Protein AF-A0A1Q4QZX8-F1 (afdb_monomer_lite)

Radius of gyration: 31.18 Å; chains: 1; bounding box: 78×70×85 Å

Sequence (651 aa):
MRPLVVDLDGTLIRTDLLYESANHHIAKSPFQIFNLIAWASKSKAYLKSALAAKYNIHVESLPYNEDLLRWLRSEKAESGRTIVLATASHHKLVEAIAEHLQIFDAVFATNDNLNLKGTKKRNLLVEKFGEKGFDYIGDCEADLPVWQSAEEAYIVSSSESFIKKVQQQCNVIDVFQSRQKSYLASLAKALRPYQWVKNVLLFLPLLGSHLYGDLSLVIAVAMAFAMFSLTASSVYLLNDLIDVNDDRHHHRKRKRPFASGAISLLDGWLIWPCLLGIAFLLAFLLLPPAFMLALGAYYSLTLTYSLFLKRRPLVDVISLAALYTLRIIAGAAATGIVPSFWLLAFSMFVFLSLAFVKRFSELYAAKKKNKGKKLRGRGYSQDDLELVSTMGITSAYMSILVLALYIQDPNTINTYASPKLIWFACPLMLYWVSRIWLITHRGHMHDDPIVFALKDKASWVTLFSFLAVFGVARFGGNQLILGLSMVGVLVAIATVVYLSGHLLRKANRNSAGFQIAALYGLFAIIATTANIGTQALVITIYTGSYAVTLSILAGTAVGLPIKYILDKLYIFKFKAKNLAHDSNLFFLYAFMSLFTTALFWGTEYLFHWLFHTDAMRYLGGVIGLMAGYTLKYSLDKRFVFVDKSPASQEK

pLDDT: mean 83.1, std 14.83, range [31.98, 98.19]

Structure (mmCIF, N/CA/C/O backbone):
data_AF-A0A1Q4QZX8-F1
#
_entry.id   AF-A0A1Q4QZX8-F1
#
loop_
_atom_site.group_PDB
_atom_site.id
_atom_site.type_symbol
_atom_site.label_atom_id
_atom_site.label_alt_id
_atom_site.label_comp_id
_atom_site.label_asym_id
_atom_site.label_entity_id
_atom_site.label_seq_id
_atom_site.pdbx_PDB_ins_code
_atom_site.Cartn_x
_atom_site.Cartn_y
_atom_site.Cartn_z
_atom_site.occupancy
_atom_site.B_iso_or_equiv
_atom_site.auth_seq_id
_atom_site.auth_comp_id
_atom_site.auth_asym_id
_atom_site.auth_atom_id
_atom_site.pdbx_PDB_model_num
ATOM 1 N N . MET A 1 1 ? -32.765 -10.436 36.427 1.00 81.75 1 MET A N 1
ATOM 2 C CA . MET A 1 1 ? -31.463 -10.539 35.731 1.00 81.75 1 MET A CA 1
ATOM 3 C C . MET A 1 1 ? -30.612 -9.347 36.117 1.00 81.75 1 MET A C 1
ATOM 5 O O . MET A 1 1 ? -31.171 -8.272 36.298 1.00 81.75 1 MET A O 1
ATOM 9 N N . ARG A 1 2 ? -29.302 -9.542 36.282 1.00 93.00 2 ARG A N 1
ATOM 10 C CA . ARG A 1 2 ? -28.368 -8.451 36.578 1.00 93.00 2 ARG A CA 1
ATOM 11 C C . ARG A 1 2 ? -28.183 -7.549 35.347 1.00 93.00 2 ARG A C 1
ATOM 13 O O . ARG A 1 2 ? -28.240 -8.063 34.222 1.00 93.00 2 ARG A O 1
ATOM 20 N N . PRO A 1 3 ? -27.961 -6.236 35.532 1.00 95.75 3 PRO A N 1
ATOM 21 C CA . PRO A 1 3 ? -27.609 -5.342 34.440 1.00 95.75 3 PRO A CA 1
ATOM 22 C C . PRO A 1 3 ? -26.288 -5.765 33.793 1.00 95.75 3 PRO A C 1
ATOM 24 O O . PRO A 1 3 ? -25.339 -6.159 34.475 1.00 95.75 3 PRO A O 1
ATOM 27 N N . LEU A 1 4 ? -26.238 -5.654 32.469 1.00 97.06 4 LEU A N 1
ATOM 28 C CA . LEU A 1 4 ? -25.064 -5.936 31.658 1.00 97.06 4 LEU A CA 1
ATOM 29 C C . LEU A 1 4 ? -24.372 -4.626 31.288 1.00 97.06 4 LEU A C 1
ATOM 31 O O . LEU A 1 4 ? -24.918 -3.804 30.551 1.00 97.06 4 LEU A O 1
ATOM 35 N N . VAL A 1 5 ? -23.169 -4.430 31.811 1.00 97.44 5 VAL A N 1
ATOM 36 C CA . VAL A 1 5 ? -22.370 -3.223 31.623 1.00 97.44 5 VAL A CA 1
ATOM 37 C C . VAL A 1 5 ? -21.347 -3.452 30.512 1.00 97.44 5 VAL A C 1
ATOM 39 O O . VAL A 1 5 ? -20.583 -4.412 30.545 1.00 97.44 5 VAL A O 1
ATOM 42 N N . VAL A 1 6 ? -21.310 -2.557 29.530 1.00 96.81 6 VAL A N 1
ATOM 43 C CA . VAL A 1 6 ? -20.500 -2.691 28.314 1.00 96.81 6 VAL A CA 1
ATOM 44 C C . VAL A 1 6 ? -19.523 -1.520 28.212 1.00 96.81 6 VAL A C 1
ATOM 46 O O . VAL A 1 6 ? -19.947 -0.369 28.332 1.00 96.81 6 VAL A O 1
ATOM 49 N N . ASP A 1 7 ? -18.233 -1.781 27.973 1.00 96.31 7 ASP A N 1
ATOM 50 C CA . ASP A 1 7 ? -17.287 -0.723 27.587 1.00 96.31 7 ASP A CA 1
ATOM 51 C C . ASP A 1 7 ? -17.437 -0.325 26.109 1.00 96.31 7 ASP A C 1
ATOM 53 O O . ASP A 1 7 ? -17.942 -1.069 25.266 1.00 96.31 7 ASP A O 1
ATOM 57 N N . LEU A 1 8 ? -16.974 0.875 25.774 1.00 94.38 8 LEU A N 1
ATOM 58 C CA . LEU A 1 8 ? -17.082 1.448 24.440 1.00 94.38 8 LEU A CA 1
ATOM 59 C C . LEU A 1 8 ? -15.822 1.224 23.601 1.00 94.38 8 LEU A C 1
ATOM 61 O O . LEU A 1 8 ? -15.861 0.481 22.620 1.00 94.38 8 LEU A O 1
ATOM 65 N N . ASP A 1 9 ? -14.733 1.902 23.968 1.00 92.44 9 ASP A N 1
ATOM 66 C CA . ASP A 1 9 ? -13.472 1.921 23.223 1.00 92.44 9 ASP A CA 1
ATOM 67 C C . ASP A 1 9 ? -12.829 0.528 23.251 1.00 92.44 9 ASP A C 1
ATOM 69 O O . ASP A 1 9 ? -12.695 -0.051 24.318 1.00 92.44 9 ASP A O 1
ATOM 73 N N . GLY A 1 10 ? -12.462 -0.033 22.096 1.00 89.62 10 GLY A N 1
ATOM 74 C CA . GLY A 1 10 ? -11.884 -1.387 21.988 1.00 89.62 10 GLY A CA 1
ATOM 75 C C . GLY A 1 10 ? -12.878 -2.551 22.151 1.00 89.62 10 GLY A C 1
ATOM 76 O O . GLY A 1 10 ? -12.629 -3.641 21.629 1.00 89.62 10 GLY A O 1
ATOM 77 N N . THR A 1 11 ? -14.027 -2.307 22.786 1.00 92.69 11 THR A N 1
ATOM 78 C CA . THR A 1 11 ? -15.070 -3.300 23.087 1.00 92.69 11 THR A CA 1
ATOM 79 C C . THR A 1 11 ? -16.255 -3.209 22.111 1.00 92.69 11 THR A C 1
ATOM 81 O O . THR A 1 11 ? -16.382 -4.041 21.202 1.00 92.69 11 THR A O 1
ATOM 84 N N . LEU A 1 12 ? -17.123 -2.196 22.255 1.00 94.00 12 LEU A N 1
ATOM 85 C CA . LEU A 1 12 ? -18.282 -1.977 21.377 1.00 94.00 12 LEU A CA 1
ATOM 86 C C . LEU A 1 12 ? -17.869 -1.407 20.015 1.00 94.00 12 LEU A C 1
ATOM 88 O O . LEU A 1 12 ? -18.407 -1.807 18.979 1.00 94.00 12 LEU A O 1
ATOM 92 N N . ILE A 1 13 ? -16.896 -0.496 20.005 1.00 93.44 13 ILE A N 1
ATOM 93 C CA . ILE A 1 13 ? -16.228 -0.020 18.793 1.00 93.44 13 ILE A CA 1
ATOM 94 C C . ILE A 1 13 ? -14.808 -0.579 18.735 1.00 93.44 13 ILE A C 1
ATOM 96 O O . ILE A 1 13 ? -14.128 -0.720 19.741 1.00 93.44 13 ILE A O 1
ATOM 100 N N . ARG A 1 14 ? -14.312 -0.869 17.532 1.00 90.31 14 ARG A N 1
ATOM 101 C CA . ARG A 1 14 ? -12.960 -1.432 17.331 1.00 90.31 14 ARG A CA 1
ATOM 102 C C . ARG A 1 14 ? -11.835 -0.397 17.435 1.00 90.31 14 ARG A C 1
ATOM 104 O O . ARG A 1 14 ? -10.684 -0.703 17.139 1.00 90.31 14 ARG A O 1
ATOM 111 N N . THR A 1 15 ? -12.179 0.841 17.753 1.00 91.31 15 THR A N 1
ATOM 112 C CA . THR A 1 15 ? -11.296 2.011 17.796 1.00 91.31 15 THR A CA 1
ATOM 113 C C . THR A 1 15 ? -11.443 2.715 19.142 1.00 91.31 15 THR A C 1
ATOM 115 O O . THR A 1 15 ? -12.233 2.288 19.975 1.00 91.31 15 THR A O 1
ATOM 118 N N . ASP A 1 16 ? -10.690 3.794 19.344 1.00 91.69 16 ASP A N 1
ATOM 119 C CA . ASP A 1 16 ? -10.766 4.643 20.537 1.00 91.69 16 ASP A CA 1
ATOM 120 C C . ASP A 1 16 ? -11.256 6.039 20.119 1.00 91.69 16 ASP A C 1
ATOM 122 O O . ASP A 1 16 ? -10.660 6.676 19.241 1.00 91.69 16 ASP A O 1
ATOM 126 N N . LEU A 1 17 ? -12.343 6.518 20.728 1.00 91.38 17 LEU A N 1
ATOM 127 C CA . LEU A 1 17 ? -12.967 7.804 20.419 1.00 91.38 17 LEU A CA 1
ATOM 128 C C . LEU A 1 17 ? -12.041 9.007 20.621 1.00 91.38 17 LEU A C 1
ATOM 130 O O . LEU A 1 17 ? -12.200 10.019 19.930 1.00 91.38 17 LEU A O 1
ATOM 134 N N . LEU A 1 18 ? -11.071 8.929 21.535 1.00 90.88 18 LEU A N 1
ATOM 135 C CA . LEU A 1 18 ? -10.056 9.969 21.688 1.00 90.88 18 LEU A CA 1
ATOM 136 C C . LEU A 1 18 ? -9.212 10.066 20.416 1.00 90.88 18 LEU A C 1
ATOM 138 O O . LEU A 1 18 ? -8.991 11.168 19.912 1.00 90.88 18 LEU A O 1
ATOM 142 N N . TYR A 1 19 ? -8.768 8.926 19.882 1.00 91.94 19 TYR A N 1
ATOM 143 C CA . TYR A 1 19 ? -7.974 8.892 18.655 1.00 91.94 19 TYR A CA 1
ATOM 144 C C . TYR A 1 19 ? -8.804 9.242 17.421 1.00 91.94 19 TYR A C 1
ATOM 146 O O . TYR A 1 19 ? -8.294 9.928 16.539 1.00 91.94 19 TYR A O 1
ATOM 154 N N . GLU A 1 20 ? -10.080 8.857 17.370 1.00 91.69 20 GLU A N 1
ATOM 155 C CA . GLU A 1 20 ? -11.012 9.295 16.321 1.00 91.69 20 GLU A CA 1
ATOM 156 C C . GLU A 1 20 ? -11.167 10.820 16.308 1.00 91.69 20 GLU A C 1
ATOM 158 O O . GLU A 1 20 ? -10.996 11.465 15.269 1.00 91.69 20 GLU A O 1
ATOM 163 N N . SER A 1 21 ? -11.428 11.411 17.478 1.00 90.75 21 SER A N 1
ATOM 164 C CA . SER A 1 21 ? -11.596 12.860 17.627 1.00 90.75 21 SER A CA 1
ATOM 165 C C . SER A 1 21 ? -10.309 13.612 17.288 1.00 90.75 21 SER A C 1
ATOM 167 O O . SER A 1 21 ? -10.336 14.605 16.559 1.00 90.75 21 SER A O 1
ATOM 169 N N . ALA A 1 22 ? -9.167 13.125 17.783 1.00 91.06 22 ALA A N 1
ATOM 170 C CA . ALA A 1 22 ? -7.860 13.707 17.503 1.00 91.06 22 ALA A CA 1
ATOM 171 C C . ALA A 1 22 ? -7.505 13.608 16.012 1.00 91.06 22 ALA A C 1
ATOM 173 O O . ALA A 1 22 ? -7.063 14.593 15.423 1.00 91.06 22 ALA A O 1
ATOM 174 N N . ASN A 1 23 ? -7.749 12.459 15.375 1.00 91.81 23 ASN A N 1
ATOM 175 C CA . ASN A 1 23 ? -7.518 12.288 13.944 1.00 91.81 23 ASN A CA 1
ATOM 176 C C . ASN A 1 23 ? -8.396 13.235 13.124 1.00 91.81 23 ASN A C 1
ATOM 178 O O . ASN A 1 23 ? -7.898 13.878 12.207 1.00 91.81 23 ASN A O 1
ATOM 182 N N . HIS A 1 24 ? -9.677 13.374 13.472 1.00 88.69 24 HIS A N 1
ATOM 183 C CA . HIS A 1 24 ? -10.574 14.309 12.796 1.00 88.69 24 HIS A CA 1
ATOM 184 C C . HIS A 1 24 ? -10.096 15.765 12.919 1.00 88.69 24 HIS A C 1
ATOM 186 O O . HIS A 1 24 ? -10.102 16.505 11.933 1.00 88.69 24 HIS A O 1
ATOM 192 N N . HIS A 1 25 ? -9.638 16.157 14.112 1.00 88.88 25 HIS A N 1
ATOM 193 C CA . HIS A 1 25 ? -9.068 17.478 14.378 1.00 88.88 25 HIS A CA 1
ATOM 194 C C . HIS A 1 25 ? -7.827 17.753 13.518 1.00 88.88 25 HIS A C 1
ATOM 196 O O . HIS A 1 25 ? -7.769 18.776 12.834 1.00 88.88 25 HIS A O 1
ATOM 202 N N . ILE A 1 26 ? -6.867 16.822 13.483 1.00 88.69 26 ILE A N 1
ATOM 203 C CA . ILE A 1 26 ? -5.637 16.983 12.691 1.00 88.69 26 ILE A CA 1
ATOM 204 C C . ILE A 1 26 ? -5.939 16.927 11.186 1.00 88.69 26 ILE A C 1
ATOM 206 O O . ILE A 1 26 ? -5.424 17.744 10.427 1.00 88.69 26 ILE A O 1
ATOM 210 N N . ALA A 1 27 ? -6.798 16.011 10.733 1.00 85.56 27 ALA A N 1
ATOM 211 C CA . ALA A 1 27 ? -7.128 15.853 9.316 1.00 85.56 27 ALA A CA 1
ATOM 212 C C . ALA A 1 27 ? -7.798 17.104 8.723 1.00 85.56 27 ALA A C 1
ATOM 214 O O . ALA A 1 27 ? -7.546 17.447 7.567 1.00 85.56 27 ALA A O 1
ATOM 215 N N . LYS A 1 28 ? -8.624 17.815 9.506 1.00 83.50 28 LYS A N 1
ATOM 216 C CA . LYS A 1 28 ? -9.217 19.100 9.096 1.00 83.50 28 LYS A CA 1
ATOM 217 C C . LYS A 1 28 ? -8.250 20.273 9.211 1.00 83.50 28 LYS A C 1
ATOM 219 O O . LYS A 1 28 ? -8.369 21.235 8.454 1.00 83.50 28 LYS A O 1
ATOM 224 N N . SER A 1 29 ? -7.338 20.250 10.176 1.00 83.75 29 SER A N 1
ATOM 225 C CA . SER A 1 29 ? -6.419 21.359 10.439 1.00 83.75 29 SER A CA 1
ATOM 226 C C . SER A 1 29 ? -5.065 20.840 10.934 1.00 83.75 29 SER A C 1
ATOM 228 O O . SER A 1 29 ? -4.821 20.830 12.142 1.00 83.75 29 SER A O 1
ATOM 230 N N . PRO A 1 30 ? -4.150 20.457 10.018 1.00 81.81 30 PRO A N 1
ATOM 231 C CA . PRO A 1 30 ? -2.893 19.788 10.374 1.00 81.81 30 PRO A CA 1
ATOM 232 C C . PRO A 1 30 ? -2.014 20.580 11.350 1.00 81.81 30 PRO A C 1
ATOM 234 O O . PRO A 1 30 ? -1.409 20.009 12.253 1.00 81.81 30 PRO A O 1
ATOM 237 N N . PHE A 1 31 ? -2.001 21.910 11.226 1.00 82.25 31 PHE A N 1
ATOM 238 C CA . PHE A 1 31 ? -1.228 22.798 12.102 1.00 82.25 31 PHE A CA 1
ATOM 239 C C . PHE A 1 31 ? -1.747 22.850 13.546 1.00 82.25 31 PHE A C 1
ATOM 241 O O . PHE A 1 31 ? -1.029 23.285 14.439 1.00 82.25 31 PHE A O 1
ATOM 248 N N . GLN A 1 32 ? -2.968 22.378 13.814 1.00 84.12 32 GLN A N 1
ATOM 249 C CA . GLN A 1 32 ? -3.532 22.361 15.164 1.00 84.12 32 GLN A CA 1
ATOM 250 C C . GLN A 1 32 ? -3.104 21.137 15.989 1.00 84.12 32 GLN A C 1
ATOM 252 O O . GLN A 1 32 ? -3.646 20.924 17.076 1.00 84.12 32 GLN A O 1
ATOM 257 N N . ILE A 1 33 ? -2.130 20.347 15.522 1.00 85.50 33 ILE A N 1
ATOM 258 C CA . ILE A 1 33 ? -1.548 19.241 16.296 1.00 85.50 33 ILE A CA 1
ATOM 259 C C . ILE A 1 33 ? -0.939 19.723 17.625 1.00 85.50 33 ILE A C 1
ATOM 261 O O . ILE A 1 33 ? -1.077 19.048 18.642 1.00 85.50 33 ILE A O 1
ATOM 265 N N . PHE A 1 34 ? -0.372 20.936 17.663 1.00 87.88 34 PHE A N 1
ATOM 266 C CA . PHE A 1 34 ? 0.193 21.534 18.881 1.00 87.88 34 PHE A CA 1
ATOM 267 C C . PHE A 1 34 ? -0.855 21.782 19.973 1.00 87.88 34 PHE A C 1
ATOM 269 O O . PHE A 1 34 ? -0.541 21.693 21.159 1.00 87.88 34 PHE A O 1
ATOM 276 N N . ASN A 1 35 ? -2.119 22.003 19.593 1.00 88.75 35 ASN A N 1
ATOM 277 C CA . ASN A 1 35 ? -3.208 22.128 20.561 1.00 88.75 35 ASN A CA 1
ATOM 278 C C . ASN A 1 35 ? -3.416 20.825 21.335 1.00 88.75 35 ASN A C 1
ATOM 280 O O . ASN A 1 35 ? -3.703 20.872 22.524 1.00 88.75 35 ASN A O 1
ATOM 284 N N . LEU A 1 36 ? -3.226 19.664 20.695 1.00 88.56 36 LEU A N 1
ATOM 285 C CA . LEU A 1 36 ? -3.351 18.374 21.377 1.00 88.56 36 LEU A CA 1
ATOM 286 C C . LEU A 1 36 ? -2.302 18.232 22.479 1.00 88.56 36 LEU A C 1
ATOM 288 O O . LEU A 1 36 ? -2.626 17.763 23.565 1.00 88.56 36 LEU A O 1
ATOM 292 N N . ILE A 1 37 ? -1.076 18.692 22.219 1.00 88.25 37 ILE A N 1
ATOM 293 C CA . ILE A 1 37 ? 0.015 18.695 23.200 1.00 88.25 37 ILE A CA 1
ATOM 294 C C . ILE A 1 37 ? -0.329 19.643 24.357 1.00 88.25 37 ILE A C 1
ATOM 296 O O . ILE A 1 37 ? -0.269 19.241 25.517 1.00 88.25 37 ILE A O 1
ATOM 300 N N . ALA A 1 38 ? -0.766 20.868 24.049 1.00 91.06 38 ALA A N 1
ATOM 301 C CA . ALA A 1 38 ? -1.144 21.866 25.051 1.00 91.06 38 ALA A CA 1
ATOM 302 C C . ALA A 1 38 ? -2.370 21.463 25.894 1.00 91.06 38 ALA A C 1
ATOM 304 O O . ALA A 1 38 ? -2.495 21.854 27.051 1.00 91.06 38 ALA A O 1
ATOM 305 N N . TRP A 1 39 ? -3.309 20.698 25.335 1.00 90.81 39 TRP A N 1
ATOM 306 C CA . TRP A 1 39 ? -4.457 20.183 26.082 1.00 90.81 39 TRP A CA 1
ATOM 307 C C . TRP A 1 39 ? -4.084 18.963 26.921 1.00 90.81 39 TRP A C 1
ATOM 309 O O . TRP A 1 39 ? -4.532 18.850 28.062 1.00 90.81 39 TRP A O 1
ATOM 319 N N . ALA A 1 40 ? -3.236 18.080 26.387 1.00 88.06 40 ALA A N 1
ATOM 320 C CA . ALA A 1 40 ? -2.727 16.921 27.109 1.00 88.06 40 ALA A CA 1
ATOM 321 C C . ALA A 1 40 ? -1.877 17.318 28.325 1.00 88.06 40 ALA A C 1
ATOM 323 O O . ALA A 1 40 ? -1.962 16.643 29.350 1.00 88.06 40 ALA A O 1
ATOM 324 N N . SER A 1 41 ? -1.109 18.414 28.239 1.00 89.38 41 SER A N 1
ATOM 325 C CA . SER A 1 41 ? -0.302 18.919 29.359 1.00 89.38 41 SER A CA 1
ATOM 326 C C . SER A 1 41 ? -1.137 19.461 30.522 1.00 89.38 41 SER A C 1
ATOM 328 O O . SER A 1 41 ? -0.651 19.473 31.648 1.00 89.38 41 SER A O 1
ATOM 330 N N . LYS A 1 42 ? -2.396 19.864 30.285 1.00 87.12 42 LYS A N 1
ATOM 331 C CA . LYS A 1 42 ? -3.335 20.240 31.354 1.00 87.12 42 LYS A CA 1
ATOM 332 C C . LYS A 1 42 ? -3.887 19.007 32.062 1.00 87.12 42 LYS A C 1
ATOM 334 O O . LYS A 1 42 ? -3.694 18.845 33.260 1.00 87.12 42 LYS A O 1
ATOM 339 N N . SER A 1 43 ? -4.597 18.144 31.333 1.00 85.69 43 SER A N 1
ATOM 340 C CA . SER A 1 43 ? -5.025 16.824 31.813 1.00 85.69 43 SER A CA 1
ATOM 341 C C . SER A 1 43 ? -5.629 15.988 30.680 1.00 85.69 43 SER A C 1
ATOM 343 O O . SER A 1 43 ? -6.110 16.506 29.669 1.00 85.69 43 SER A O 1
ATOM 345 N N . LYS A 1 44 ? -5.692 14.662 30.868 1.00 83.38 44 LYS A N 1
ATOM 346 C CA . LYS A 1 44 ? -6.365 13.759 29.916 1.00 83.38 44 LYS A CA 1
ATOM 347 C C . LYS A 1 44 ? -7.878 14.004 29.827 1.00 83.38 44 LYS A C 1
ATOM 349 O O . LYS A 1 44 ? -8.450 13.798 28.760 1.00 83.38 44 LYS A O 1
ATOM 354 N N . ALA A 1 45 ? -8.516 14.418 30.924 1.00 82.00 45 ALA A N 1
ATOM 355 C CA . ALA A 1 45 ? -9.932 14.785 30.925 1.00 82.00 45 ALA A CA 1
ATOM 356 C C . ALA A 1 45 ? -10.152 16.048 30.080 1.00 82.00 45 ALA A C 1
ATOM 358 O O . ALA A 1 45 ? -10.941 16.018 29.141 1.00 82.00 45 ALA A O 1
ATOM 359 N N . TYR A 1 46 ? -9.335 17.084 30.296 1.00 86.25 46 TYR A N 1
ATOM 360 C CA . TYR A 1 46 ? -9.398 18.330 29.534 1.00 86.25 46 TYR A CA 1
ATOM 361 C C . TYR A 1 46 ? -9.195 18.116 28.029 1.00 86.25 46 TYR A C 1
ATOM 363 O O . TYR A 1 46 ? -9.933 18.673 27.220 1.00 86.25 46 TYR A O 1
ATOM 371 N N . LEU A 1 47 ? -8.233 17.271 27.634 1.00 88.75 47 LEU A N 1
ATOM 372 C CA . LEU A 1 47 ? -8.027 16.899 26.230 1.00 88.75 47 LEU A CA 1
ATOM 373 C C . LEU A 1 47 ? -9.294 16.306 25.595 1.00 88.75 47 LEU A C 1
ATOM 375 O O . LEU A 1 47 ? -9.661 16.689 24.483 1.00 88.75 47 LEU A O 1
ATOM 379 N N . LYS A 1 48 ? -9.962 15.381 26.293 1.00 86.94 48 LYS A N 1
ATOM 380 C CA . LYS A 1 48 ? -11.201 14.750 25.819 1.00 86.94 48 LYS A CA 1
ATOM 381 C C . LYS A 1 48 ? -12.329 15.773 25.685 1.00 86.94 48 LYS A C 1
ATOM 383 O O . LYS A 1 48 ? -12.994 15.787 24.651 1.00 86.94 48 LYS A O 1
ATOM 388 N N . SER A 1 49 ? -12.494 16.648 26.673 1.00 85.81 49 SER A N 1
ATOM 389 C CA . SER A 1 49 ? -13.510 17.705 26.662 1.00 85.81 49 SER A CA 1
ATOM 390 C C . SER A 1 49 ? -13.284 18.715 25.541 1.00 85.81 49 SER A C 1
ATOM 392 O O . SER A 1 49 ? -14.201 19.014 24.778 1.00 85.81 49 SER A O 1
ATOM 394 N N . ALA A 1 50 ? -12.044 19.180 25.353 1.00 88.12 50 ALA A N 1
ATOM 395 C CA . ALA A 1 50 ? -11.692 20.115 24.285 1.00 88.12 50 ALA A CA 1
ATOM 396 C C . ALA A 1 50 ? -11.958 19.532 22.884 1.00 88.12 50 ALA A C 1
ATOM 398 O O . ALA A 1 50 ? -12.435 20.238 21.991 1.00 88.12 50 ALA A O 1
ATOM 399 N N . LEU A 1 51 ? -11.680 18.238 22.694 1.00 89.50 51 LEU A N 1
ATOM 400 C CA . LEU A 1 51 ? -11.960 17.530 21.445 1.00 89.50 51 LEU A CA 1
ATOM 401 C C . LEU A 1 51 ? -13.464 17.337 21.210 1.00 89.50 51 LEU A C 1
ATOM 403 O O . LEU A 1 51 ? -13.947 17.646 20.120 1.00 89.50 51 LEU A O 1
ATOM 407 N N . ALA A 1 52 ? -14.206 16.893 22.228 1.00 85.75 52 ALA A N 1
ATOM 408 C CA . ALA A 1 52 ? -15.652 16.684 22.146 1.00 85.75 52 ALA A CA 1
ATOM 409 C C . ALA A 1 52 ? -16.435 17.996 21.948 1.00 85.75 52 ALA A C 1
ATOM 411 O O . ALA A 1 52 ? -17.471 18.019 21.278 1.00 85.75 52 ALA A O 1
ATOM 412 N N . ALA A 1 53 ? -15.943 19.113 22.490 1.00 85.25 53 ALA A N 1
ATOM 413 C CA . ALA A 1 53 ? -16.551 20.427 22.298 1.00 85.25 53 ALA A CA 1
ATOM 414 C C . ALA A 1 53 ? -16.471 20.889 20.835 1.00 85.25 53 ALA A C 1
ATOM 416 O O . ALA A 1 53 ? -17.446 21.419 20.304 1.00 85.25 53 ALA A O 1
ATOM 417 N N . LYS A 1 54 ? -15.332 20.657 20.170 1.00 81.38 54 LYS A N 1
ATOM 418 C CA . LYS A 1 54 ? -15.073 21.161 18.814 1.00 81.38 54 LYS A CA 1
ATOM 419 C C . LYS A 1 54 ? -15.672 20.319 17.692 1.00 81.38 54 LYS A C 1
ATOM 421 O O . LYS A 1 54 ? -15.913 20.862 16.614 1.00 81.38 54 LYS A O 1
ATOM 426 N N . TYR A 1 55 ? -15.881 19.019 17.899 1.00 73.06 55 TYR A N 1
ATOM 427 C CA . TYR A 1 55 ? -16.269 18.122 16.810 1.00 73.06 55 TYR A CA 1
ATOM 428 C C . TYR A 1 55 ? -17.337 17.118 17.225 1.00 73.06 55 TYR A C 1
ATOM 430 O O . TYR A 1 55 ? -17.234 16.474 18.265 1.00 73.06 55 TYR A O 1
ATOM 438 N N . ASN A 1 56 ? -18.317 16.935 16.342 1.00 73.25 56 ASN A N 1
ATOM 439 C CA . ASN A 1 56 ? -19.237 15.808 16.392 1.00 73.25 56 ASN A CA 1
ATOM 440 C C . ASN A 1 56 ? -18.693 14.697 15.488 1.00 73.25 56 ASN A C 1
ATOM 442 O O . ASN A 1 56 ? -18.357 14.938 14.324 1.00 73.25 56 ASN A O 1
ATOM 446 N N . ILE A 1 57 ? -18.577 13.488 16.030 1.00 75.62 57 ILE A N 1
ATOM 447 C CA . ILE A 1 57 ? -18.159 12.306 15.274 1.00 75.62 57 ILE A CA 1
ATOM 448 C C . ILE A 1 57 ? -19.364 11.767 14.497 1.00 75.62 57 ILE A C 1
ATOM 450 O O . ILE A 1 57 ? -20.485 11.785 14.996 1.00 75.62 57 ILE A O 1
ATOM 454 N N . HIS A 1 58 ? -19.131 11.263 13.284 1.00 81.00 58 HIS A N 1
ATOM 455 C CA . HIS A 1 58 ? -20.136 10.524 12.515 1.00 81.00 58 HIS A CA 1
ATOM 456 C C . HIS A 1 58 ? -20.326 9.124 13.101 1.00 81.00 58 HIS A C 1
ATOM 458 O O . HIS A 1 58 ? -19.655 8.170 12.680 1.00 81.00 58 HIS A O 1
ATOM 464 N N . VAL A 1 59 ? -21.208 9.031 14.095 1.00 87.56 59 VAL A N 1
ATOM 465 C CA . VAL A 1 59 ? -21.481 7.815 14.872 1.00 87.56 59 VAL A CA 1
ATOM 466 C C . VAL A 1 59 ? -21.928 6.645 13.998 1.00 87.56 59 VAL A C 1
ATOM 468 O O . VAL A 1 59 ? -21.597 5.510 14.309 1.00 87.56 59 VAL A O 1
ATOM 471 N N . GLU A 1 60 ? -22.565 6.892 12.854 1.00 87.19 60 GLU A N 1
ATOM 472 C CA . GLU A 1 60 ? -23.057 5.853 11.936 1.00 87.19 60 GLU A CA 1
ATOM 473 C C . GLU A 1 60 ? -21.924 5.114 11.213 1.00 87.19 60 GLU A C 1
ATOM 475 O O . GLU A 1 60 ? -22.098 4.005 10.710 1.00 87.19 60 GLU A O 1
ATOM 480 N N . SER A 1 61 ? -20.757 5.753 11.105 1.00 86.50 61 SER A N 1
ATOM 481 C CA . SER A 1 61 ? -19.623 5.242 10.330 1.00 86.50 61 SER A CA 1
ATOM 482 C C . SER A 1 61 ? -18.559 4.554 11.183 1.00 86.50 61 SER A C 1
ATOM 484 O O . SER A 1 61 ? -17.593 4.017 10.631 1.00 86.50 61 SER A O 1
ATOM 486 N N . LEU A 1 62 ? -18.716 4.575 12.511 1.00 91.56 62 LEU A N 1
ATOM 487 C CA . LEU A 1 62 ? -17.771 3.967 13.439 1.00 91.56 62 LEU A CA 1
ATOM 488 C C . LEU A 1 62 ? -17.656 2.450 13.197 1.00 91.56 62 LEU A C 1
ATOM 490 O O . LEU A 1 62 ? -18.633 1.793 12.834 1.00 91.56 62 LEU A O 1
ATOM 494 N N . PRO A 1 63 ? -16.459 1.861 13.371 1.00 91.25 63 PRO A N 1
ATOM 495 C CA . PRO A 1 63 ? -16.246 0.437 13.151 1.00 91.25 63 PRO A CA 1
ATOM 496 C C . PRO A 1 63 ? -16.756 -0.370 14.354 1.00 91.25 63 PRO A C 1
ATOM 498 O O . PRO A 1 63 ? -15.963 -0.855 15.163 1.00 91.25 63 PRO A O 1
ATOM 501 N N . TYR A 1 64 ? -18.076 -0.510 14.471 1.00 92.50 64 TYR A N 1
ATOM 502 C CA . TYR A 1 64 ? -18.717 -1.292 15.527 1.00 92.50 64 TYR A CA 1
ATOM 503 C C . TYR A 1 64 ? -18.327 -2.772 15.476 1.00 92.50 64 TYR A C 1
ATOM 505 O O . TYR A 1 64 ? -18.058 -3.361 14.419 1.00 92.50 64 TYR A O 1
ATOM 513 N N . ASN A 1 65 ? -18.313 -3.402 16.646 1.00 92.06 65 ASN A N 1
ATOM 514 C CA . ASN A 1 65 ? -18.246 -4.844 16.761 1.00 92.06 65 ASN A CA 1
ATOM 515 C C . ASN A 1 65 ? -19.631 -5.451 16.488 1.00 92.06 65 ASN A C 1
ATOM 517 O O . ASN A 1 65 ? -20.417 -5.678 17.398 1.00 92.06 65 ASN A O 1
ATOM 521 N N . GLU A 1 66 ? -19.916 -5.712 15.213 1.00 90.62 66 GLU A N 1
ATOM 522 C CA . GLU A 1 66 ? -21.214 -6.233 14.749 1.00 90.62 66 GLU A CA 1
ATOM 523 C C . GLU A 1 66 ? -21.633 -7.563 15.395 1.00 90.62 66 GLU A C 1
ATOM 525 O O . GLU A 1 66 ? -22.821 -7.864 15.473 1.00 90.62 66 GLU A O 1
ATOM 530 N N . ASP A 1 67 ? -20.678 -8.391 15.828 1.00 91.38 67 ASP A N 1
ATOM 531 C CA . ASP A 1 67 ? -20.983 -9.667 16.481 1.00 91.38 67 ASP A CA 1
ATOM 532 C C . ASP A 1 67 ? -21.499 -9.417 17.908 1.00 91.38 67 ASP A C 1
ATOM 534 O O . ASP A 1 67 ? -22.573 -9.898 18.265 1.00 91.38 67 ASP A O 1
ATOM 538 N N . LEU A 1 68 ? -20.804 -8.560 18.665 1.00 93.88 68 LEU A N 1
ATOM 539 C CA . LEU A 1 68 ? -21.225 -8.123 19.997 1.00 93.88 68 LEU A CA 1
ATOM 540 C C . LEU A 1 68 ? -22.535 -7.325 19.949 1.00 93.88 68 LEU A C 1
ATOM 542 O O . LEU A 1 68 ? -23.438 -7.575 20.736 1.00 93.88 68 LEU A O 1
ATOM 546 N N . LEU A 1 69 ? -22.674 -6.390 19.004 1.00 94.31 69 LEU A N 1
ATOM 547 C CA . LEU A 1 69 ? -23.868 -5.550 18.886 1.00 94.31 69 LEU A CA 1
ATOM 548 C C . LEU A 1 69 ? -25.127 -6.375 18.580 1.00 94.31 69 LEU A C 1
ATOM 550 O O . LEU A 1 69 ? -26.204 -6.068 19.090 1.00 94.31 69 LEU A O 1
ATOM 554 N N . ARG A 1 70 ? -25.005 -7.431 17.763 1.00 94.25 70 ARG A N 1
ATOM 555 C CA . ARG A 1 70 ? -26.111 -8.367 17.509 1.00 94.25 70 ARG A CA 1
ATOM 556 C C . ARG A 1 70 ? -26.504 -9.137 18.766 1.00 94.25 70 ARG A C 1
ATOM 558 O O . ARG A 1 70 ? -27.696 -9.262 19.016 1.00 94.25 70 ARG A O 1
ATOM 565 N N . TRP A 1 71 ? -25.530 -9.587 19.551 1.00 94.94 71 TRP A N 1
ATOM 566 C CA . TRP A 1 71 ? -25.787 -10.292 20.806 1.00 94.94 71 TRP A CA 1
ATOM 567 C C . TRP A 1 71 ? -26.391 -9.380 21.891 1.00 94.94 71 TRP A C 1
ATOM 569 O O . TRP A 1 71 ? -27.357 -9.751 22.546 1.00 94.94 71 TRP A O 1
ATOM 579 N N . LEU A 1 72 ? -25.928 -8.133 22.021 1.00 95.44 72 LEU A N 1
ATOM 580 C CA . LEU A 1 72 ? -26.548 -7.162 22.936 1.00 95.44 72 LEU A CA 1
ATOM 581 C C . LEU A 1 72 ? -28.012 -6.880 22.564 1.00 95.44 72 LEU A C 1
ATOM 583 O O . LEU A 1 72 ? -28.868 -6.740 23.434 1.00 95.44 72 LEU A O 1
ATOM 587 N N . ARG A 1 73 ? -28.324 -6.819 21.263 1.00 95.44 73 ARG A N 1
ATOM 588 C CA . ARG A 1 73 ? -29.709 -6.663 20.795 1.00 95.44 73 ARG A CA 1
ATOM 589 C C . ARG A 1 73 ? -30.577 -7.873 21.139 1.00 95.44 73 ARG A C 1
ATOM 591 O O . ARG A 1 73 ? -31.726 -7.656 21.513 1.00 95.44 73 ARG A O 1
ATOM 598 N N . SER A 1 74 ? -30.056 -9.100 21.033 1.00 93.88 74 SER A N 1
ATOM 599 C CA . SER A 1 74 ? -30.807 -10.295 21.444 1.00 93.88 74 SER A CA 1
ATOM 600 C C . SER A 1 74 ? -31.018 -10.334 22.955 1.00 93.88 74 SER A C 1
ATOM 602 O O . SER A 1 74 ? -32.143 -10.555 23.379 1.00 93.88 74 SER A O 1
ATOM 604 N N . GLU A 1 75 ? -30.010 -9.999 23.769 1.00 93.69 75 GLU A N 1
ATOM 605 C CA . GLU A 1 75 ? -30.172 -9.896 25.231 1.00 93.69 75 GLU A CA 1
ATOM 606 C C . GLU A 1 75 ? -31.282 -8.900 25.608 1.00 93.69 75 GLU A C 1
ATOM 608 O O . GLU A 1 75 ? -32.168 -9.200 26.404 1.00 93.69 75 GLU A O 1
ATOM 613 N N . LYS A 1 76 ? -31.314 -7.719 24.983 1.00 92.44 76 LYS A N 1
ATOM 614 C CA . LYS A 1 76 ? -32.371 -6.740 25.270 1.00 92.44 76 LYS A CA 1
ATOM 615 C C . LYS A 1 76 ? -33.756 -7.206 24.818 1.00 92.44 76 LYS A C 1
ATOM 617 O O . LYS A 1 76 ? -34.728 -7.010 25.541 1.00 92.44 76 LYS A O 1
ATOM 622 N N . ALA A 1 77 ? -33.853 -7.779 23.619 1.00 91.19 77 ALA A N 1
ATOM 623 C CA . ALA A 1 77 ? -35.132 -8.135 23.012 1.00 91.19 77 ALA A CA 1
ATOM 624 C C . ALA A 1 77 ? -35.746 -9.417 23.597 1.00 91.19 77 ALA A C 1
ATOM 626 O O . ALA A 1 77 ? -36.961 -9.484 23.757 1.00 91.19 77 ALA A O 1
ATOM 627 N N . GLU A 1 78 ? -34.925 -10.424 23.898 1.00 90.38 78 GLU A N 1
ATOM 628 C CA . GLU A 1 78 ? -35.385 -11.755 24.311 1.00 90.38 78 GLU A CA 1
ATOM 629 C C . GLU A 1 78 ? -35.456 -11.892 25.833 1.00 90.38 78 GLU A C 1
ATOM 631 O O . GLU A 1 78 ? -36.420 -12.450 26.353 1.00 90.38 78 GLU A O 1
ATOM 636 N N . SER A 1 79 ? -34.459 -11.374 26.558 1.00 85.44 79 SER A N 1
ATOM 637 C CA . SER A 1 79 ? -34.358 -11.542 28.011 1.00 85.44 79 SER A CA 1
ATOM 638 C C . SER A 1 79 ? -34.781 -10.291 28.796 1.00 85.44 79 SER A C 1
ATOM 640 O O . SER A 1 79 ? -34.932 -10.346 30.017 1.00 85.44 79 SER A O 1
ATOM 642 N N . GLY A 1 80 ? -35.024 -9.161 28.116 1.00 89.75 80 GLY A N 1
ATOM 643 C CA . GLY A 1 80 ? -35.408 -7.896 28.754 1.00 89.75 80 GLY A CA 1
ATOM 644 C C . GLY A 1 80 ? -34.323 -7.346 29.684 1.00 89.75 80 GLY A C 1
ATOM 645 O O . GLY A 1 80 ? -34.613 -6.567 30.595 1.00 89.75 80 GLY A O 1
ATOM 646 N N . ARG A 1 81 ? -33.075 -7.795 29.506 1.00 94.38 81 ARG A N 1
ATOM 647 C CA . ARG A 1 81 ? -31.951 -7.444 30.372 1.00 94.38 81 ARG A CA 1
ATOM 648 C C . ARG A 1 81 ? -31.595 -5.969 30.207 1.00 94.38 81 ARG A C 1
ATOM 650 O O . ARG A 1 81 ? -31.469 -5.471 29.092 1.00 94.38 81 ARG A O 1
ATOM 657 N N . THR A 1 82 ? -31.394 -5.281 31.328 1.00 95.88 82 THR A N 1
ATOM 658 C CA . THR A 1 82 ? -30.919 -3.892 31.350 1.00 95.88 82 THR A CA 1
ATOM 659 C C . THR A 1 82 ? -29.491 -3.822 30.813 1.00 95.88 82 THR A C 1
ATOM 661 O O . THR A 1 82 ? -28.609 -4.506 31.336 1.00 95.88 82 THR A O 1
ATOM 664 N N . ILE A 1 83 ? -29.249 -2.977 29.810 1.00 97.25 83 ILE A N 1
ATOM 665 C CA . ILE A 1 83 ? -27.926 -2.791 29.200 1.00 97.25 83 ILE A CA 1
ATOM 666 C C . ILE A 1 83 ? -27.411 -1.389 29.511 1.00 97.25 83 ILE A C 1
ATOM 668 O O . ILE A 1 83 ? -28.068 -0.387 29.235 1.00 97.25 83 ILE A O 1
ATOM 672 N N . VAL A 1 84 ? -26.202 -1.309 30.056 1.00 97.06 84 VAL A N 1
ATOM 673 C CA . VAL A 1 84 ? -25.578 -0.066 30.515 1.00 97.06 84 VAL A CA 1
ATOM 674 C C . VAL A 1 84 ? -24.278 0.165 29.753 1.00 97.06 84 VAL A C 1
ATOM 676 O O . VAL A 1 84 ? -23.440 -0.726 29.674 1.00 97.06 84 VAL A O 1
ATOM 679 N N . LEU A 1 85 ? -24.072 1.367 29.217 1.00 96.88 85 LEU A N 1
ATOM 680 C CA . LEU A 1 85 ? -22.805 1.755 28.590 1.00 96.88 85 LEU A CA 1
ATOM 681 C C . LEU A 1 85 ? -21.925 2.456 29.626 1.00 96.88 85 LEU A C 1
ATOM 683 O O . LEU A 1 85 ? -22.308 3.516 30.111 1.00 96.88 85 LEU A O 1
ATOM 687 N N . ALA A 1 86 ? -20.759 1.904 29.971 1.00 95.50 86 ALA A N 1
ATOM 688 C CA . ALA A 1 86 ? -19.855 2.499 30.958 1.00 95.50 86 ALA A CA 1
ATOM 689 C C . ALA A 1 86 ? -18.436 2.649 30.407 1.00 95.50 86 ALA A C 1
ATOM 691 O O . ALA A 1 86 ? -17.710 1.668 30.262 1.00 95.50 86 ALA A O 1
ATOM 692 N N . THR A 1 87 ? -18.003 3.883 30.140 1.00 93.81 87 THR A N 1
ATOM 693 C CA . THR A 1 87 ? -16.744 4.113 29.427 1.00 93.81 87 THR A CA 1
ATOM 694 C C . THR A 1 87 ? -15.947 5.323 29.899 1.00 93.81 87 THR A C 1
ATOM 696 O O . THR A 1 87 ? -16.460 6.279 30.478 1.00 93.81 87 THR A O 1
ATOM 699 N N . ALA A 1 88 ? -14.649 5.296 29.604 1.00 89.25 88 ALA A N 1
ATOM 700 C CA . ALA A 1 88 ? -13.759 6.414 29.845 1.00 89.25 88 ALA A CA 1
ATOM 701 C C . ALA A 1 88 ? -13.885 7.519 28.779 1.00 89.25 88 ALA A C 1
ATOM 703 O O . ALA A 1 88 ? -13.238 8.557 28.942 1.00 89.25 88 ALA A O 1
ATOM 704 N N . SER A 1 89 ? -14.638 7.352 27.693 1.00 89.50 89 SER A N 1
ATOM 705 C CA . SER A 1 89 ? -14.841 8.400 26.681 1.00 89.50 89 SER A CA 1
ATOM 706 C C . SER A 1 89 ? -15.749 9.534 27.198 1.00 89.50 89 SER A C 1
ATOM 708 O O . SER A 1 89 ? -16.414 9.397 28.222 1.00 89.50 89 SER A O 1
ATOM 710 N N . HIS A 1 90 ? -15.722 10.695 26.536 1.00 90.69 90 HIS A N 1
ATOM 711 C CA . HIS A 1 90 ? -16.426 11.901 26.993 1.00 90.69 90 HIS A CA 1
ATOM 712 C C . HIS A 1 90 ? -17.947 11.808 26.787 1.00 90.69 90 HIS A C 1
ATOM 714 O O . HIS A 1 90 ? -18.370 11.497 25.673 1.00 90.69 90 HIS A O 1
ATOM 720 N N . HIS A 1 91 ? -18.748 12.162 27.802 1.00 90.19 91 HIS A N 1
ATOM 721 C CA . HIS A 1 91 ? -20.217 12.005 27.817 1.00 90.19 91 HIS A CA 1
ATOM 722 C C . HIS A 1 91 ? -20.918 12.438 26.521 1.00 90.19 91 HIS A C 1
ATOM 724 O O . HIS A 1 91 ? -21.571 11.608 25.904 1.00 90.19 91 HIS A O 1
ATOM 730 N N . LYS A 1 92 ? -20.659 13.655 26.017 1.00 89.56 92 LYS A N 1
ATOM 731 C CA . LYS A 1 92 ? -21.251 14.171 24.767 1.00 89.56 92 LYS A CA 1
ATOM 732 C C . LYS A 1 92 ? -21.142 13.212 23.566 1.00 89.56 92 LYS A C 1
ATOM 734 O O . LYS A 1 92 ? -22.045 13.140 22.742 1.00 89.56 92 LYS A O 1
ATOM 739 N N . LEU A 1 93 ? -20.017 12.504 23.423 1.00 89.88 93 LEU A N 1
ATOM 740 C CA . LEU A 1 93 ? -19.813 11.563 22.313 1.00 89.88 93 LEU A CA 1
ATOM 741 C C . LEU A 1 93 ? -20.500 10.220 22.575 1.00 89.88 93 LEU A C 1
ATOM 743 O O . LEU A 1 93 ? -20.986 9.582 21.647 1.00 89.88 93 LEU A O 1
ATOM 747 N N . VAL A 1 94 ? -20.515 9.795 23.837 1.00 91.44 94 VAL A N 1
ATOM 748 C CA . VAL A 1 94 ? -21.116 8.532 24.275 1.00 91.44 94 VAL A CA 1
ATOM 749 C C . VAL A 1 94 ? -22.642 8.609 24.192 1.00 91.44 94 VAL A C 1
ATOM 751 O O . VAL A 1 94 ? -23.263 7.672 23.704 1.00 91.44 94 VAL A O 1
ATOM 754 N N . GLU A 1 95 ? -23.234 9.737 24.586 1.00 92.31 95 GLU A N 1
ATOM 755 C CA . GLU A 1 95 ? -24.670 10.018 24.461 1.00 92.31 95 GLU A CA 1
ATOM 756 C C . GLU A 1 95 ? -25.121 9.956 23.000 1.00 92.31 95 GLU A C 1
ATOM 758 O O . GLU A 1 95 ? -26.055 9.227 22.688 1.00 92.31 95 GLU A O 1
ATOM 763 N N . ALA A 1 96 ? -24.386 10.588 22.078 1.00 91.94 96 ALA A N 1
ATOM 764 C CA . ALA A 1 96 ? -24.687 10.510 20.646 1.00 91.94 96 ALA A CA 1
ATOM 765 C C . ALA A 1 96 ? -24.652 9.065 20.099 1.00 91.94 96 ALA A C 1
ATOM 767 O O . ALA A 1 96 ? -25.427 8.709 19.212 1.00 91.94 96 ALA A O 1
ATOM 768 N N . ILE A 1 97 ? -23.762 8.211 20.620 1.00 93.62 97 ILE A N 1
ATOM 769 C CA . ILE A 1 97 ? -23.715 6.784 20.257 1.00 93.62 97 ILE A CA 1
ATOM 770 C C . ILE A 1 97 ? -24.898 6.026 20.867 1.00 93.62 97 ILE A C 1
ATOM 772 O O . ILE A 1 97 ? -25.497 5.188 20.192 1.00 93.62 97 ILE A O 1
ATOM 776 N N . ALA A 1 98 ? -25.249 6.313 22.121 1.00 94.12 98 ALA A N 1
ATOM 777 C CA . ALA A 1 98 ? -26.382 5.686 22.789 1.00 94.12 98 ALA A CA 1
ATOM 778 C C . ALA A 1 98 ? -27.713 6.038 22.105 1.00 94.12 98 ALA A C 1
ATOM 780 O O . ALA A 1 98 ? -28.508 5.137 21.838 1.00 94.12 98 ALA A O 1
ATOM 781 N N . GLU A 1 99 ? -27.907 7.306 21.733 1.00 93.75 99 GLU A N 1
ATOM 782 C CA . GLU A 1 99 ? -29.050 7.787 20.948 1.00 93.75 99 GLU A CA 1
ATOM 783 C C . GLU A 1 99 ? -29.120 7.136 19.564 1.00 93.75 99 GLU A C 1
ATOM 785 O O . GLU A 1 99 ? -30.205 6.796 19.097 1.00 93.75 99 GLU A O 1
ATOM 790 N N . HIS A 1 100 ? -27.972 6.927 18.912 1.00 94.19 100 HIS A N 1
ATOM 791 C CA . HIS A 1 100 ? -27.911 6.265 17.612 1.00 94.19 100 HIS A CA 1
ATOM 792 C C . HIS A 1 100 ? -28.269 4.774 17.688 1.00 94.19 100 HIS A C 1
ATOM 794 O O . HIS A 1 100 ? -28.973 4.258 16.820 1.00 94.19 100 HIS A O 1
ATOM 800 N N . LEU A 1 101 ? -27.759 4.062 18.698 1.00 94.62 101 LEU A N 1
ATOM 801 C CA . LEU A 1 101 ? -27.933 2.614 18.810 1.00 94.62 101 LEU A CA 1
ATOM 802 C C . LEU A 1 101 ? -29.258 2.212 19.466 1.00 94.62 101 LEU A C 1
ATOM 804 O O . LEU A 1 101 ? -29.752 1.130 19.159 1.00 94.62 101 LEU A O 1
ATOM 808 N N . GLN A 1 102 ? -29.812 3.051 20.349 1.00 94.25 102 GLN A N 1
ATOM 809 C CA . GLN A 1 102 ? -31.094 2.856 21.045 1.00 94.25 102 GLN A CA 1
ATOM 810 C C . GLN A 1 102 ? -31.214 1.532 21.824 1.00 94.25 102 GLN A C 1
ATOM 812 O O . GLN A 1 102 ? -32.307 1.007 22.020 1.00 94.25 102 GLN A O 1
ATOM 817 N N . ILE A 1 103 ? -30.084 0.982 22.285 1.00 94.94 103 ILE A N 1
ATOM 818 C CA . ILE A 1 103 ? -30.049 -0.260 23.075 1.00 94.94 103 ILE A CA 1
ATOM 819 C C . ILE A 1 103 ? -29.702 -0.047 24.550 1.00 94.94 103 ILE A C 1
ATOM 821 O O . ILE A 1 103 ? -29.904 -0.963 25.336 1.00 94.94 103 ILE A O 1
ATOM 825 N N . PHE A 1 104 ? -29.209 1.123 24.955 1.00 96.38 104 PHE A N 1
ATOM 826 C CA . PHE A 1 104 ? -28.736 1.353 26.325 1.00 96.38 104 PHE A CA 1
ATOM 827 C C . PHE A 1 104 ? -29.815 1.994 27.198 1.00 96.38 104 PHE A C 1
ATOM 829 O O . PHE A 1 104 ? -30.469 2.940 26.775 1.00 96.38 104 PHE A O 1
ATOM 836 N N . ASP A 1 105 ? -29.979 1.479 28.414 1.00 95.25 105 ASP A N 1
ATOM 837 C CA . ASP A 1 105 ? -30.916 1.976 29.430 1.00 95.25 105 ASP A CA 1
ATOM 838 C C . ASP A 1 105 ? -30.274 3.033 30.338 1.00 95.25 105 ASP A C 1
ATOM 840 O O . ASP A 1 105 ? -30.956 3.893 3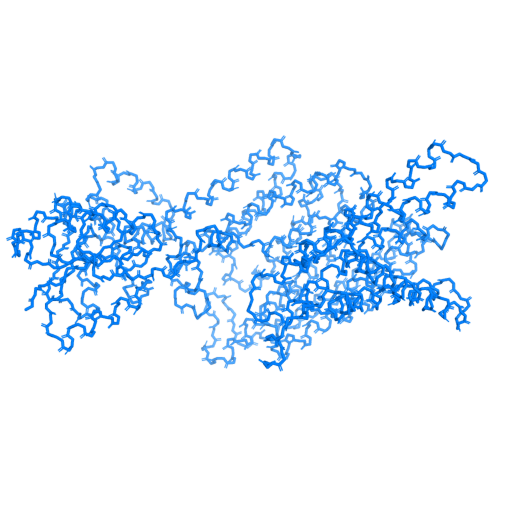0.889 1.00 95.25 105 ASP A O 1
ATOM 844 N N . ALA A 1 106 ? -28.947 2.988 30.482 1.00 94.88 106 ALA A N 1
ATOM 845 C CA . ALA A 1 106 ? -28.169 3.995 31.191 1.00 94.88 106 ALA A CA 1
ATOM 846 C C . ALA A 1 106 ? -26.780 4.165 30.564 1.00 94.88 106 ALA A C 1
ATOM 848 O O . ALA A 1 106 ? -26.219 3.232 29.979 1.00 94.88 106 ALA A O 1
ATOM 849 N N . VAL A 1 107 ? -26.213 5.362 30.721 1.00 95.44 107 VAL A N 1
ATOM 850 C CA . VAL A 1 107 ? -24.884 5.724 30.221 1.00 95.44 107 VAL A CA 1
ATOM 851 C C . VAL A 1 107 ? -24.062 6.335 31.354 1.00 95.44 107 VAL A C 1
ATOM 853 O O . VAL A 1 107 ? -24.467 7.315 31.973 1.00 95.44 107 VAL A O 1
ATOM 856 N N . PHE A 1 108 ? -22.879 5.779 31.596 1.00 94.38 108 PHE A N 1
ATOM 857 C CA . PHE A 1 108 ? -21.866 6.312 32.499 1.00 94.38 108 PHE A CA 1
ATOM 858 C C . PHE A 1 108 ? -20.604 6.636 31.700 1.00 94.38 108 PHE A C 1
ATOM 860 O O . PHE A 1 108 ? -19.983 5.763 31.094 1.00 94.38 108 PHE A O 1
ATOM 867 N N . ALA A 1 109 ? -20.208 7.903 31.688 1.00 91.50 109 ALA A N 1
ATOM 868 C CA . ALA A 1 109 ? -19.106 8.383 30.863 1.00 91.50 109 ALA A CA 1
ATOM 869 C C . ALA A 1 109 ? -18.188 9.332 31.640 1.00 91.50 109 ALA A C 1
ATOM 871 O O . ALA A 1 109 ? -18.552 9.864 32.690 1.00 91.50 109 ALA A O 1
ATOM 872 N N . THR A 1 110 ? -16.991 9.574 31.104 1.00 87.25 110 THR A N 1
ATOM 873 C CA . THR A 1 110 ? -16.093 10.612 31.626 1.00 87.25 110 THR A CA 1
ATOM 874 C C . THR A 1 110 ? -16.709 11.994 31.419 1.00 87.25 110 THR A C 1
ATOM 876 O O . THR A 1 110 ? -17.177 12.326 30.324 1.00 87.25 110 THR A O 1
ATOM 879 N N . ASN A 1 111 ? -16.636 12.825 32.455 1.00 81.38 111 ASN A N 1
ATOM 880 C CA . ASN A 1 111 ? -16.947 14.252 32.399 1.00 81.38 111 ASN A CA 1
ATOM 881 C C . ASN A 1 111 ? -15.672 15.086 32.629 1.00 81.38 111 ASN A C 1
ATOM 883 O O . ASN A 1 111 ? -14.575 14.535 32.756 1.00 81.38 111 ASN A O 1
ATOM 887 N N . ASP A 1 112 ? -15.811 16.410 32.684 1.00 74.44 112 ASP A N 1
ATOM 888 C CA . ASP A 1 112 ? -14.677 17.341 32.780 1.00 74.44 112 ASP A CA 1
ATOM 889 C C . ASP A 1 112 ? -13.794 17.120 34.022 1.00 74.44 112 ASP A C 1
ATOM 891 O O . ASP A 1 112 ? -12.591 17.385 33.983 1.00 74.44 112 ASP A O 1
ATOM 895 N N . ASN A 1 113 ? -14.364 16.567 35.098 1.00 76.25 113 ASN A N 1
ATOM 896 C CA . ASN A 1 113 ? -13.710 16.440 36.402 1.00 76.25 113 ASN A CA 1
ATOM 897 C C . ASN A 1 113 ? -13.343 14.989 36.765 1.00 76.25 113 ASN A C 1
ATOM 899 O O . ASN A 1 113 ? -12.494 14.759 37.630 1.00 76.25 113 ASN A O 1
ATOM 903 N N . LEU A 1 114 ? -13.946 13.991 36.110 1.00 77.94 114 LEU A N 1
ATOM 904 C CA . LEU A 1 114 ? -13.803 12.577 36.455 1.00 77.94 114 LEU A CA 1
ATOM 905 C C . LEU A 1 114 ? -13.565 11.703 35.218 1.00 77.94 114 LEU A C 1
ATOM 907 O O . LEU A 1 114 ? -14.480 11.428 34.449 1.00 77.94 114 LEU A O 1
ATOM 911 N N . ASN A 1 115 ? -12.342 11.178 35.077 1.00 83.69 115 ASN A N 1
ATOM 912 C CA . ASN A 1 115 ? -12.012 10.157 34.076 1.00 83.69 115 ASN A CA 1
ATOM 913 C C . ASN A 1 115 ? -12.387 8.747 34.569 1.00 83.69 115 ASN A C 1
ATOM 915 O O . ASN A 1 115 ? -11.702 8.185 35.431 1.00 83.69 115 ASN A O 1
ATOM 919 N N . LEU A 1 116 ? -13.435 8.172 33.980 1.00 85.88 116 LEU A N 1
ATOM 920 C CA . LEU A 1 116 ? -14.051 6.900 34.359 1.00 85.88 116 LEU A CA 1
ATOM 921 C C . LEU A 1 116 ? -13.288 5.689 33.783 1.00 85.88 116 LEU A C 1
ATOM 923 O O . LEU A 1 116 ? -13.751 5.002 32.878 1.00 85.88 116 LEU A O 1
ATOM 927 N N . LYS A 1 117 ? -12.072 5.433 34.285 1.00 88.00 117 LYS A N 1
ATOM 928 C CA . LYS A 1 117 ? -11.229 4.292 33.874 1.00 88.00 117 LYS A CA 1
ATOM 929 C C . LYS A 1 117 ? -10.772 3.469 35.081 1.00 88.00 117 LYS A C 1
ATOM 931 O O . LYS A 1 117 ? -10.464 4.040 36.128 1.00 88.00 117 LYS A O 1
ATOM 936 N N . GLY A 1 118 ? -10.688 2.149 34.918 1.00 90.56 118 GLY A N 1
ATOM 937 C CA . GLY A 1 118 ? -10.172 1.222 35.927 1.00 90.56 118 GLY A CA 1
ATOM 938 C C . GLY A 1 118 ? -10.908 1.292 37.258 1.00 90.56 118 GLY A C 1
ATOM 939 O O . GLY A 1 118 ? -12.131 1.186 37.292 1.00 90.56 118 GLY A O 1
ATOM 940 N N . THR A 1 119 ? -10.184 1.504 38.356 1.00 91.88 119 THR A N 1
ATOM 941 C CA . THR A 1 119 ? -10.755 1.496 39.716 1.00 91.88 119 THR A CA 1
ATOM 942 C C . THR A 1 119 ? -11.863 2.529 39.916 1.00 91.88 119 THR A C 1
ATOM 944 O O . THR A 1 119 ? -12.839 2.249 40.603 1.00 91.88 119 THR A O 1
ATOM 947 N N . LYS A 1 120 ? -11.782 3.696 39.260 1.00 92.31 120 LYS A N 1
ATOM 948 C CA . LYS A 1 120 ? -12.857 4.703 39.294 1.00 92.31 120 LYS A CA 1
ATOM 949 C C . LYS A 1 120 ? -14.136 4.201 38.618 1.00 92.31 120 LYS A C 1
ATOM 951 O O . LYS A 1 120 ? -15.220 4.446 39.133 1.00 92.31 120 LYS A O 1
ATOM 956 N N . LYS A 1 121 ? -13.998 3.480 37.494 1.00 94.44 121 LYS A N 1
ATOM 957 C CA . LYS A 1 121 ? -15.116 2.820 36.796 1.00 94.44 121 LYS A CA 1
ATOM 958 C C . LYS A 1 121 ? -15.733 1.753 37.704 1.00 94.44 121 LYS A C 1
ATOM 960 O O . LYS A 1 121 ? -16.935 1.777 37.927 1.00 94.44 121 LYS A O 1
ATOM 965 N N . ARG A 1 122 ? -14.899 0.899 38.309 1.00 95.12 122 ARG A N 1
ATOM 966 C CA . ARG A 1 122 ? -15.329 -0.124 39.278 1.00 95.12 122 ARG A CA 1
ATOM 967 C C . ARG A 1 122 ? -16.111 0.479 40.443 1.00 95.12 122 ARG A C 1
ATOM 969 O O . ARG A 1 122 ? -17.210 0.023 40.718 1.00 95.12 122 ARG A O 1
ATOM 976 N N . ASN A 1 123 ? -15.573 1.505 41.105 1.00 94.94 123 ASN A N 1
ATOM 977 C CA . ASN A 1 123 ? -16.206 2.089 42.291 1.00 94.94 123 ASN A CA 1
ATOM 978 C C . ASN A 1 123 ? -17.591 2.667 41.978 1.00 94.94 123 ASN A C 1
ATOM 980 O O . ASN A 1 123 ? -18.518 2.424 42.739 1.00 94.94 123 ASN A O 1
ATOM 984 N N . LEU A 1 124 ? -17.746 3.350 40.837 1.00 94.50 124 LEU A N 1
ATOM 985 C CA . LEU A 1 124 ? -19.047 3.857 40.395 1.00 94.50 124 LEU A CA 1
ATOM 986 C C . LEU A 1 124 ? -20.053 2.718 40.155 1.00 94.50 124 LEU A C 1
ATOM 988 O O . LEU A 1 124 ? -21.208 2.818 40.554 1.00 94.50 124 LEU A O 1
ATOM 992 N N . LEU A 1 125 ? -19.628 1.637 39.496 1.00 95.56 125 LEU A N 1
ATOM 993 C CA . LEU A 1 125 ? -20.511 0.505 39.195 1.00 95.56 125 LEU A CA 1
ATOM 994 C C . LEU A 1 125 ? -20.930 -0.247 40.462 1.00 95.56 125 LEU A C 1
ATOM 996 O O . LEU A 1 125 ? -22.096 -0.604 40.598 1.00 95.56 125 LEU A O 1
ATOM 1000 N N . VAL A 1 126 ? -20.011 -0.417 41.414 1.00 96.25 126 VAL A N 1
ATOM 1001 C CA . VAL A 1 126 ? -20.298 -1.019 42.724 1.00 96.25 126 VAL A CA 1
ATOM 1002 C C . VAL A 1 126 ? -21.229 -0.134 43.552 1.00 96.25 126 VAL A C 1
ATOM 1004 O O . VAL A 1 126 ? -22.141 -0.649 44.185 1.00 96.25 126 VAL A O 1
ATOM 1007 N N . GLU A 1 127 ? -21.065 1.189 43.514 1.00 95.75 127 GLU A N 1
ATOM 1008 C CA . GLU A 1 127 ? -21.991 2.120 44.170 1.00 95.75 127 GLU A CA 1
ATOM 1009 C C . GLU A 1 127 ? -23.414 2.016 43.592 1.00 95.75 127 GLU A C 1
ATOM 1011 O O . GLU A 1 127 ? -24.392 2.088 44.332 1.00 95.75 127 GLU A O 1
ATOM 1016 N N . LYS A 1 128 ? -23.544 1.831 42.272 1.00 95.38 128 LYS A N 1
ATOM 1017 C CA . LYS A 1 128 ? -24.845 1.783 41.585 1.00 95.38 128 LYS A CA 1
ATOM 1018 C C . LYS A 1 128 ? -25.552 0.437 41.666 1.00 95.38 128 LYS A C 1
ATOM 1020 O O . LYS A 1 128 ? -26.776 0.415 41.761 1.00 95.38 128 LYS A O 1
ATOM 1025 N N . PHE A 1 129 ? -24.809 -0.661 41.577 1.00 96.38 129 PHE A N 1
ATOM 1026 C CA . PHE A 1 129 ? -25.379 -2.001 41.418 1.00 96.38 129 PHE A CA 1
ATOM 1027 C C . PHE A 1 129 ? -25.012 -2.959 42.555 1.00 96.38 129 PHE A C 1
ATOM 1029 O O . PHE A 1 129 ? -25.598 -4.032 42.645 1.00 96.38 129 PHE A O 1
ATOM 1036 N N . GLY A 1 130 ? -24.086 -2.580 43.437 1.00 95.06 130 GLY A N 1
ATOM 1037 C CA . GLY A 1 130 ? -23.514 -3.461 44.451 1.00 95.06 130 GLY A CA 1
ATOM 1038 C C . GLY A 1 130 ? -22.364 -4.316 43.914 1.00 95.06 130 GLY A C 1
ATOM 1039 O O . GLY A 1 130 ? -22.202 -4.518 42.707 1.00 95.06 130 GLY A O 1
ATOM 1040 N N . GLU A 1 131 ? -21.541 -4.833 44.826 1.00 95.44 131 GLU A N 1
ATOM 1041 C CA . GLU A 1 131 ? -20.514 -5.826 44.492 1.00 95.44 131 GLU A CA 1
ATOM 1042 C C . GLU A 1 131 ? -21.201 -7.096 43.964 1.00 95.44 131 GLU A C 1
ATOM 1044 O O . GLU A 1 131 ? -22.174 -7.552 44.563 1.00 95.44 131 GLU A O 1
ATOM 1049 N N . LYS A 1 132 ? -20.734 -7.653 42.838 1.00 95.19 132 LYS A N 1
ATOM 1050 C CA . LYS A 1 132 ? -21.355 -8.802 42.143 1.00 95.19 132 LYS A CA 1
ATOM 1051 C C . LYS A 1 132 ? -22.803 -8.579 41.673 1.00 95.19 132 LYS A C 1
ATOM 1053 O O . LYS A 1 132 ? -23.470 -9.509 41.223 1.00 95.19 132 LYS A O 1
ATOM 1058 N N . GLY A 1 133 ? -23.289 -7.338 41.706 1.00 96.19 133 GLY A N 1
ATOM 1059 C CA . GLY A 1 133 ? -24.640 -6.983 41.269 1.00 96.19 133 GLY A CA 1
ATOM 1060 C C . GLY A 1 133 ? -24.789 -6.714 39.770 1.00 96.19 133 GLY A C 1
ATOM 1061 O O . GLY A 1 133 ? -25.891 -6.417 39.318 1.00 96.19 133 GLY A O 1
ATOM 1062 N N . PHE A 1 134 ? -23.711 -6.812 38.988 1.00 97.44 134 PHE A N 1
ATOM 1063 C CA . PHE A 1 134 ? -23.688 -6.539 37.549 1.00 97.44 134 PHE A CA 1
ATOM 1064 C C . PHE A 1 134 ? -22.740 -7.493 36.817 1.00 97.44 134 PHE A C 1
ATOM 1066 O O . PHE A 1 134 ? -21.820 -8.052 37.416 1.00 97.44 134 PHE A O 1
ATOM 1073 N N . ASP A 1 135 ? -22.946 -7.620 35.510 1.00 97.00 135 ASP A N 1
ATOM 1074 C CA . ASP A 1 135 ? -22.079 -8.372 34.602 1.00 97.00 135 ASP A CA 1
ATOM 1075 C C . ASP A 1 135 ? -21.337 -7.394 33.687 1.00 97.00 135 ASP A C 1
ATOM 1077 O O . ASP A 1 135 ? -21.860 -6.317 33.392 1.00 97.00 135 ASP A O 1
ATOM 1081 N N . TYR A 1 136 ? -20.107 -7.710 33.271 1.00 97.31 136 TYR A N 1
ATOM 1082 C CA . TYR A 1 136 ? -19.241 -6.728 32.607 1.00 97.31 136 TYR A CA 1
ATOM 1083 C C . TYR A 1 136 ? -18.545 -7.249 31.348 1.00 97.31 136 TYR A C 1
ATOM 1085 O O . TYR A 1 136 ? -17.947 -8.328 31.343 1.00 97.31 136 TYR A O 1
ATOM 1093 N N . ILE A 1 137 ? -18.561 -6.419 30.301 1.00 96.50 137 ILE A N 1
ATOM 1094 C CA . ILE A 1 137 ? -17.890 -6.645 29.018 1.00 96.50 137 ILE A CA 1
ATOM 1095 C C . ILE A 1 137 ? -16.787 -5.606 28.807 1.00 96.50 137 ILE A C 1
ATOM 1097 O O . ILE A 1 137 ? -17.060 -4.405 28.826 1.00 96.50 137 ILE A O 1
ATOM 1101 N N . GLY A 1 138 ? -15.564 -6.064 28.536 1.00 94.19 138 GLY A N 1
ATOM 1102 C CA . GLY A 1 138 ? -14.415 -5.195 28.247 1.00 94.19 138 GLY A CA 1
ATOM 1103 C C . GLY A 1 138 ? -13.361 -5.861 27.360 1.00 94.19 138 GLY A C 1
ATOM 1104 O O . GLY A 1 138 ? -13.487 -7.037 27.004 1.00 94.19 138 GLY A O 1
ATOM 1105 N N . ASP A 1 139 ? -12.295 -5.132 27.032 1.00 92.19 139 ASP A N 1
ATOM 1106 C CA . ASP A 1 139 ? -11.221 -5.606 26.145 1.00 92.19 139 ASP A CA 1
ATOM 1107 C C . ASP A 1 139 ? -9.811 -5.485 26.736 1.00 92.19 139 ASP A C 1
ATOM 1109 O O . ASP A 1 139 ? -8.878 -6.110 26.222 1.00 92.19 139 ASP A O 1
ATOM 1113 N N . CYS A 1 140 ? -9.625 -4.706 27.809 1.00 89.50 140 CYS A N 1
ATOM 1114 C CA . CYS A 1 140 ? -8.293 -4.270 28.218 1.00 89.50 140 CYS A CA 1
ATOM 1115 C C . CYS A 1 140 ? -7.939 -4.596 29.677 1.00 89.50 140 CYS A C 1
ATOM 1117 O O . CYS A 1 140 ? -8.792 -4.780 30.539 1.00 89.50 140 CYS A O 1
ATOM 1119 N N . GLU A 1 141 ? -6.638 -4.615 29.992 1.00 89.06 141 GLU A N 1
ATOM 1120 C CA . GLU A 1 141 ? -6.156 -4.877 31.360 1.00 89.06 141 GLU A CA 1
ATOM 1121 C C . GLU A 1 141 ? -6.661 -3.863 32.390 1.00 89.06 141 GLU A C 1
ATOM 1123 O O . GLU A 1 141 ? -6.781 -4.188 33.570 1.00 89.06 141 GLU A O 1
ATOM 1128 N N . ALA A 1 142 ? -6.974 -2.636 31.963 1.00 88.88 142 ALA A N 1
ATOM 1129 C CA . ALA A 1 142 ? -7.496 -1.625 32.872 1.00 88.88 142 ALA A CA 1
ATOM 1130 C C . ALA A 1 142 ? -8.887 -1.986 33.410 1.00 88.88 142 ALA A C 1
ATOM 1132 O O . ALA A 1 142 ? -9.280 -1.423 34.426 1.00 88.88 142 ALA A O 1
ATOM 1133 N N . ASP A 1 143 ? -9.606 -2.910 32.771 1.00 92.19 143 ASP A N 1
ATOM 1134 C CA . ASP A 1 143 ? -10.912 -3.381 33.224 1.00 92.19 143 ASP A CA 1
ATOM 1135 C C . ASP A 1 143 ? -10.827 -4.551 34.211 1.00 92.19 143 ASP A C 1
ATOM 1137 O O . ASP A 1 143 ? -11.842 -4.945 34.778 1.00 92.19 143 ASP A O 1
ATOM 1141 N N . LEU A 1 144 ? -9.625 -5.063 34.502 1.00 93.06 144 LEU A N 1
ATOM 1142 C CA . LEU A 1 144 ? -9.430 -6.163 35.449 1.00 93.06 144 LEU A CA 1
ATOM 1143 C C . LEU A 1 144 ? -10.058 -5.917 36.832 1.00 93.06 144 LEU A C 1
ATOM 1145 O O . LEU A 1 144 ? -10.772 -6.802 37.301 1.00 93.06 144 LEU A O 1
ATOM 1149 N N . PRO A 1 145 ? -9.916 -4.732 37.461 1.00 93.94 145 PRO A N 1
ATOM 1150 C CA . PRO A 1 145 ? -10.614 -4.449 38.714 1.00 93.94 145 PRO A CA 1
ATOM 1151 C C . PRO A 1 145 ? -12.142 -4.478 38.570 1.00 93.94 145 PRO A C 1
ATOM 1153 O O . PRO A 1 145 ? -12.842 -4.785 39.525 1.00 93.94 145 PRO A O 1
ATOM 1156 N N . VAL A 1 146 ? -12.673 -4.146 37.388 1.00 95.56 146 VAL A N 1
ATOM 1157 C CA . VAL A 1 146 ? -14.118 -4.142 37.124 1.00 95.56 146 VAL A CA 1
ATOM 1158 C C . VAL A 1 146 ? -14.635 -5.571 36.982 1.00 95.56 146 VAL A C 1
ATOM 1160 O O . VAL A 1 146 ? -15.630 -5.905 37.616 1.00 95.56 146 VAL A O 1
ATOM 1163 N N . TRP A 1 147 ? -13.932 -6.431 36.233 1.00 95.75 147 TRP A N 1
ATOM 1164 C CA . TRP A 1 147 ? -14.269 -7.857 36.130 1.00 95.75 147 TRP A CA 1
ATOM 1165 C C . TRP A 1 147 ? -14.221 -8.573 37.482 1.00 95.75 147 TRP A C 1
ATOM 1167 O O . TRP A 1 147 ? -15.071 -9.416 37.748 1.00 95.75 147 TRP A O 1
ATOM 1177 N N . GLN A 1 148 ? -13.275 -8.222 38.358 1.00 93.94 148 GLN A N 1
ATOM 1178 C CA . GLN A 1 148 ? -13.190 -8.807 39.701 1.00 93.94 148 GLN A CA 1
ATOM 1179 C C . GLN A 1 148 ? -14.434 -8.509 40.554 1.00 93.94 148 GLN A C 1
ATOM 1181 O O . GLN A 1 148 ? -14.849 -9.365 41.337 1.00 93.94 148 GLN A O 1
ATOM 1186 N N . SER A 1 149 ? -15.051 -7.340 40.365 1.00 95.75 149 SER A N 1
ATOM 1187 C CA . SER A 1 149 ? -16.271 -6.918 41.068 1.00 95.75 149 SER A CA 1
ATOM 1188 C C . SER A 1 149 ? -17.574 -7.267 40.346 1.00 95.75 149 SER A C 1
ATOM 1190 O O . SER A 1 149 ? -18.632 -7.209 40.970 1.00 95.75 149 SER A O 1
ATOM 1192 N N . ALA A 1 150 ? -17.515 -7.643 39.068 1.00 96.19 150 ALA A N 1
ATOM 1193 C CA . ALA A 1 150 ? -18.649 -8.172 38.313 1.00 96.19 150 ALA A CA 1
ATOM 1194 C C . ALA A 1 150 ? -18.891 -9.646 38.668 1.00 96.19 150 ALA A C 1
ATOM 1196 O O . ALA A 1 150 ? -17.953 -10.345 39.067 1.00 96.19 150 ALA A O 1
ATOM 1197 N N . GLU A 1 151 ? -20.120 -10.144 38.534 1.00 96.12 151 GLU A N 1
ATOM 1198 C CA . GLU A 1 151 ? -20.336 -11.588 38.662 1.00 96.12 151 GLU A CA 1
ATOM 1199 C C . GLU A 1 151 ? -19.811 -12.326 37.434 1.00 96.12 151 GLU A C 1
ATOM 1201 O O . GLU A 1 151 ? -18.979 -13.224 37.566 1.00 96.12 151 GLU A O 1
ATOM 1206 N N . GLU A 1 152 ? -20.290 -11.957 36.251 1.00 96.19 152 GLU A N 1
ATOM 1207 C CA . GLU A 1 152 ? -19.882 -12.575 35.000 1.00 96.19 152 GLU A CA 1
ATOM 1208 C C . GLU A 1 152 ? -18.988 -11.636 34.197 1.00 96.19 152 GLU A C 1
ATOM 1210 O O . GLU A 1 152 ? -19.287 -10.455 33.990 1.00 96.19 152 GLU A O 1
ATOM 1215 N N . ALA A 1 153 ? -17.880 -12.190 33.714 1.00 95.38 153 ALA A N 1
ATOM 1216 C CA . ALA A 1 153 ? -16.948 -11.510 32.837 1.00 95.38 153 ALA A CA 1
ATOM 1217 C C . ALA A 1 153 ? -17.133 -11.980 31.390 1.00 95.38 153 ALA A C 1
ATOM 1219 O O . ALA A 1 153 ? -17.029 -13.168 31.081 1.00 95.38 153 ALA A O 1
ATOM 1220 N N . TYR A 1 154 ? -17.337 -11.022 30.492 1.00 95.81 154 TYR A N 1
ATOM 1221 C CA . TYR A 1 154 ? -17.329 -11.223 29.048 1.00 95.81 154 TYR A CA 1
ATOM 1222 C C . TYR A 1 154 ? -16.122 -10.480 28.470 1.00 95.81 154 TYR A C 1
ATOM 1224 O O . TYR A 1 154 ? -15.877 -9.314 28.796 1.00 95.81 154 TYR A O 1
ATOM 1232 N N . ILE A 1 155 ? -15.337 -11.151 27.630 1.00 94.19 155 ILE A N 1
ATOM 1233 C CA . ILE A 1 155 ? -14.068 -10.603 27.128 1.00 94.19 155 ILE A CA 1
ATOM 1234 C C . ILE A 1 155 ? -14.163 -10.362 25.627 1.00 94.19 155 ILE A C 1
ATOM 1236 O O . ILE A 1 155 ? -14.519 -11.262 24.871 1.00 94.19 155 ILE A O 1
ATOM 1240 N N . VAL A 1 156 ? -13.760 -9.179 25.170 1.00 91.69 156 VAL A N 1
ATOM 1241 C CA . VAL A 1 156 ? -13.523 -8.890 23.752 1.00 91.69 156 VAL A CA 1
ATOM 1242 C C . VAL A 1 156 ? -12.020 -8.901 23.500 1.00 91.69 156 VAL A C 1
ATOM 1244 O O . VAL A 1 156 ? -11.321 -7.927 23.749 1.00 91.69 156 VAL A O 1
ATOM 1247 N N . SER A 1 157 ? -11.474 -10.016 23.016 1.00 87.88 157 SER A N 1
ATOM 1248 C CA . SER A 1 157 ? -10.042 -10.098 22.708 1.00 87.88 157 SER A CA 1
ATOM 1249 C C . SER A 1 157 ? -9.728 -11.214 21.719 1.00 87.88 157 SER A C 1
ATOM 1251 O O . SER A 1 157 ? -10.510 -12.139 21.518 1.00 87.88 157 SER A O 1
ATOM 1253 N N . SER A 1 158 ? -8.557 -11.124 21.093 1.00 81.00 158 SER A N 1
ATOM 1254 C CA . SER A 1 158 ? -7.948 -12.209 20.316 1.00 81.00 158 SER A CA 1
ATOM 1255 C C . SER A 1 158 ? -6.652 -12.729 20.953 1.00 81.00 158 SER A C 1
ATOM 1257 O O . SER A 1 158 ? -5.967 -13.555 20.356 1.00 81.00 158 SER A O 1
ATOM 1259 N N . SER A 1 159 ? -6.263 -12.210 22.124 1.00 86.06 159 SER A N 1
ATOM 1260 C CA . SER A 1 159 ? -5.020 -12.578 22.806 1.00 86.06 159 SER A CA 1
ATOM 1261 C C . SER A 1 159 ? -5.259 -13.716 23.796 1.00 86.06 159 SER A C 1
ATOM 1263 O O . SER A 1 159 ? -5.831 -13.507 24.864 1.00 86.06 159 SER A O 1
ATOM 1265 N N . GLU A 1 160 ? -4.790 -14.923 23.467 1.00 86.56 160 GLU A N 1
ATOM 1266 C CA . GLU A 1 160 ? -4.949 -16.098 24.337 1.00 86.56 160 GLU A CA 1
ATOM 1267 C C . GLU A 1 160 ? -4.287 -15.922 25.710 1.00 86.56 160 GLU A C 1
ATOM 1269 O O . GLU A 1 160 ? -4.823 -16.386 26.714 1.00 86.56 160 GLU A O 1
ATOM 1274 N N . SER A 1 161 ? -3.137 -15.242 25.778 1.00 88.88 161 SER A N 1
ATOM 1275 C CA . SER A 1 161 ? -2.445 -14.988 27.048 1.00 88.88 161 SER A CA 1
ATOM 1276 C C . SER A 1 161 ? -3.251 -14.064 27.957 1.00 88.88 161 SER A C 1
ATOM 1278 O O . SER A 1 161 ? -3.340 -14.306 29.160 1.00 88.88 161 SER A O 1
ATOM 1280 N N . PHE A 1 162 ? -3.880 -13.039 27.381 1.00 88.94 162 PHE A N 1
ATOM 1281 C CA . PHE A 1 162 ? -4.745 -12.123 28.115 1.00 88.94 162 PHE A CA 1
ATOM 1282 C C . PHE A 1 162 ? -6.031 -12.815 28.579 1.00 88.94 162 PHE A C 1
ATOM 1284 O O . PHE A 1 162 ? -6.381 -12.713 29.751 1.00 88.94 162 PHE A O 1
ATOM 1291 N N . ILE A 1 163 ? -6.680 -13.591 27.704 1.00 90.56 163 ILE A N 1
ATOM 1292 C CA . ILE A 1 163 ? -7.884 -14.361 28.049 1.00 90.56 163 ILE A CA 1
ATOM 1293 C C . ILE A 1 163 ? -7.595 -15.306 29.224 1.00 90.56 163 ILE A C 1
ATOM 1295 O O . ILE A 1 163 ? -8.316 -15.276 30.219 1.00 90.56 163 ILE A O 1
ATOM 1299 N N . LYS A 1 164 ? -6.494 -16.069 29.166 1.00 91.25 164 LYS A N 1
ATOM 1300 C CA . LYS A 1 164 ? -6.076 -16.959 30.265 1.00 91.25 164 LYS A CA 1
ATOM 1301 C C . LYS A 1 164 ? -5.832 -16.203 31.571 1.00 91.25 164 LYS A C 1
ATOM 1303 O O . LYS A 1 164 ? -6.235 -16.676 32.629 1.00 91.25 164 LYS A O 1
ATOM 1308 N N . LYS A 1 165 ? -5.200 -15.026 31.510 1.00 91.44 165 LYS A N 1
ATOM 1309 C CA . LYS A 1 165 ? -4.946 -14.180 32.688 1.00 91.44 165 LYS A CA 1
ATOM 1310 C C . LYS A 1 165 ? -6.247 -13.740 33.367 1.00 91.44 165 LYS A C 1
ATOM 1312 O O . LYS A 1 165 ? -6.319 -13.772 34.591 1.00 91.44 165 LYS A O 1
ATOM 1317 N N . VAL A 1 166 ? -7.269 -13.358 32.597 1.00 91.25 166 VAL A N 1
ATOM 1318 C CA . VAL A 1 166 ? -8.578 -12.961 33.149 1.00 91.25 166 VAL A CA 1
ATOM 1319 C C . VAL A 1 166 ? -9.340 -14.178 33.685 1.00 91.25 166 VAL A C 1
ATOM 1321 O O . VAL A 1 166 ? -9.873 -14.112 34.788 1.00 91.25 166 VAL A O 1
ATOM 1324 N N . GLN A 1 167 ? -9.312 -15.313 32.977 1.00 93.19 167 GLN A N 1
ATOM 1325 C CA . GLN A 1 167 ? -9.926 -16.578 33.419 1.00 93.19 167 GLN A CA 1
ATOM 1326 C C . GLN A 1 167 ? -9.382 -17.087 34.761 1.00 93.19 167 GLN A C 1
ATOM 1328 O O . GLN A 1 167 ? -10.104 -17.729 35.513 1.00 93.19 167 GLN A O 1
ATOM 1333 N N . GLN A 1 168 ? -8.119 -16.796 35.083 1.00 92.69 168 GLN A N 1
ATOM 1334 C CA . GLN A 1 168 ? -7.522 -17.164 36.371 1.00 92.69 168 GLN A CA 1
ATOM 1335 C C . GLN A 1 168 ? -8.032 -16.326 37.552 1.00 92.69 168 GLN A C 1
ATOM 1337 O O . GLN A 1 168 ? -7.841 -16.725 38.696 1.00 92.69 168 GLN A O 1
ATOM 1342 N N . GLN A 1 169 ? -8.626 -15.158 37.298 1.00 91.56 169 GLN A N 1
ATOM 1343 C CA . GLN A 1 169 ? -8.982 -14.187 38.341 1.00 91.56 169 GLN A CA 1
ATOM 1344 C C . GLN A 1 169 ? -10.481 -13.884 38.404 1.00 91.56 169 GLN A C 1
ATOM 1346 O O . GLN A 1 169 ? -10.939 -13.306 39.386 1.00 91.56 169 GLN A O 1
ATOM 1351 N N . CYS A 1 170 ? -11.231 -14.214 37.353 1.00 92.75 170 CYS A N 1
ATOM 1352 C CA . CYS A 1 170 ? -12.622 -13.815 37.170 1.00 92.75 170 CYS A CA 1
ATOM 1353 C C . CYS A 1 170 ? -13.447 -14.976 36.599 1.00 92.75 170 CYS A C 1
ATOM 1355 O O . CYS A 1 170 ? -12.923 -15.843 35.900 1.00 92.75 170 CYS A O 1
ATOM 1357 N N . ASN A 1 171 ? -14.757 -14.955 36.845 1.00 93.75 171 ASN A N 1
ATOM 1358 C CA . ASN A 1 171 ? -15.703 -15.917 36.286 1.00 93.75 171 ASN A CA 1
ATOM 1359 C C . ASN A 1 171 ? -16.051 -15.544 34.833 1.00 93.75 171 ASN A C 1
ATOM 1361 O O . ASN A 1 171 ? -16.976 -14.772 34.578 1.00 93.75 171 ASN A O 1
ATOM 1365 N N . VAL A 1 172 ? -15.252 -16.030 33.881 1.00 93.56 172 VAL A N 1
ATOM 1366 C CA . VAL A 1 172 ? -15.413 -15.726 32.450 1.00 93.56 172 VAL A CA 1
ATOM 1367 C C . VAL A 1 172 ? -16.458 -16.644 31.825 1.00 93.56 172 VAL A C 1
ATOM 1369 O O . VAL A 1 172 ? -16.244 -17.853 31.759 1.00 93.56 172 VAL A O 1
ATOM 1372 N N . ILE A 1 173 ? -17.546 -16.059 31.324 1.00 94.62 173 ILE A N 1
ATOM 1373 C CA . ILE A 1 173 ? -18.660 -16.797 30.712 1.00 94.62 173 ILE A CA 1
ATOM 1374 C C . ILE A 1 173 ? -18.464 -16.968 29.209 1.00 94.62 173 ILE A C 1
ATOM 1376 O O . ILE A 1 173 ? -18.638 -18.068 28.689 1.00 94.62 173 ILE A O 1
ATOM 1380 N N . ASP A 1 174 ? -18.072 -15.900 28.510 1.00 91.81 174 ASP A N 1
ATOM 1381 C CA . ASP A 1 174 ? -17.888 -15.938 27.059 1.00 91.81 174 ASP A CA 1
ATOM 1382 C C . ASP A 1 174 ? -16.773 -14.994 26.583 1.00 91.81 174 ASP A C 1
ATOM 1384 O O . ASP A 1 174 ? -16.396 -14.019 27.246 1.00 91.81 174 ASP A O 1
ATOM 1388 N N . VAL A 1 175 ? -16.231 -15.300 25.405 1.00 90.75 175 VAL A N 1
ATOM 1389 C CA . VAL A 1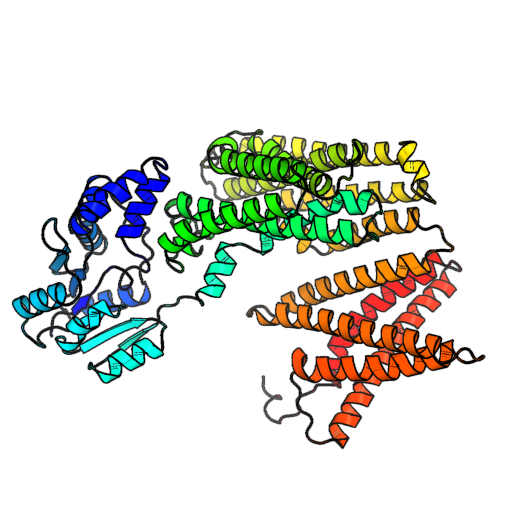 175 ? -15.166 -14.544 24.751 1.00 90.75 175 VAL A CA 1
ATOM 1390 C C . VAL A 1 175 ? -15.574 -14.206 23.321 1.00 90.75 175 VAL A C 1
ATOM 1392 O O . VAL A 1 175 ? -15.533 -15.036 22.409 1.00 90.75 175 VAL A O 1
ATOM 1395 N N . PHE A 1 176 ? -15.854 -12.929 23.088 1.00 88.19 176 PHE A N 1
ATOM 1396 C CA . PHE A 1 176 ? -16.063 -12.391 21.754 1.00 88.19 176 PHE A CA 1
ATOM 1397 C C . PHE A 1 176 ? -14.715 -12.259 21.045 1.00 88.19 176 PHE A C 1
ATOM 1399 O O . PHE A 1 176 ? -13.934 -11.334 21.285 1.00 88.19 176 PHE A O 1
ATOM 1406 N N . GLN A 1 177 ? -14.453 -13.191 20.131 1.00 77.75 177 GLN A N 1
ATOM 1407 C CA . GLN A 1 177 ? -13.273 -13.171 19.272 1.00 77.75 177 GLN A CA 1
ATOM 1408 C C . GLN A 1 177 ? -13.223 -11.861 18.477 1.00 77.75 177 GLN A C 1
ATOM 1410 O O . GLN A 1 177 ? -13.965 -11.661 17.509 1.00 77.75 177 GLN A O 1
ATOM 1415 N N . SER A 1 178 ? -12.298 -10.971 18.840 1.00 65.44 178 SER A N 1
ATOM 1416 C CA . SER A 1 178 ? -11.994 -9.815 18.002 1.00 65.44 178 SER A CA 1
ATOM 1417 C C . SER A 1 178 ? -11.432 -10.342 16.685 1.00 65.44 178 SER A C 1
ATOM 1419 O O . SER A 1 178 ? -10.350 -10.923 16.632 1.00 65.44 178 SER A O 1
ATOM 1421 N N . ARG A 1 179 ? -12.179 -10.182 15.589 1.00 60.66 179 ARG A N 1
ATOM 1422 C CA . ARG A 1 179 ? -11.817 -10.670 14.244 1.00 60.66 179 ARG A CA 1
ATOM 1423 C C . ARG A 1 179 ? -10.675 -9.851 13.618 1.00 60.66 179 ARG A C 1
ATOM 1425 O O . ARG A 1 179 ? -10.708 -9.524 12.426 1.00 60.66 179 ARG A O 1
ATOM 1432 N N . GLN A 1 180 ? -9.695 -9.452 14.422 1.00 61.81 180 GLN A N 1
ATOM 1433 C CA . GLN A 1 180 ? -8.525 -8.704 14.011 1.00 61.81 180 GLN A CA 1
ATOM 1434 C C . GLN A 1 180 ? -7.506 -9.660 13.390 1.00 61.81 180 GLN A C 1
ATOM 1436 O O . GLN A 1 180 ? -7.102 -10.674 13.951 1.00 61.81 180 GLN A O 1
ATOM 1441 N N . LYS A 1 181 ? -7.101 -9.341 12.159 1.00 64.62 181 LYS A N 1
ATOM 1442 C CA . LYS A 1 181 ? -5.949 -9.986 11.526 1.00 64.62 181 LYS A CA 1
ATOM 1443 C C . LYS A 1 181 ? -4.704 -9.637 12.338 1.00 64.62 181 LYS A C 1
ATOM 1445 O O . LYS A 1 181 ? -4.639 -8.525 12.852 1.00 64.62 181 LYS A O 1
ATOM 1450 N N . SER A 1 182 ? -3.717 -10.540 12.363 1.00 81.25 182 SER A N 1
ATOM 1451 C CA . SER A 1 182 ? -2.388 -10.292 12.947 1.00 81.25 182 SER A CA 1
ATOM 1452 C C . SER A 1 182 ? -1.941 -8.847 12.712 1.00 81.25 182 SER A C 1
ATOM 1454 O O . SER A 1 182 ? -1.989 -8.373 11.571 1.00 81.25 182 SER A O 1
ATOM 1456 N N . TYR A 1 183 ? -1.512 -8.165 13.779 1.00 85.12 183 TYR A N 1
ATOM 1457 C CA . TYR A 1 183 ? -1.066 -6.771 13.735 1.00 85.12 183 TYR A CA 1
ATOM 1458 C C . TYR A 1 183 ? -0.091 -6.524 12.578 1.00 85.12 183 TYR A C 1
ATOM 1460 O O . TYR A 1 183 ? -0.301 -5.630 11.761 1.00 85.12 183 TYR A O 1
ATOM 1468 N N . LEU A 1 184 ? 0.904 -7.403 12.422 1.00 87.88 184 LEU A N 1
ATOM 1469 C CA . LEU A 1 184 ? 1.899 -7.331 11.350 1.00 87.88 184 LEU A CA 1
ATOM 1470 C C . LEU A 1 184 ? 1.278 -7.475 9.956 1.00 87.88 184 LEU A C 1
ATOM 1472 O O . LEU A 1 184 ? 1.650 -6.755 9.032 1.00 87.88 184 LEU A O 1
ATOM 1476 N N . ALA A 1 185 ? 0.302 -8.368 9.789 1.00 89.00 185 ALA A N 1
ATOM 1477 C CA . ALA A 1 185 ? -0.402 -8.528 8.519 1.00 89.00 185 ALA A CA 1
ATOM 1478 C C . ALA A 1 185 ? -1.256 -7.294 8.184 1.00 89.00 185 ALA A C 1
ATOM 1480 O O . ALA A 1 185 ? -1.347 -6.888 7.021 1.00 89.00 185 ALA A O 1
ATOM 1481 N N . SER A 1 186 ? -1.875 -6.684 9.197 1.00 90.94 186 SER A N 1
ATOM 1482 C CA . SER A 1 186 ? -2.606 -5.427 9.058 1.00 90.94 186 SER A CA 1
ATOM 1483 C C . SER A 1 186 ? -1.657 -4.285 8.693 1.00 90.94 186 SER A C 1
ATOM 1485 O O . SER A 1 186 ? -1.945 -3.553 7.743 1.00 90.94 186 SER A O 1
ATOM 1487 N N . LEU A 1 187 ? -0.507 -4.175 9.365 1.00 92.06 187 LEU A N 1
ATOM 1488 C CA . LEU A 1 187 ? 0.511 -3.160 9.098 1.00 92.06 187 LEU A CA 1
ATOM 1489 C C . LEU A 1 187 ? 1.092 -3.306 7.690 1.00 92.06 187 LEU A C 1
ATOM 1491 O O . LEU A 1 187 ? 1.083 -2.348 6.921 1.00 92.06 187 LEU A O 1
ATOM 1495 N N . ALA A 1 188 ? 1.480 -4.516 7.282 1.00 91.44 188 ALA A N 1
ATOM 1496 C CA . ALA A 1 188 ? 1.930 -4.786 5.917 1.00 91.44 188 ALA A CA 1
ATOM 1497 C C . ALA A 1 188 ? 0.861 -4.395 4.881 1.00 91.44 188 ALA A C 1
ATOM 1499 O O . ALA A 1 188 ? 1.165 -3.815 3.839 1.00 91.44 188 ALA A O 1
ATOM 1500 N N . LYS A 1 189 ? -0.423 -4.640 5.170 1.00 91.06 189 LYS A N 1
ATOM 1501 C CA . LYS A 1 189 ? -1.521 -4.193 4.302 1.00 91.06 189 LYS A CA 1
ATOM 1502 C C . LYS A 1 189 ? -1.640 -2.661 4.250 1.00 91.06 189 LYS A C 1
ATOM 1504 O O . LYS A 1 189 ? -1.980 -2.139 3.185 1.00 91.06 189 LYS A O 1
ATOM 1509 N N . ALA A 1 190 ? -1.378 -1.960 5.354 1.00 92.50 190 ALA A N 1
ATOM 1510 C CA . ALA A 1 190 ? -1.389 -0.497 5.432 1.00 92.50 190 ALA A CA 1
ATOM 1511 C C . ALA A 1 190 ? -0.217 0.136 4.656 1.00 92.50 190 ALA A C 1
ATOM 1513 O O . ALA A 1 190 ? -0.431 1.100 3.927 1.00 92.50 190 ALA A O 1
ATOM 1514 N N . LEU A 1 191 ? 0.980 -0.466 4.715 1.00 92.25 191 LEU A N 1
ATOM 1515 C CA . LEU A 1 191 ? 2.173 -0.019 3.973 1.00 92.25 191 LEU A CA 1
ATOM 1516 C C . LEU A 1 191 ? 2.044 -0.184 2.449 1.00 92.25 191 LEU A C 1
ATOM 1518 O O . LEU A 1 191 ? 2.685 0.528 1.682 1.00 92.25 191 LEU A O 1
ATOM 1522 N N . ARG A 1 192 ? 1.184 -1.107 1.995 1.00 88.12 192 ARG A N 1
ATOM 1523 C CA . ARG A 1 192 ? 0.925 -1.423 0.576 1.00 88.12 192 ARG A CA 1
ATOM 1524 C C . ARG A 1 192 ? 2.178 -1.820 -0.238 1.00 88.12 192 ARG A C 1
ATOM 1526 O O . ARG A 1 192 ? 2.387 -1.239 -1.305 1.00 88.12 192 ARG A O 1
ATOM 1533 N N . PRO A 1 193 ? 2.929 -2.878 0.140 1.00 87.38 193 PRO A N 1
ATOM 1534 C CA . PRO A 1 193 ? 4.110 -3.340 -0.601 1.00 87.38 193 PRO A CA 1
ATOM 1535 C C . PRO A 1 193 ? 3.880 -3.578 -2.095 1.00 87.38 193 PRO A C 1
ATOM 1537 O O . PRO A 1 193 ? 4.746 -3.310 -2.918 1.00 87.38 193 PRO A O 1
ATOM 1540 N N . TYR A 1 194 ? 2.676 -4.008 -2.484 1.00 79.94 194 TYR A N 1
ATOM 1541 C CA . TYR A 1 194 ? 2.329 -4.199 -3.895 1.00 79.94 194 TYR A CA 1
ATOM 1542 C C . TYR A 1 194 ? 2.432 -2.910 -4.739 1.00 79.94 194 TYR A C 1
ATOM 1544 O O . TYR A 1 194 ? 2.550 -2.996 -5.956 1.00 79.94 194 TYR A O 1
ATOM 1552 N N . GLN A 1 195 ? 2.379 -1.718 -4.128 1.00 84.38 195 GLN A N 1
ATOM 1553 C CA . GLN A 1 195 ? 2.567 -0.435 -4.818 1.00 84.38 195 GLN A CA 1
ATOM 1554 C C . GLN A 1 195 ? 4.046 -0.105 -5.057 1.00 84.38 195 GLN A C 1
ATOM 1556 O O . GLN A 1 195 ? 4.336 0.730 -5.915 1.00 84.38 195 GLN A O 1
ATOM 1561 N N . TRP A 1 196 ? 4.978 -0.757 -4.349 1.00 88.56 196 TRP A N 1
ATOM 1562 C CA . TRP A 1 196 ? 6.421 -0.555 -4.529 1.00 88.56 196 TRP A CA 1
ATOM 1563 C C . TRP A 1 196 ? 6.890 -0.981 -5.915 1.00 88.56 196 TRP A C 1
ATOM 1565 O O . TRP A 1 196 ? 7.898 -0.486 -6.396 1.00 88.56 196 TRP A O 1
ATOM 1575 N N . VAL A 1 197 ? 6.119 -1.808 -6.625 1.00 82.81 197 VAL A N 1
ATOM 1576 C CA . VAL A 1 197 ? 6.421 -2.176 -8.013 1.00 82.81 197 VAL A CA 1
ATOM 1577 C C . VAL A 1 197 ? 6.548 -0.966 -8.947 1.00 82.81 197 VAL A C 1
ATOM 1579 O O . VAL A 1 197 ? 7.306 -1.006 -9.907 1.00 82.81 197 VAL A O 1
ATOM 1582 N N . LYS A 1 198 ? 5.887 0.158 -8.642 1.00 86.25 198 LYS A N 1
ATOM 1583 C CA . LYS A 1 198 ? 6.046 1.410 -9.402 1.00 86.25 198 LYS A CA 1
ATOM 1584 C C . LYS A 1 198 ? 7.467 1.961 -9.309 1.00 86.25 198 LYS A C 1
ATOM 1586 O O . LYS A 1 198 ? 7.913 2.652 -10.215 1.00 86.25 198 LYS A O 1
ATOM 1591 N N . ASN A 1 199 ? 8.177 1.643 -8.232 1.00 92.31 199 ASN A N 1
ATOM 1592 C CA . ASN A 1 199 ? 9.556 2.050 -8.006 1.00 92.31 199 ASN A CA 1
ATOM 1593 C C . ASN A 1 199 ? 10.548 1.200 -8.823 1.00 92.31 199 ASN A C 1
ATOM 1595 O O . ASN A 1 199 ? 11.713 1.561 -8.911 1.00 92.31 199 ASN A O 1
ATOM 1599 N N . VAL A 1 200 ? 10.107 0.143 -9.520 1.00 87.94 200 VAL A N 1
ATOM 1600 C CA . VAL A 1 200 ? 10.950 -0.548 -10.520 1.00 87.94 200 VAL A CA 1
ATOM 1601 C C . VAL A 1 200 ? 11.419 0.420 -11.618 1.00 87.94 200 VAL A C 1
ATOM 1603 O O . VAL A 1 200 ? 12.482 0.232 -12.197 1.00 87.94 200 VAL A O 1
ATOM 1606 N N . LEU A 1 201 ? 10.693 1.519 -11.846 1.00 90.62 201 LEU A N 1
ATOM 1607 C CA . LEU A 1 201 ? 11.100 2.575 -12.775 1.00 90.62 201 LEU A CA 1
ATOM 1608 C C . LEU A 1 201 ? 12.433 3.251 -12.412 1.00 90.62 201 LEU A C 1
ATOM 1610 O O . LEU A 1 201 ? 13.072 3.799 -13.305 1.00 90.62 201 LEU A O 1
ATOM 1614 N N . LEU A 1 202 ? 12.881 3.186 -11.149 1.00 94.69 202 LEU A N 1
ATOM 1615 C CA . LEU A 1 202 ? 14.204 3.686 -10.755 1.00 94.69 202 LEU A CA 1
ATOM 1616 C C . LEU A 1 202 ? 15.342 2.922 -11.449 1.00 94.69 202 LEU A C 1
ATOM 1618 O O . LEU A 1 202 ? 16.421 3.472 -11.624 1.00 94.69 202 LEU A O 1
ATOM 1622 N N . PHE A 1 203 ? 15.108 1.679 -11.877 1.00 89.69 203 PHE A N 1
ATOM 1623 C CA . PHE A 1 203 ? 16.111 0.853 -12.550 1.00 89.69 203 PHE A CA 1
ATOM 1624 C C . PHE A 1 203 ? 16.232 1.158 -14.049 1.00 89.69 203 PHE A C 1
ATOM 1626 O O . PHE A 1 203 ? 17.189 0.717 -14.679 1.00 89.69 203 PHE A O 1
ATOM 1633 N N . LEU A 1 204 ? 15.296 1.913 -14.640 1.00 90.69 204 LEU A N 1
ATOM 1634 C CA . LEU A 1 204 ? 15.298 2.171 -16.084 1.00 90.69 204 LEU A CA 1
ATOM 1635 C C . LEU A 1 204 ? 16.561 2.883 -16.598 1.00 90.69 204 LEU A C 1
ATOM 1637 O O . LEU A 1 204 ? 17.054 2.453 -17.638 1.00 90.69 204 LEU A O 1
ATOM 1641 N N . PRO A 1 205 ? 17.130 3.900 -15.918 1.00 91.19 205 PRO A N 1
ATOM 1642 C CA . PRO A 1 205 ? 18.385 4.518 -16.356 1.00 91.19 205 PRO A CA 1
ATOM 1643 C C . PRO A 1 205 ? 19.550 3.525 -16.400 1.00 91.19 205 PRO A C 1
ATOM 1645 O O . PRO A 1 205 ? 20.293 3.509 -17.374 1.00 91.19 205 PRO A O 1
ATOM 1648 N N . LEU A 1 206 ? 19.661 2.652 -15.392 1.00 87.12 206 LEU A N 1
ATOM 1649 C CA . LEU A 1 206 ? 20.698 1.618 -15.323 1.00 87.12 206 LEU A CA 1
ATOM 1650 C C . LEU A 1 206 ? 20.553 0.576 -16.442 1.00 87.12 206 LEU A C 1
ATOM 1652 O O . LEU A 1 206 ? 21.541 0.140 -17.030 1.00 87.12 206 LEU A O 1
ATOM 1656 N N . LEU A 1 207 ? 19.314 0.183 -16.753 1.00 83.31 207 LEU A N 1
ATOM 1657 C CA . LEU A 1 207 ? 19.028 -0.727 -17.862 1.00 83.31 207 LEU A CA 1
ATOM 1658 C C . LEU A 1 207 ? 19.323 -0.073 -19.217 1.00 83.31 207 LEU A C 1
ATOM 1660 O O . LEU A 1 207 ? 19.918 -0.710 -20.082 1.00 83.31 207 LEU A O 1
ATOM 1664 N N . GLY A 1 208 ? 18.929 1.191 -19.383 1.00 82.38 208 GLY A N 1
ATOM 1665 C CA . GLY A 1 208 ? 19.116 1.950 -20.618 1.00 82.38 208 GLY A CA 1
ATOM 1666 C C . GLY A 1 208 ? 20.573 2.305 -20.920 1.00 82.38 208 GLY A C 1
ATOM 1667 O O . GLY A 1 208 ? 20.917 2.440 -22.088 1.00 82.38 208 GLY A O 1
ATOM 1668 N N . SER A 1 209 ? 21.431 2.425 -19.901 1.00 84.88 209 SER A N 1
ATOM 1669 C CA . SER A 1 209 ? 22.875 2.651 -20.072 1.00 84.88 209 SER A CA 1
ATOM 1670 C C . SER A 1 209 ? 23.693 1.364 -20.215 1.00 84.88 209 SER A C 1
ATOM 1672 O O . SER A 1 209 ? 24.894 1.429 -20.458 1.00 84.88 209 SER A O 1
ATOM 1674 N N . HIS A 1 210 ? 23.066 0.195 -20.051 1.00 81.94 210 HIS A N 1
ATOM 1675 C CA . HIS A 1 210 ? 23.718 -1.119 -20.057 1.00 81.94 210 HIS A CA 1
ATOM 1676 C C . HIS A 1 210 ? 24.798 -1.323 -18.972 1.00 81.94 210 HIS A C 1
ATOM 1678 O O . HIS A 1 210 ? 25.587 -2.262 -19.063 1.00 81.94 210 HIS A O 1
ATOM 1684 N N . LEU A 1 211 ? 24.812 -0.504 -17.913 1.00 80.00 211 LEU A N 1
ATOM 1685 C CA . LEU A 1 211 ? 25.786 -0.586 -16.811 1.00 80.00 211 LEU A CA 1
ATOM 1686 C C . LEU A 1 211 ? 25.346 -1.519 -15.669 1.00 80.00 211 LEU A C 1
ATOM 1688 O O . LEU A 1 211 ? 25.840 -1.434 -14.551 1.00 80.00 211 LEU A O 1
ATOM 1692 N N . TYR A 1 212 ? 24.428 -2.446 -15.936 1.00 80.88 212 TYR A N 1
ATOM 1693 C CA . TYR A 1 212 ? 23.906 -3.395 -14.944 1.00 80.88 212 TYR A CA 1
ATOM 1694 C C . TYR A 1 212 ? 24.952 -4.390 -14.403 1.00 80.88 212 TYR A C 1
ATOM 1696 O O . TYR A 1 212 ? 24.656 -5.117 -13.459 1.00 80.88 212 TYR A O 1
ATOM 1704 N N . GLY A 1 213 ? 26.147 -4.455 -15.002 1.00 77.00 213 GLY A N 1
ATOM 1705 C CA . GLY A 1 213 ? 27.280 -5.231 -14.488 1.00 77.00 213 GLY A CA 1
ATOM 1706 C C . GLY A 1 213 ? 28.060 -4.527 -13.371 1.00 77.00 213 GLY A C 1
ATOM 1707 O O . GLY A 1 213 ? 28.824 -5.182 -12.668 1.00 77.00 213 GLY A O 1
ATOM 1708 N N . ASP A 1 214 ? 27.865 -3.218 -13.185 1.00 80.81 214 ASP A N 1
ATOM 1709 C CA . ASP A 1 214 ? 28.496 -2.470 -12.100 1.00 80.81 214 ASP A CA 1
ATOM 1710 C C . ASP A 1 214 ? 27.718 -2.684 -10.797 1.00 80.81 214 ASP A C 1
ATOM 1712 O O . ASP A 1 214 ? 26.627 -2.140 -10.586 1.00 80.81 214 ASP A O 1
ATOM 1716 N N . LEU A 1 215 ? 28.298 -3.491 -9.908 1.00 83.88 215 LEU A N 1
ATOM 1717 C CA . LEU A 1 215 ? 27.708 -3.819 -8.615 1.00 83.88 215 LEU A CA 1
ATOM 1718 C C . LEU A 1 215 ? 27.424 -2.567 -7.769 1.00 83.88 215 LEU A C 1
ATOM 1720 O O . LEU A 1 215 ? 26.416 -2.526 -7.065 1.00 83.88 215 LEU A O 1
ATOM 1724 N N . SER A 1 216 ? 28.260 -1.533 -7.868 1.00 90.75 216 SER A N 1
ATOM 1725 C CA . SER A 1 216 ? 28.109 -0.287 -7.109 1.00 90.75 216 SER A CA 1
ATOM 1726 C C . SER A 1 216 ? 26.840 0.451 -7.532 1.00 90.75 216 SER A C 1
ATOM 1728 O O . SER A 1 216 ? 26.046 0.870 -6.686 1.00 90.75 216 SER A O 1
ATOM 1730 N N . LEU A 1 217 ? 26.594 0.543 -8.843 1.00 88.38 217 LEU A N 1
ATOM 1731 C CA . LEU A 1 217 ? 25.392 1.178 -9.393 1.00 88.38 217 LEU A CA 1
ATOM 1732 C C . LEU A 1 217 ? 24.129 0.364 -9.097 1.00 88.38 217 LEU A C 1
ATOM 1734 O O . LEU A 1 217 ? 23.082 0.941 -8.790 1.00 88.38 217 LEU A O 1
ATOM 1738 N N . VAL A 1 218 ? 24.225 -0.970 -9.134 1.00 86.31 218 VAL A N 1
ATOM 1739 C CA . VAL A 1 218 ? 23.126 -1.875 -8.757 1.00 86.31 218 VAL A CA 1
ATOM 1740 C C . VAL A 1 218 ? 22.744 -1.687 -7.286 1.00 86.31 218 VAL A C 1
ATOM 1742 O O . VAL A 1 218 ? 21.558 -1.565 -6.969 1.00 86.31 218 VAL A O 1
ATOM 1745 N N . ILE A 1 219 ? 23.727 -1.615 -6.384 1.00 87.62 219 ILE A N 1
ATOM 1746 C CA . ILE A 1 219 ? 23.488 -1.358 -4.958 1.00 87.62 219 ILE A CA 1
ATOM 1747 C C . ILE A 1 219 ? 22.882 0.037 -4.764 1.00 87.62 219 ILE A C 1
ATOM 1749 O O . ILE A 1 219 ? 21.886 0.167 -4.051 1.00 87.62 219 ILE A O 1
ATOM 1753 N N . ALA A 1 220 ? 23.404 1.067 -5.439 1.00 92.31 220 ALA A N 1
ATOM 1754 C CA . ALA A 1 220 ? 22.885 2.432 -5.352 1.00 92.31 220 ALA A CA 1
ATOM 1755 C C . ALA A 1 220 ? 21.399 2.520 -5.737 1.00 92.31 220 ALA A C 1
ATOM 1757 O O . ALA A 1 220 ? 20.587 3.068 -4.986 1.00 92.31 220 ALA A O 1
ATOM 1758 N N . VAL A 1 221 ? 21.001 1.921 -6.865 1.00 92.19 221 VAL A N 1
ATOM 1759 C CA . VAL A 1 221 ? 19.594 1.932 -7.292 1.00 92.19 221 VAL A CA 1
ATOM 1760 C C . VAL A 1 221 ? 18.700 1.042 -6.415 1.00 92.19 221 VAL A C 1
ATOM 1762 O O . VAL A 1 221 ? 17.532 1.369 -6.197 1.00 92.19 221 VAL A O 1
ATOM 1765 N N . ALA A 1 222 ? 19.232 -0.043 -5.841 1.00 88.19 222 ALA A N 1
ATOM 1766 C CA . ALA A 1 222 ? 18.506 -0.875 -4.880 1.00 88.19 222 ALA A CA 1
ATOM 1767 C C . ALA A 1 222 ? 18.242 -0.129 -3.558 1.00 88.19 222 ALA A C 1
ATOM 1769 O O . ALA A 1 222 ? 17.126 -0.177 -3.031 1.00 88.19 222 ALA A O 1
ATOM 1770 N N . MET A 1 223 ? 19.227 0.622 -3.054 1.00 93.06 223 MET A N 1
ATOM 1771 C CA . MET A 1 223 ? 19.054 1.522 -1.908 1.00 93.06 223 MET A CA 1
ATOM 1772 C C . MET A 1 223 ? 18.021 2.611 -2.217 1.00 93.06 223 MET A C 1
ATOM 1774 O O . MET A 1 223 ? 17.098 2.833 -1.430 1.00 93.06 223 MET A O 1
ATOM 1778 N N . ALA A 1 224 ? 18.106 3.221 -3.403 1.00 97.00 224 ALA A N 1
ATOM 1779 C CA . ALA A 1 224 ? 17.142 4.212 -3.867 1.00 97.00 224 ALA A CA 1
ATOM 1780 C C . ALA A 1 224 ? 15.713 3.646 -3.924 1.00 97.00 224 ALA A C 1
ATOM 1782 O O . ALA A 1 224 ? 14.766 4.295 -3.474 1.00 97.00 224 ALA A O 1
ATOM 1783 N N . PHE A 1 225 ? 15.546 2.411 -4.414 1.00 95.19 225 PHE A N 1
ATOM 1784 C CA . PHE A 1 225 ? 14.267 1.699 -4.427 1.00 95.19 225 PHE A CA 1
ATOM 1785 C C . PHE A 1 225 ? 13.706 1.498 -3.015 1.00 95.19 225 PHE A C 1
ATOM 1787 O O . PHE A 1 225 ? 12.509 1.722 -2.797 1.00 95.19 225 PHE A O 1
ATOM 1794 N N . ALA A 1 226 ? 14.544 1.098 -2.053 1.00 94.38 226 ALA A N 1
ATOM 1795 C CA . ALA A 1 226 ? 14.132 0.924 -0.664 1.00 94.38 226 ALA A CA 1
ATOM 1796 C C . ALA A 1 226 ? 13.652 2.254 -0.060 1.00 94.38 226 ALA A C 1
ATOM 1798 O O . ALA A 1 226 ? 12.534 2.323 0.453 1.00 94.38 226 ALA A O 1
ATOM 1799 N N . MET A 1 227 ? 14.427 3.332 -0.215 1.00 97.50 227 MET A N 1
ATOM 1800 C CA . MET A 1 227 ? 14.075 4.669 0.284 1.00 97.50 227 MET A CA 1
ATOM 1801 C C . MET A 1 227 ? 12.784 5.199 -0.362 1.00 97.50 227 MET A C 1
ATOM 1803 O O . MET A 1 227 ? 11.871 5.615 0.349 1.00 97.50 227 MET A O 1
ATOM 1807 N N . PHE A 1 228 ? 12.625 5.079 -1.688 1.00 96.62 228 PHE A N 1
ATOM 1808 C CA . PHE A 1 228 ? 11.375 5.435 -2.380 1.00 96.62 228 PHE A CA 1
ATOM 1809 C C . PHE A 1 228 ? 10.174 4.619 -1.891 1.00 96.62 228 PHE A C 1
ATOM 1811 O O . PHE A 1 228 ? 9.045 5.115 -1.866 1.00 96.62 228 PHE A O 1
ATOM 1818 N N . SER A 1 229 ? 10.388 3.356 -1.522 1.00 96.00 229 SER A N 1
ATOM 1819 C CA . SER A 1 229 ? 9.336 2.469 -1.019 1.00 96.00 229 SER A CA 1
ATOM 1820 C C . SER A 1 229 ? 8.907 2.844 0.400 1.00 96.00 229 SER A C 1
ATOM 1822 O O . SER A 1 229 ? 7.705 2.864 0.685 1.00 96.00 229 SER A O 1
ATOM 1824 N N . LEU A 1 230 ? 9.853 3.235 1.259 1.00 97.25 230 LEU A N 1
ATOM 1825 C CA . LEU A 1 230 ? 9.572 3.795 2.583 1.00 97.25 230 LEU A CA 1
ATOM 1826 C C . LEU A 1 230 ? 8.808 5.123 2.473 1.00 97.25 230 LEU A C 1
ATOM 1828 O O . LEU A 1 230 ? 7.735 5.257 3.066 1.00 97.25 230 LEU A O 1
ATOM 1832 N N . THR A 1 231 ? 9.273 6.057 1.635 1.00 98.06 231 THR A N 1
ATOM 1833 C CA . THR A 1 231 ? 8.594 7.341 1.388 1.00 98.06 231 THR A CA 1
ATOM 1834 C C . THR A 1 231 ? 7.192 7.144 0.808 1.00 98.06 231 THR A C 1
ATOM 1836 O O . THR A 1 231 ? 6.239 7.774 1.262 1.00 98.06 231 THR A O 1
ATOM 1839 N N . ALA A 1 232 ? 7.014 6.232 -0.155 1.00 95.44 232 ALA A N 1
ATOM 1840 C CA . ALA A 1 232 ? 5.692 5.917 -0.694 1.00 95.44 232 ALA A CA 1
ATOM 1841 C C . ALA A 1 232 ? 4.755 5.338 0.380 1.00 95.44 232 ALA A C 1
ATOM 1843 O O . ALA A 1 232 ? 3.590 5.729 0.447 1.00 95.44 232 ALA A O 1
ATOM 1844 N N . SER A 1 233 ? 5.259 4.439 1.231 1.00 97.00 233 SER A N 1
ATOM 1845 C CA . SER A 1 233 ? 4.486 3.853 2.333 1.00 97.00 233 SER A CA 1
ATOM 1846 C C . SER A 1 233 ? 4.068 4.917 3.347 1.00 97.00 233 SER A C 1
ATOM 1848 O O . SER A 1 233 ? 2.899 4.962 3.716 1.00 97.00 233 SER A O 1
ATOM 1850 N N . SER A 1 234 ? 4.977 5.825 3.717 1.00 97.62 234 SER A N 1
ATOM 1851 C CA . SER A 1 234 ? 4.689 6.978 4.578 1.00 97.62 234 SER A CA 1
ATOM 1852 C C . SER A 1 234 ? 3.529 7.823 4.033 1.00 97.62 234 SER A C 1
ATOM 1854 O O . SER A 1 234 ? 2.537 8.045 4.729 1.00 97.62 234 SER A O 1
ATOM 1856 N N . VAL A 1 235 ? 3.579 8.193 2.749 1.00 95.44 235 VAL A N 1
ATOM 1857 C CA . VAL A 1 235 ? 2.503 8.969 2.110 1.00 95.44 235 VAL A CA 1
ATOM 1858 C C . VAL A 1 235 ? 1.184 8.190 2.057 1.00 95.44 235 VAL A C 1
ATOM 1860 O O . VAL A 1 235 ? 0.111 8.778 2.196 1.00 95.44 235 VAL A O 1
ATOM 1863 N N . TYR A 1 236 ? 1.216 6.868 1.863 1.00 94.00 236 TYR A N 1
ATOM 1864 C CA . TYR A 1 236 ? -0.004 6.059 1.909 1.00 94.00 236 TYR A CA 1
ATOM 1865 C C . TYR A 1 236 ? -0.618 5.984 3.307 1.00 94.00 236 TYR A C 1
ATOM 1867 O O . TYR A 1 236 ? -1.841 6.059 3.399 1.00 94.00 236 TYR A O 1
ATOM 1875 N N . LEU A 1 237 ? 0.192 5.867 4.364 1.00 96.19 237 LEU A N 1
ATOM 1876 C CA . LEU A 1 237 ? -0.304 5.896 5.742 1.00 96.19 237 LEU A CA 1
ATOM 1877 C C . LEU A 1 237 ? -0.925 7.257 6.068 1.00 96.19 237 LEU A C 1
ATOM 1879 O O . LEU A 1 237 ? -2.061 7.296 6.531 1.00 96.19 237 LEU A O 1
ATOM 1883 N N . LEU A 1 238 ? -0.236 8.358 5.747 1.00 95.12 238 LEU A N 1
ATOM 1884 C CA . LEU A 1 238 ? -0.754 9.713 5.960 1.00 95.12 238 LEU A CA 1
ATOM 1885 C C . LEU A 1 238 ? -2.087 9.934 5.230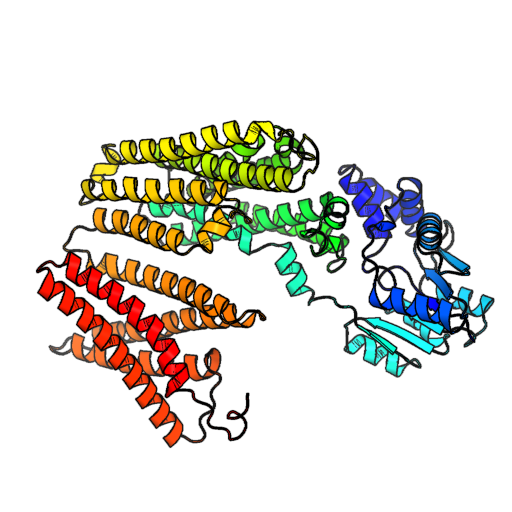 1.00 95.12 238 LEU A C 1
ATOM 1887 O O . LEU A 1 238 ? -3.046 10.434 5.812 1.00 95.12 238 LEU A O 1
ATOM 1891 N N . ASN A 1 239 ? -2.175 9.510 3.968 1.00 92.69 239 ASN A N 1
ATOM 1892 C CA . ASN A 1 239 ? -3.417 9.604 3.204 1.00 92.69 239 ASN A CA 1
ATOM 1893 C C . ASN A 1 239 ? -4.544 8.763 3.811 1.00 92.69 239 ASN A C 1
ATOM 1895 O O . ASN A 1 239 ? -5.679 9.222 3.858 1.00 92.69 239 ASN A O 1
ATOM 1899 N N . ASP A 1 240 ? -4.251 7.545 4.269 1.00 93.31 240 ASP A N 1
ATOM 1900 C CA . ASP A 1 240 ? -5.271 6.686 4.869 1.00 93.31 240 ASP A CA 1
ATOM 1901 C C . ASP A 1 240 ? -5.759 7.224 6.224 1.00 93.31 240 ASP A C 1
ATOM 1903 O O . ASP A 1 240 ? -6.912 6.974 6.553 1.00 93.31 240 ASP A O 1
ATOM 1907 N N . LEU A 1 241 ? -4.934 7.974 6.971 1.00 93.81 241 LEU A N 1
ATOM 1908 C CA . LEU A 1 241 ? -5.324 8.676 8.206 1.00 93.81 241 LEU A CA 1
ATOM 1909 C C . LEU A 1 241 ? -6.245 9.872 7.930 1.00 93.81 241 LEU A C 1
ATOM 1911 O O . LEU A 1 241 ? -7.273 10.038 8.588 1.00 93.81 241 LEU A O 1
ATOM 1915 N N . ILE A 1 242 ? -5.904 10.685 6.928 1.00 91.25 242 ILE A N 1
ATOM 1916 C CA . ILE A 1 242 ? -6.713 11.846 6.530 1.00 91.25 242 ILE A CA 1
ATOM 1917 C C . ILE A 1 242 ? -8.066 11.392 5.959 1.00 91.25 242 ILE A C 1
ATOM 1919 O O . ILE A 1 242 ? -9.101 11.971 6.283 1.00 91.25 242 ILE A O 1
ATOM 1923 N N . ASP A 1 243 ? -8.072 10.325 5.154 1.00 90.19 243 ASP A N 1
ATOM 1924 C CA . ASP A 1 243 ? -9.260 9.834 4.450 1.00 90.19 243 ASP A CA 1
ATOM 1925 C C . ASP A 1 243 ? -10.076 8.794 5.270 1.00 90.19 243 ASP A C 1
ATOM 1927 O O . ASP A 1 243 ? -11.002 8.200 4.717 1.00 90.19 243 ASP A O 1
ATOM 1931 N N . VAL A 1 244 ? -9.797 8.552 6.568 1.00 91.75 244 VAL A N 1
ATOM 1932 C CA . VAL A 1 244 ? -10.463 7.495 7.384 1.00 91.75 244 VAL A CA 1
ATOM 1933 C C . VAL A 1 244 ? -11.990 7.533 7.274 1.00 91.75 244 VAL A C 1
ATOM 1935 O O . VAL A 1 244 ? -12.626 6.504 7.024 1.00 91.75 244 VAL A O 1
ATOM 1938 N N . ASN A 1 245 ? -12.586 8.717 7.436 1.00 87.75 245 ASN A N 1
ATOM 1939 C CA . ASN A 1 245 ? -14.041 8.881 7.398 1.00 87.75 245 ASN A CA 1
ATOM 1940 C C . ASN A 1 245 ? -14.604 8.616 5.996 1.00 87.75 245 ASN A C 1
ATOM 1942 O O . ASN A 1 245 ? -15.599 7.904 5.851 1.00 87.75 245 ASN A O 1
ATOM 1946 N N . ASP A 1 246 ? -13.948 9.117 4.950 1.00 85.94 246 ASP A N 1
ATOM 1947 C CA . ASP A 1 246 ? -14.348 8.863 3.562 1.00 85.94 246 ASP A CA 1
ATOM 1948 C C . ASP A 1 246 ? -14.210 7.376 3.197 1.00 85.94 246 ASP A C 1
ATOM 1950 O O . ASP A 1 246 ? -15.035 6.805 2.472 1.00 85.94 246 ASP A O 1
ATOM 1954 N N . ASP A 1 247 ? -13.180 6.717 3.726 1.00 91.12 247 ASP A N 1
ATOM 1955 C CA . ASP A 1 247 ? -12.908 5.307 3.494 1.00 91.12 247 ASP A CA 1
ATOM 1956 C C . ASP A 1 247 ? -13.974 4.400 4.111 1.00 91.12 247 ASP A C 1
ATOM 1958 O O . ASP A 1 247 ? -14.365 3.420 3.468 1.00 91.12 247 ASP A O 1
ATOM 1962 N N . ARG A 1 248 ? -14.497 4.737 5.297 1.00 90.19 248 ARG A N 1
ATOM 1963 C CA . ARG A 1 248 ? -15.588 4.003 5.970 1.00 90.19 248 ARG A CA 1
ATOM 1964 C C . ARG A 1 248 ? -16.872 3.957 5.145 1.00 90.19 248 ARG A C 1
ATOM 1966 O O . ARG A 1 248 ? -17.498 2.904 5.036 1.00 90.19 248 ARG A O 1
ATOM 1973 N N . HIS A 1 249 ? -17.195 5.044 4.449 1.00 85.88 249 HIS A N 1
ATOM 1974 C CA . HIS A 1 249 ? -18.369 5.129 3.574 1.00 85.88 249 HIS A CA 1
ATOM 1975 C C . HIS A 1 249 ? -18.180 4.416 2.223 1.00 85.88 249 HIS A C 1
ATOM 1977 O O . HIS A 1 249 ? -19.114 4.271 1.428 1.00 85.88 249 HIS A O 1
ATOM 1983 N N . HIS A 1 250 ? -16.968 3.951 1.915 1.00 83.62 250 HIS A N 1
ATOM 1984 C CA . HIS A 1 250 ? -16.657 3.356 0.626 1.00 83.62 250 HIS A CA 1
ATOM 1985 C C . HIS A 1 250 ? -16.683 1.820 0.671 1.00 83.62 250 HIS A C 1
ATOM 1987 O O . HIS A 1 250 ? -15.860 1.178 1.319 1.00 83.62 250 HIS A O 1
ATOM 1993 N N . HIS A 1 251 ? -17.512 1.208 -0.185 1.00 82.56 251 HIS A N 1
ATOM 1994 C CA . HIS A 1 251 ? -17.716 -0.250 -0.316 1.00 82.56 251 HIS A CA 1
ATOM 1995 C C . HIS A 1 251 ? -16.455 -1.135 -0.161 1.00 82.56 251 HIS A C 1
ATOM 1997 O O . HIS A 1 251 ? -16.468 -2.111 0.591 1.00 82.56 251 HIS A O 1
ATOM 2003 N N . ARG A 1 252 ? -15.356 -0.799 -0.863 1.00 83.38 252 ARG A N 1
ATOM 2004 C CA . ARG A 1 252 ? -14.060 -1.502 -0.766 1.00 83.38 252 ARG A CA 1
ATOM 2005 C C . ARG A 1 252 ? -13.109 -0.950 0.306 1.00 83.38 252 ARG A C 1
ATOM 2007 O O . ARG A 1 252 ? -12.441 -1.739 0.972 1.00 83.38 252 ARG A O 1
ATOM 2014 N N . LYS A 1 253 ? -12.994 0.378 0.440 1.00 86.81 253 LYS A N 1
ATOM 2015 C CA . LYS A 1 253 ? -11.978 1.028 1.280 1.00 86.81 253 LYS A CA 1
ATOM 2016 C C . LYS A 1 253 ? -12.315 0.975 2.772 1.00 86.81 253 LYS A C 1
ATOM 2018 O O . LYS A 1 253 ? -11.384 0.993 3.561 1.00 86.81 253 LYS A O 1
ATOM 2023 N N . ARG A 1 254 ? -13.570 0.699 3.148 1.00 88.19 254 ARG A N 1
ATOM 2024 C CA . ARG A 1 254 ? -13.972 0.444 4.545 1.00 88.19 254 ARG A CA 1
ATOM 2025 C C . ARG A 1 254 ? -13.214 -0.702 5.216 1.00 88.19 254 ARG A C 1
ATOM 2027 O O . ARG A 1 254 ? -13.140 -0.784 6.429 1.00 88.19 254 ARG A O 1
ATOM 2034 N N . LYS A 1 255 ? -12.626 -1.601 4.413 1.00 89.62 255 LYS A N 1
ATOM 2035 C CA . LYS A 1 255 ? -11.780 -2.716 4.871 1.00 89.62 255 LYS A CA 1
ATOM 2036 C C . LYS A 1 255 ? -10.293 -2.337 5.009 1.00 89.62 255 LYS A C 1
ATOM 2038 O O . LYS A 1 255 ? -9.453 -3.239 5.136 1.00 89.62 255 LYS A O 1
ATOM 2043 N N . ARG A 1 256 ? -9.921 -1.063 4.837 1.00 92.19 256 ARG A N 1
ATOM 2044 C CA . ARG A 1 256 ? -8.551 -0.578 5.076 1.00 92.19 256 ARG A CA 1
ATOM 2045 C C . ARG A 1 256 ? -8.250 -0.635 6.576 1.00 92.19 256 ARG A C 1
ATOM 2047 O O . ARG A 1 256 ? -9.173 -0.402 7.349 1.00 92.19 256 ARG A O 1
ATOM 2054 N N . PRO A 1 257 ? -7.003 -0.940 6.981 1.00 93.56 257 PRO A N 1
ATOM 2055 C CA . PRO A 1 257 ? -6.683 -1.208 8.382 1.00 93.56 257 PRO A CA 1
ATOM 2056 C C . PRO A 1 257 ? -7.158 -0.125 9.359 1.00 93.56 257 PRO A C 1
ATOM 2058 O O . PRO A 1 257 ? -7.888 -0.466 10.285 1.00 93.56 257 PRO A O 1
ATOM 2061 N N . PHE A 1 258 ? -6.869 1.153 9.088 1.00 94.50 258 PHE A N 1
ATOM 2062 C CA . PHE A 1 258 ? -7.327 2.280 9.914 1.00 94.50 258 PHE A CA 1
ATOM 2063 C C . PHE A 1 258 ? -8.854 2.450 9.901 1.00 94.50 258 PHE A C 1
ATOM 2065 O O . PHE A 1 258 ? -9.482 2.482 10.953 1.00 94.50 258 PHE A O 1
ATOM 2072 N N . ALA A 1 259 ? -9.482 2.453 8.718 1.00 92.44 259 ALA A N 1
ATOM 2073 C CA . ALA A 1 259 ? -10.936 2.594 8.584 1.00 92.44 259 ALA A CA 1
ATOM 2074 C C . ALA A 1 259 ? -11.724 1.505 9.339 1.00 92.44 259 ALA A C 1
ATOM 2076 O O . ALA A 1 259 ? -12.770 1.795 9.914 1.00 92.44 259 ALA A O 1
ATOM 2077 N N . SER A 1 260 ? -11.208 0.271 9.354 1.00 90.81 260 SER A N 1
ATOM 2078 C CA . SER A 1 260 ? -11.833 -0.881 10.017 1.00 90.81 260 SER A CA 1
ATOM 2079 C C . SER A 1 260 ? -11.487 -1.056 11.501 1.00 90.81 260 SER A C 1
ATOM 2081 O O . SER A 1 260 ? -11.987 -2.004 12.105 1.00 90.81 260 SER A O 1
ATOM 2083 N N . GLY A 1 261 ? -10.592 -0.233 12.062 1.00 90.19 261 GLY A N 1
ATOM 2084 C CA . GLY A 1 261 ? -10.082 -0.416 13.428 1.00 90.19 261 GLY A CA 1
ATOM 2085 C C . GLY A 1 261 ? -9.171 -1.638 13.607 1.00 90.19 261 GLY A C 1
ATOM 2086 O O . GLY A 1 261 ? -9.127 -2.233 14.675 1.00 90.19 261 GLY A O 1
ATOM 2087 N N . ALA A 1 262 ? -8.477 -2.078 12.552 1.00 89.75 262 ALA A N 1
ATOM 2088 C CA . ALA A 1 262 ? -7.519 -3.190 12.638 1.00 89.75 262 ALA A CA 1
ATOM 2089 C C . ALA A 1 262 ? -6.111 -2.739 13.067 1.00 89.75 262 ALA A C 1
ATOM 2091 O O . ALA A 1 262 ? -5.281 -3.574 13.410 1.00 89.75 262 ALA A O 1
ATOM 2092 N N . ILE A 1 263 ? -5.833 -1.437 12.977 1.00 91.56 263 ILE A N 1
ATOM 2093 C CA . ILE A 1 263 ? -4.649 -0.763 13.522 1.00 91.56 263 ILE A CA 1
ATOM 2094 C C . ILE A 1 263 ? -5.151 0.532 14.152 1.00 91.56 263 ILE A C 1
ATOM 2096 O O . ILE A 1 263 ? -6.040 1.177 13.584 1.00 91.56 263 ILE A O 1
ATOM 2100 N N . SER A 1 264 ? -4.573 0.914 15.289 1.00 92.12 264 SER A N 1
ATOM 2101 C CA . SER A 1 264 ? -4.869 2.191 15.933 1.00 92.12 264 SER A CA 1
ATOM 2102 C C . SER A 1 264 ? -4.507 3.373 15.028 1.00 92.12 264 SER A C 1
ATOM 2104 O O . SER A 1 264 ? -3.514 3.348 14.298 1.00 92.12 264 SER A O 1
ATOM 2106 N N . LEU A 1 265 ? -5.293 4.446 15.095 1.00 93.75 265 LEU A N 1
ATOM 2107 C CA . LEU A 1 265 ? -4.968 5.697 14.405 1.00 93.75 265 LEU A CA 1
ATOM 2108 C C . LEU A 1 265 ? -3.688 6.333 14.967 1.00 93.75 265 LEU A C 1
ATOM 2110 O O . LEU A 1 265 ? -2.939 6.951 14.211 1.00 93.75 265 LEU A O 1
ATOM 2114 N N . LEU A 1 266 ? -3.406 6.136 16.263 1.00 92.19 266 LEU A N 1
ATOM 2115 C CA . LEU A 1 266 ? -2.178 6.618 16.899 1.00 92.19 266 LEU A CA 1
ATOM 2116 C C . LEU A 1 266 ? -0.935 5.988 16.261 1.00 92.19 266 LEU A C 1
ATOM 2118 O O . LEU A 1 266 ? -0.017 6.711 15.884 1.00 92.19 266 LEU A O 1
ATOM 2122 N N . ASP A 1 267 ? -0.938 4.667 16.065 1.00 93.94 267 ASP A N 1
ATOM 2123 C CA . ASP A 1 267 ? 0.160 3.958 15.397 1.00 93.94 267 ASP A CA 1
ATOM 2124 C C . ASP A 1 267 ? 0.416 4.535 14.008 1.00 93.94 267 ASP A C 1
ATOM 2126 O O . ASP A 1 267 ? 1.561 4.732 13.616 1.00 93.94 267 ASP A O 1
ATOM 2130 N N . GLY A 1 268 ? -0.645 4.857 13.264 1.00 94.81 268 GLY A N 1
ATOM 2131 C CA . GLY A 1 268 ? -0.502 5.514 11.973 1.00 94.81 268 GLY A CA 1
ATOM 2132 C C . GLY A 1 268 ? 0.249 6.840 12.090 1.00 94.81 268 GLY A C 1
ATOM 2133 O O . GLY A 1 268 ? 1.224 7.032 11.363 1.00 94.81 268 GLY A O 1
ATOM 2134 N N . TRP A 1 269 ? -0.172 7.718 13.010 1.00 93.44 269 TRP A N 1
ATOM 2135 C CA . TRP A 1 269 ? 0.451 9.026 13.263 1.00 93.44 269 TRP A CA 1
ATOM 2136 C C . TRP A 1 269 ? 1.904 8.942 13.752 1.00 93.44 269 TRP A C 1
ATOM 2138 O O . TRP A 1 269 ? 2.665 9.872 13.497 1.00 93.44 269 TRP A O 1
ATOM 2148 N N . LEU A 1 270 ? 2.302 7.841 14.394 1.00 94.50 270 LEU A N 1
ATOM 2149 C CA . LEU A 1 270 ? 3.685 7.589 14.811 1.00 94.50 270 LEU A CA 1
ATOM 2150 C C . LEU A 1 270 ? 4.537 6.975 13.690 1.00 94.50 270 LEU A C 1
ATOM 2152 O O . LEU A 1 270 ? 5.671 7.389 13.469 1.00 94.50 270 LEU A O 1
ATOM 2156 N N . ILE A 1 271 ? 3.998 6.009 12.944 1.00 96.75 271 ILE A N 1
ATOM 2157 C CA . ILE A 1 271 ? 4.761 5.236 11.957 1.00 96.75 271 ILE A CA 1
ATOM 2158 C C . ILE A 1 271 ? 5.036 6.050 10.689 1.00 96.75 271 ILE A C 1
ATOM 2160 O O . ILE A 1 271 ? 6.142 5.976 10.149 1.00 96.75 271 ILE A O 1
ATOM 2164 N N . TRP A 1 272 ? 4.067 6.823 10.181 1.00 96.19 272 TRP A N 1
ATOM 2165 C CA . TRP A 1 272 ? 4.267 7.553 8.922 1.00 96.19 272 TRP A CA 1
ATOM 2166 C C . TRP A 1 272 ? 5.443 8.554 8.961 1.00 96.19 272 TRP A C 1
ATOM 2168 O O . TRP A 1 272 ? 6.225 8.526 8.000 1.00 96.19 272 TRP A O 1
ATOM 2178 N N . PRO A 1 273 ? 5.651 9.386 10.010 1.00 96.56 273 PRO A N 1
ATOM 2179 C CA . PRO A 1 273 ? 6.791 10.296 10.047 1.00 96.56 273 PRO A CA 1
ATOM 2180 C C . PRO A 1 273 ? 8.100 9.546 10.306 1.00 96.56 273 PRO A C 1
ATOM 2182 O O . PRO A 1 273 ? 9.116 9.919 9.729 1.00 96.56 273 PRO A O 1
ATOM 2185 N N . CYS A 1 274 ? 8.092 8.453 11.082 1.00 97.69 274 CYS A N 1
ATOM 2186 C CA . CYS A 1 274 ? 9.279 7.616 11.277 1.00 97.69 274 CYS A CA 1
ATOM 2187 C C . CYS A 1 274 ? 9.777 7.020 9.954 1.00 97.69 274 CYS A C 1
ATOM 2189 O O . CYS A 1 274 ? 10.964 7.108 9.653 1.00 97.69 274 CYS A O 1
ATOM 2191 N N . LEU A 1 275 ? 8.879 6.473 9.125 1.00 97.75 275 LEU A N 1
ATOM 2192 C CA . LEU A 1 275 ? 9.245 5.956 7.801 1.00 97.75 275 LEU A CA 1
ATOM 2193 C C . LEU A 1 275 ? 9.832 7.044 6.898 1.00 97.75 275 LEU A C 1
ATOM 2195 O O . LEU A 1 275 ? 10.782 6.781 6.163 1.00 97.75 275 LEU A O 1
ATOM 2199 N N . LEU A 1 276 ? 9.272 8.256 6.953 1.00 98.12 276 LEU A N 1
ATOM 2200 C CA . LEU A 1 276 ? 9.770 9.395 6.187 1.00 98.12 276 LEU A CA 1
ATOM 2201 C C . LEU A 1 276 ? 11.160 9.821 6.669 1.00 98.12 276 LEU A C 1
ATOM 2203 O O . LEU A 1 276 ? 12.071 9.948 5.856 1.00 98.12 276 LEU A O 1
ATOM 2207 N N . GLY A 1 277 ? 11.328 9.991 7.982 1.00 98.12 277 GLY A N 1
ATOM 2208 C CA . GLY A 1 277 ? 12.591 10.378 8.603 1.00 98.12 277 GLY A CA 1
ATOM 2209 C C . GLY A 1 277 ? 13.704 9.378 8.305 1.00 98.12 277 GLY A C 1
ATOM 2210 O O . GLY A 1 277 ? 14.778 9.783 7.879 1.00 98.12 277 GLY A O 1
ATOM 2211 N N . ILE A 1 278 ? 13.424 8.076 8.422 1.00 98.19 278 ILE A N 1
ATOM 2212 C CA . ILE A 1 278 ? 14.376 7.014 8.068 1.00 98.19 278 ILE A CA 1
ATOM 2213 C C . ILE A 1 278 ? 14.734 7.078 6.578 1.00 98.19 278 ILE A C 1
ATOM 2215 O O . ILE A 1 278 ? 15.910 7.004 6.236 1.00 98.19 278 ILE A O 1
ATOM 2219 N N . ALA A 1 279 ? 13.755 7.245 5.682 1.00 98.06 279 ALA A N 1
ATOM 2220 C CA . ALA A 1 279 ? 14.021 7.313 4.245 1.00 98.06 279 ALA A CA 1
ATOM 2221 C C . ALA A 1 279 ? 14.940 8.489 3.874 1.00 98.06 279 ALA A C 1
ATOM 2223 O O . ALA A 1 279 ? 15.885 8.301 3.111 1.00 98.06 279 ALA A O 1
ATOM 2224 N N . PHE A 1 280 ? 14.689 9.681 4.428 1.00 98.12 280 PHE A N 1
ATOM 2225 C CA . PHE A 1 280 ? 15.508 10.869 4.170 1.00 98.12 280 PHE A CA 1
ATOM 2226 C C . PHE A 1 280 ? 16.873 10.809 4.855 1.00 98.12 280 PHE A C 1
ATOM 2228 O O . PHE A 1 280 ? 17.862 11.198 4.242 1.00 98.12 280 PHE A O 1
ATOM 2235 N N . LEU A 1 281 ? 16.950 10.282 6.080 1.00 98.12 281 LEU A N 1
ATOM 2236 C CA . LEU A 1 281 ? 18.220 10.078 6.775 1.00 98.12 281 LEU A CA 1
ATOM 2237 C C . LEU A 1 281 ? 19.119 9.117 5.993 1.00 98.12 281 LEU A C 1
ATOM 2239 O O . LEU A 1 281 ? 20.274 9.431 5.731 1.00 98.12 281 LEU A O 1
ATOM 2243 N N . LEU A 1 282 ? 18.584 7.971 5.562 1.00 97.62 282 LEU A N 1
ATOM 2244 C CA . LEU A 1 282 ? 19.343 7.020 4.752 1.00 97.62 282 LEU A CA 1
ATOM 2245 C C . LEU A 1 282 ? 19.729 7.620 3.393 1.00 97.62 282 LEU A C 1
ATOM 2247 O O . LEU A 1 282 ? 20.849 7.405 2.943 1.00 97.62 282 LEU A O 1
ATOM 2251 N N . ALA A 1 283 ? 18.843 8.391 2.753 1.00 97.50 283 ALA A N 1
ATOM 2252 C CA . ALA A 1 283 ? 19.158 9.071 1.495 1.00 97.50 283 ALA A CA 1
ATOM 2253 C C . ALA A 1 283 ? 20.297 10.088 1.653 1.00 97.50 283 ALA A C 1
ATOM 2255 O O . ALA A 1 283 ? 21.166 10.150 0.791 1.00 97.50 283 ALA A O 1
ATOM 2256 N N . PHE A 1 284 ? 20.306 10.844 2.752 1.00 97.12 284 PHE A N 1
ATOM 2257 C CA . PHE A 1 284 ? 21.358 11.807 3.075 1.00 97.12 284 PHE A CA 1
ATOM 2258 C C . PHE A 1 284 ? 22.708 11.130 3.349 1.00 97.12 284 PHE A C 1
ATOM 2260 O O . PHE A 1 284 ? 23.741 11.638 2.928 1.00 97.12 284 PHE A O 1
ATOM 2267 N N . LEU A 1 285 ? 22.702 9.986 4.040 1.00 96.88 285 LEU A N 1
ATOM 2268 C CA . LEU A 1 285 ? 23.928 9.286 4.434 1.00 96.88 285 LEU A CA 1
ATOM 2269 C C . LEU A 1 285 ? 24.534 8.423 3.319 1.00 96.88 285 LEU A C 1
ATOM 2271 O O . LEU A 1 285 ? 25.747 8.240 3.297 1.00 96.88 285 LEU A O 1
ATOM 2275 N N . LEU A 1 286 ? 23.707 7.842 2.440 1.00 96.19 286 LEU A N 1
ATOM 2276 C CA . LEU A 1 286 ? 24.130 6.755 1.545 1.00 96.19 286 LEU A CA 1
ATOM 2277 C C . LEU A 1 286 ? 24.083 7.095 0.050 1.00 96.19 286 LEU A C 1
ATOM 2279 O O . LEU A 1 286 ? 24.603 6.315 -0.745 1.00 96.19 286 LEU A O 1
ATOM 2283 N N . LEU A 1 287 ? 23.438 8.193 -0.361 1.00 96.56 287 LEU A N 1
ATOM 2284 C CA . LEU A 1 287 ? 23.242 8.526 -1.777 1.00 96.56 287 LEU A CA 1
ATOM 2285 C C . LEU A 1 287 ? 23.604 9.984 -2.106 1.00 96.56 287 LEU A C 1
ATOM 2287 O O . LEU A 1 287 ? 23.649 10.834 -1.217 1.00 96.56 287 LEU A O 1
ATOM 2291 N N . PRO A 1 288 ? 23.848 10.304 -3.395 1.00 96.44 288 PRO A N 1
ATOM 2292 C CA . PRO A 1 288 ? 24.201 11.657 -3.812 1.00 96.44 288 PRO A CA 1
ATOM 2293 C C . PRO A 1 288 ? 23.121 12.701 -3.462 1.00 96.44 288 PRO A C 1
ATOM 2295 O O . PRO A 1 288 ? 21.925 12.396 -3.540 1.00 96.44 288 PRO A O 1
ATOM 2298 N N . PRO A 1 289 ? 23.489 13.975 -3.208 1.00 96.50 289 PRO A N 1
ATOM 2299 C CA . PRO A 1 289 ? 22.527 15.043 -2.905 1.00 96.50 289 PRO A CA 1
ATOM 2300 C C . PRO A 1 289 ? 21.433 15.224 -3.968 1.00 96.50 289 PRO A C 1
ATOM 2302 O O . PRO A 1 289 ? 20.288 15.545 -3.644 1.00 96.50 289 PRO A O 1
ATOM 2305 N N . ALA A 1 290 ? 21.754 14.958 -5.238 1.00 96.88 290 ALA A N 1
ATOM 2306 C CA . ALA A 1 290 ? 20.790 14.985 -6.337 1.00 96.88 290 ALA A CA 1
ATOM 2307 C C . ALA A 1 290 ? 19.622 14.005 -6.118 1.00 96.88 290 ALA A C 1
ATOM 2309 O O . ALA A 1 290 ? 18.471 14.333 -6.416 1.00 96.88 290 ALA A O 1
ATOM 2310 N N . PHE A 1 291 ? 19.887 12.822 -5.551 1.00 97.94 291 PHE A N 1
ATOM 2311 C CA . PHE A 1 291 ? 18.842 11.859 -5.214 1.00 97.94 291 PHE A CA 1
ATOM 2312 C C . PHE A 1 291 ? 17.940 12.375 -4.091 1.00 97.94 291 PHE A C 1
ATOM 2314 O O . PHE A 1 291 ? 16.719 12.256 -4.187 1.00 97.94 291 PHE A O 1
ATOM 2321 N N . MET A 1 292 ? 18.515 12.994 -3.055 1.00 96.75 292 MET A N 1
ATOM 2322 C CA . MET A 1 292 ? 17.743 13.586 -1.959 1.00 96.75 292 MET A CA 1
ATOM 2323 C C . MET A 1 292 ? 16.791 14.679 -2.470 1.00 96.75 292 MET A C 1
ATOM 2325 O O . MET A 1 292 ? 15.623 14.709 -2.077 1.00 96.75 292 MET A O 1
ATOM 2329 N N . LEU A 1 293 ? 17.248 15.523 -3.402 1.00 97.12 293 LEU A N 1
ATOM 2330 C CA . LEU A 1 293 ? 16.399 16.515 -4.070 1.00 97.12 293 LEU A CA 1
ATOM 2331 C C . LEU A 1 293 ? 15.277 15.855 -4.882 1.00 97.12 293 LEU A C 1
ATOM 2333 O O . LEU A 1 293 ? 14.123 16.274 -4.781 1.00 97.12 293 LEU A O 1
ATOM 2337 N N . ALA A 1 294 ? 15.576 14.795 -5.640 1.00 97.62 294 ALA A N 1
ATOM 2338 C CA . ALA A 1 294 ? 14.568 14.059 -6.403 1.00 97.62 294 ALA A CA 1
ATOM 2339 C C . ALA A 1 294 ? 13.528 13.372 -5.495 1.00 97.62 294 ALA A C 1
ATOM 2341 O O . ALA A 1 294 ? 12.329 13.405 -5.788 1.00 97.62 294 ALA A O 1
ATOM 2342 N N . LEU A 1 295 ? 13.959 12.797 -4.366 1.00 98.00 295 LEU A N 1
ATOM 2343 C CA . LEU A 1 295 ? 13.086 12.203 -3.350 1.00 98.00 295 LEU A CA 1
ATOM 2344 C C . LEU A 1 295 ? 12.201 13.267 -2.680 1.00 98.00 295 LEU A C 1
ATOM 2346 O O . LEU A 1 295 ? 10.999 13.052 -2.514 1.00 98.00 295 LEU A O 1
ATOM 2350 N N . GLY A 1 296 ? 12.775 14.431 -2.359 1.00 97.88 296 GLY A N 1
ATOM 2351 C CA . GLY A 1 296 ? 12.067 15.611 -1.858 1.00 97.88 296 GLY A CA 1
ATOM 2352 C C . GLY A 1 296 ? 11.008 16.120 -2.830 1.00 97.88 296 GLY A C 1
ATOM 2353 O O . GLY A 1 296 ? 9.849 16.291 -2.451 1.00 97.88 296 GLY A O 1
ATOM 2354 N N . ALA A 1 297 ? 11.366 16.286 -4.104 1.00 97.88 297 ALA A N 1
ATOM 2355 C CA . ALA A 1 297 ? 10.434 16.664 -5.161 1.00 97.88 297 ALA A CA 1
ATOM 2356 C C . ALA A 1 297 ? 9.309 15.629 -5.316 1.00 97.88 297 ALA A C 1
ATOM 2358 O O . ALA A 1 297 ? 8.140 15.994 -5.445 1.00 97.88 297 ALA A O 1
ATOM 2359 N N . TYR A 1 298 ? 9.639 14.335 -5.240 1.00 97.31 298 TYR A N 1
ATOM 2360 C CA . TYR A 1 298 ? 8.664 13.252 -5.330 1.00 97.31 298 TYR A CA 1
ATOM 2361 C C . TYR A 1 298 ? 7.680 13.277 -4.164 1.00 97.31 298 TYR A C 1
ATOM 2363 O O . TYR A 1 298 ? 6.466 13.199 -4.380 1.00 97.31 298 TYR A O 1
ATOM 2371 N N . TYR A 1 299 ? 8.183 13.414 -2.939 1.00 97.12 299 TYR A N 1
ATOM 2372 C CA . TYR A 1 299 ? 7.355 13.512 -1.744 1.00 97.12 299 TYR A CA 1
ATOM 2373 C C . TYR A 1 299 ? 6.429 14.732 -1.817 1.00 97.12 299 TYR A C 1
ATOM 2375 O O . TYR A 1 299 ? 5.210 14.581 -1.702 1.00 97.12 299 TYR A O 1
ATOM 2383 N N . SER A 1 300 ? 6.985 15.909 -2.117 1.00 96.81 300 SER A N 1
ATOM 2384 C CA . SER A 1 300 ? 6.240 17.163 -2.252 1.00 96.81 300 SER A CA 1
ATOM 2385 C C . SER A 1 300 ? 5.159 17.076 -3.326 1.00 96.81 300 SER A C 1
ATOM 2387 O O . SER A 1 300 ? 4.003 17.400 -3.063 1.00 96.81 300 SER A O 1
ATOM 2389 N N . LEU A 1 301 ? 5.481 16.570 -4.520 1.00 96.38 301 LEU A N 1
ATOM 2390 C CA . LEU A 1 301 ? 4.496 16.407 -5.589 1.00 96.38 301 LEU A CA 1
ATOM 2391 C C . LEU A 1 301 ? 3.414 15.387 -5.213 1.00 96.38 301 LEU A C 1
ATOM 2393 O O . LEU A 1 301 ? 2.240 15.609 -5.503 1.00 96.38 301 LEU A O 1
ATOM 2397 N N . THR A 1 302 ? 3.766 14.293 -4.530 1.00 95.19 302 THR A N 1
ATOM 2398 C CA . THR A 1 302 ? 2.785 13.282 -4.097 1.00 95.19 302 THR A CA 1
ATOM 2399 C C . THR A 1 302 ? 1.835 13.840 -3.035 1.00 95.19 302 THR A C 1
ATOM 2401 O O . THR A 1 302 ? 0.628 13.568 -3.081 1.00 95.19 302 THR A O 1
ATOM 2404 N N . LEU A 1 303 ? 2.347 14.645 -2.101 1.00 92.62 303 LEU A N 1
ATOM 2405 C CA . LEU A 1 303 ? 1.549 15.299 -1.067 1.00 92.62 303 LEU A CA 1
ATOM 2406 C C . LEU A 1 303 ? 0.629 16.363 -1.680 1.00 92.62 303 LEU A C 1
ATOM 2408 O O . LEU A 1 303 ? -0.589 16.298 -1.506 1.00 92.62 303 LEU A O 1
ATOM 2412 N N . THR A 1 304 ? 1.181 17.270 -2.491 1.00 93.25 304 THR A N 1
ATOM 2413 C CA . THR A 1 304 ? 0.421 18.309 -3.205 1.00 93.25 304 THR A CA 1
ATOM 2414 C C . THR A 1 304 ? -0.636 17.695 -4.118 1.00 93.25 304 THR A C 1
ATOM 2416 O O . THR A 1 304 ? -1.775 18.167 -4.161 1.00 93.25 304 THR A O 1
ATOM 2419 N N . TYR A 1 305 ? -0.312 16.586 -4.791 1.00 92.00 305 TYR A N 1
ATOM 2420 C CA . TYR A 1 305 ? -1.285 15.813 -5.550 1.00 92.00 305 TYR A CA 1
ATOM 2421 C C . TYR A 1 305 ? -2.429 15.327 -4.665 1.00 92.00 305 TYR A C 1
ATOM 2423 O O . TYR A 1 305 ? -3.595 15.578 -4.970 1.00 92.00 305 TYR A O 1
ATOM 2431 N N . SER A 1 306 ? -2.102 14.659 -3.560 1.00 88.00 306 SER A N 1
ATOM 2432 C CA . SER A 1 306 ? -3.088 14.029 -2.680 1.00 88.00 306 SER A CA 1
ATOM 2433 C C . SER A 1 306 ? -4.011 15.040 -1.998 1.00 88.00 306 SER A C 1
ATOM 2435 O O . SER A 1 306 ? -5.189 14.737 -1.794 1.00 88.00 306 SER A O 1
ATOM 2437 N N . LEU A 1 307 ? -3.515 16.240 -1.697 1.00 84.25 307 LEU A N 1
ATOM 2438 C CA . LEU A 1 307 ? -4.283 17.297 -1.041 1.00 84.25 307 LEU A CA 1
ATOM 2439 C C . LEU A 1 307 ? -5.068 18.156 -2.046 1.00 84.25 307 LEU A C 1
ATOM 2441 O O . LEU A 1 307 ? -6.271 18.374 -1.862 1.00 84.25 307 LEU A O 1
ATOM 2445 N N . PHE A 1 308 ? -4.426 18.580 -3.140 1.00 87.88 308 PHE A N 1
ATOM 2446 C CA . PHE A 1 308 ? -4.935 19.642 -4.014 1.00 87.88 308 PHE A CA 1
ATOM 2447 C C . PHE A 1 308 ? -5.109 19.206 -5.472 1.00 87.88 308 PHE A C 1
ATOM 2449 O O . PHE A 1 308 ? -6.221 19.279 -6.004 1.00 87.88 308 PHE A O 1
ATOM 2456 N N . LEU A 1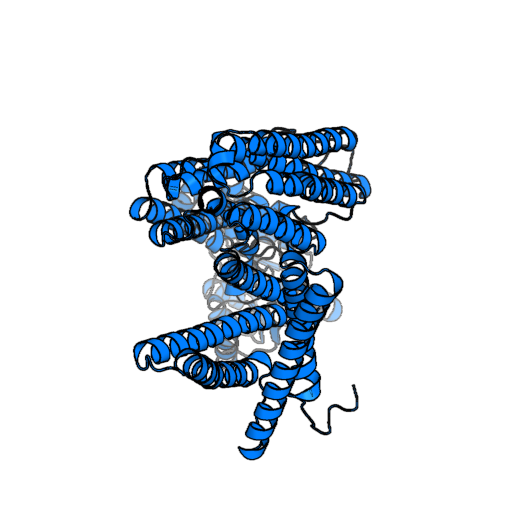 309 ? -4.041 18.728 -6.129 1.00 89.06 309 LEU A N 1
ATOM 2457 C CA . LEU A 1 309 ? -4.043 18.554 -7.595 1.00 89.06 309 LEU A CA 1
ATOM 2458 C C . LEU A 1 309 ? -4.997 17.453 -8.048 1.00 89.06 309 LEU A C 1
ATOM 2460 O O . LEU A 1 309 ? -5.561 17.536 -9.134 1.00 89.06 309 LEU A O 1
ATOM 2464 N N . LYS A 1 310 ? -5.259 16.458 -7.186 1.00 85.44 310 LYS A N 1
ATOM 2465 C CA . LYS A 1 310 ? -6.185 15.357 -7.472 1.00 85.44 310 LYS A CA 1
ATOM 2466 C C . LYS A 1 310 ? -7.592 15.829 -7.855 1.00 85.44 310 LYS A C 1
ATOM 2468 O O . LYS A 1 310 ? -8.316 15.043 -8.461 1.00 85.44 310 LYS A O 1
ATOM 2473 N N . ARG A 1 311 ? -7.974 17.058 -7.478 1.00 84.69 311 ARG A N 1
ATOM 2474 C CA . ARG A 1 311 ? -9.308 17.654 -7.666 1.00 84.69 311 ARG A CA 1
ATOM 2475 C C . ARG A 1 311 ? -9.450 18.468 -8.961 1.00 84.69 311 ARG A C 1
ATOM 2477 O O . ARG A 1 311 ? -10.565 18.873 -9.278 1.00 84.69 311 ARG A O 1
ATOM 2484 N N . ARG A 1 312 ? -8.349 18.742 -9.669 1.00 87.56 312 ARG A N 1
ATOM 2485 C CA . ARG A 1 312 ? -8.316 19.559 -10.891 1.00 87.56 312 ARG A CA 1
ATOM 2486 C C . ARG A 1 312 ? -8.214 18.639 -12.121 1.00 87.56 312 ARG A C 1
ATOM 2488 O O . ARG A 1 312 ? -7.244 17.882 -12.193 1.00 87.56 312 ARG A O 1
ATOM 2495 N N . PRO A 1 313 ? -9.174 18.685 -13.067 1.00 86.88 313 PRO A N 1
ATOM 2496 C CA . PRO A 1 313 ? -9.088 17.923 -14.312 1.00 86.88 313 PRO A CA 1
ATOM 2497 C C . PRO A 1 313 ? -7.806 18.235 -15.084 1.00 86.88 313 PRO A C 1
ATOM 2499 O O . PRO A 1 313 ? -7.298 19.353 -15.009 1.00 86.88 313 PRO A O 1
ATOM 2502 N N . LEU A 1 314 ? -7.297 17.244 -15.813 1.00 89.94 314 LEU A N 1
ATOM 2503 C CA . LEU A 1 314 ? -6.029 17.202 -16.556 1.00 89.94 314 LEU A CA 1
ATOM 2504 C C . LEU A 1 314 ? -4.766 17.357 -15.700 1.00 89.94 314 LEU A C 1
ATOM 2506 O O . LEU A 1 314 ? -3.833 16.569 -15.847 1.00 89.94 314 LEU A O 1
ATOM 2510 N N . VAL A 1 315 ? -4.746 18.300 -14.757 1.00 93.31 315 VAL A N 1
ATOM 2511 C CA . VAL A 1 315 ? -3.638 18.497 -13.812 1.00 93.31 315 VAL A CA 1
ATOM 2512 C C . VAL A 1 315 ? -3.388 17.220 -13.014 1.00 93.31 315 VAL A C 1
ATOM 2514 O O . VAL A 1 315 ? -2.239 16.867 -12.756 1.00 93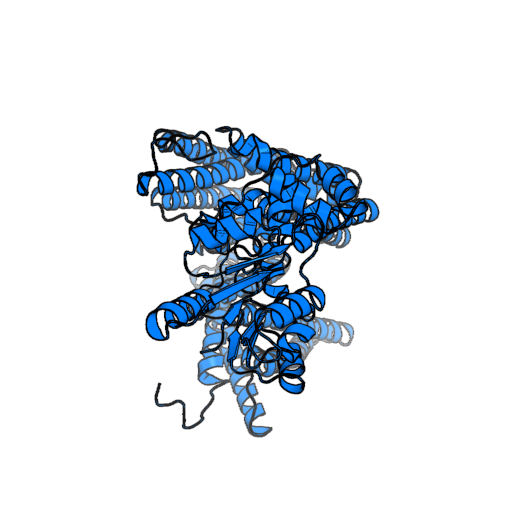.31 315 VAL A O 1
ATOM 2517 N N . ASP A 1 316 ? -4.440 16.482 -12.657 1.00 91.50 316 ASP A N 1
ATOM 2518 C CA . ASP A 1 316 ? -4.314 15.206 -11.964 1.00 91.50 316 ASP A CA 1
ATOM 2519 C C . ASP A 1 316 ? -3.587 14.136 -12.801 1.00 91.50 316 ASP A C 1
ATOM 2521 O O . ASP A 1 316 ? -2.750 13.411 -12.262 1.00 91.50 316 ASP A O 1
ATOM 2525 N N . VAL A 1 317 ? -3.882 14.043 -14.100 1.00 93.12 317 VAL A N 1
ATOM 2526 C CA . VAL A 1 317 ? -3.271 13.080 -15.029 1.00 93.12 317 VAL A CA 1
ATOM 2527 C C . VAL A 1 317 ? -1.822 13.474 -15.324 1.00 93.12 317 VAL A C 1
ATOM 2529 O O . VAL A 1 317 ? -0.933 12.628 -15.223 1.00 93.12 317 VAL A O 1
ATOM 2532 N N . ILE A 1 318 ? -1.567 14.760 -15.580 1.00 95.25 318 ILE A N 1
ATOM 2533 C CA . ILE A 1 318 ? -0.216 15.308 -15.782 1.00 95.25 318 ILE A CA 1
ATOM 2534 C C . ILE A 1 318 ? 0.646 15.068 -14.538 1.00 95.25 318 ILE A C 1
ATOM 2536 O O . ILE A 1 318 ? 1.773 14.590 -14.645 1.00 95.25 318 ILE A O 1
ATOM 2540 N N . SER A 1 319 ? 0.100 15.307 -13.342 1.00 95.75 319 SER A N 1
ATOM 2541 C CA . SER A 1 319 ? 0.804 15.049 -12.080 1.00 95.75 319 SER A CA 1
ATOM 2542 C C . SER A 1 319 ? 1.142 13.568 -11.903 1.00 95.75 319 SER A C 1
ATOM 2544 O O . SER A 1 319 ? 2.232 13.237 -11.444 1.00 95.75 319 SER A O 1
ATOM 2546 N N . LEU A 1 320 ? 0.233 12.655 -12.272 1.00 92.88 320 LEU A N 1
ATOM 2547 C CA . LEU A 1 320 ? 0.510 11.217 -12.223 1.00 92.88 320 LEU A CA 1
ATOM 2548 C C . LEU A 1 320 ? 1.637 10.829 -13.190 1.00 92.88 320 LEU A C 1
ATOM 2550 O O . LEU A 1 320 ? 2.531 10.086 -12.789 1.00 92.88 320 LEU A O 1
ATOM 2554 N N . ALA A 1 321 ? 1.630 11.350 -14.419 1.00 94.12 321 ALA A N 1
ATOM 2555 C CA . ALA A 1 321 ? 2.698 11.118 -15.392 1.00 94.12 321 ALA A CA 1
ATOM 2556 C C . ALA A 1 321 ? 4.051 11.669 -14.907 1.00 94.12 321 ALA A C 1
ATOM 2558 O O . ALA A 1 321 ? 5.068 10.972 -14.969 1.00 94.12 321 ALA A O 1
ATOM 2559 N N . ALA A 1 322 ? 4.052 12.877 -14.336 1.00 95.81 322 ALA A N 1
ATOM 2560 C CA . ALA A 1 322 ? 5.231 13.490 -13.735 1.00 95.81 322 ALA A CA 1
ATOM 2561 C C . ALA A 1 322 ? 5.777 12.652 -12.569 1.00 95.81 322 ALA A C 1
ATOM 2563 O O . ALA A 1 322 ? 6.975 12.406 -12.506 1.00 95.81 322 ALA A O 1
ATOM 2564 N N . LEU A 1 323 ? 4.916 12.123 -11.692 1.00 95.69 323 LEU A N 1
ATOM 2565 C CA . LEU A 1 323 ? 5.333 11.243 -10.594 1.00 95.69 323 LEU A CA 1
ATOM 2566 C C . LEU A 1 323 ? 6.004 9.953 -11.086 1.00 95.69 323 LEU A C 1
ATOM 2568 O O . LEU A 1 323 ? 6.906 9.445 -10.417 1.00 95.69 323 LEU A O 1
ATOM 2572 N N . TYR A 1 324 ? 5.570 9.383 -12.212 1.00 93.81 324 TYR A N 1
ATOM 2573 C CA . TYR A 1 324 ? 6.241 8.219 -12.798 1.00 93.81 324 TYR A CA 1
ATOM 2574 C C . TYR A 1 324 ? 7.581 8.594 -13.434 1.00 93.81 324 TYR A C 1
ATOM 2576 O O . TYR A 1 324 ? 8.580 7.931 -13.170 1.00 93.81 324 TYR A O 1
ATOM 2584 N N . THR A 1 325 ? 7.621 9.693 -14.183 1.00 94.38 325 THR A N 1
ATOM 2585 C CA . THR A 1 325 ? 8.848 10.214 -14.809 1.00 94.38 325 THR A CA 1
ATOM 2586 C C . THR A 1 325 ? 9.902 10.575 -13.758 1.00 94.38 325 THR A C 1
ATOM 2588 O O . THR A 1 325 ? 11.074 10.238 -13.893 1.00 94.38 325 THR A O 1
ATOM 2591 N N . LEU A 1 326 ? 9.484 11.168 -12.639 1.00 96.12 326 LEU A N 1
ATOM 2592 C CA . LEU A 1 326 ? 10.366 11.549 -11.541 1.00 96.12 326 LEU A CA 1
ATOM 2593 C C . LEU A 1 326 ? 11.048 10.350 -10.872 1.00 96.12 326 LEU A C 1
ATOM 2595 O O . LEU A 1 326 ? 12.137 10.499 -10.333 1.00 96.12 326 LEU A O 1
ATOM 2599 N N . ARG A 1 327 ? 10.464 9.146 -10.943 1.00 96.88 327 ARG A N 1
ATOM 2600 C CA . ARG A 1 327 ? 11.145 7.921 -10.488 1.00 96.88 327 ARG A CA 1
ATOM 2601 C C . ARG A 1 327 ? 12.332 7.572 -11.375 1.00 96.88 327 ARG A C 1
ATOM 2603 O O . ARG A 1 327 ? 13.360 7.158 -10.860 1.00 96.88 327 ARG A O 1
ATOM 2610 N N . ILE A 1 328 ? 12.206 7.767 -12.686 1.00 96.69 328 ILE A N 1
ATOM 2611 C CA . ILE A 1 328 ? 13.313 7.561 -13.627 1.00 96.69 328 ILE A CA 1
ATOM 2612 C C . ILE A 1 328 ? 14.417 8.578 -13.330 1.00 96.69 328 ILE A C 1
ATOM 2614 O O . ILE A 1 328 ? 15.573 8.200 -13.176 1.00 96.69 328 ILE A O 1
ATOM 2618 N N . ILE A 1 329 ? 14.047 9.850 -13.148 1.00 97.12 329 ILE A N 1
ATOM 2619 C CA . ILE A 1 329 ? 14.988 10.920 -12.780 1.00 97.12 329 ILE A CA 1
ATOM 2620 C C . ILE A 1 329 ? 15.671 10.620 -11.438 1.00 97.12 329 ILE A C 1
ATOM 2622 O O . ILE A 1 329 ? 16.875 10.803 -11.310 1.00 97.12 329 ILE A O 1
ATOM 2626 N N . ALA A 1 330 ? 14.940 10.110 -10.446 1.00 97.94 330 ALA A N 1
ATOM 2627 C CA . ALA A 1 330 ? 15.519 9.733 -9.161 1.00 97.94 330 ALA A CA 1
ATOM 2628 C C . ALA A 1 330 ? 16.488 8.548 -9.279 1.00 97.94 330 ALA A C 1
ATOM 2630 O O . ALA A 1 330 ? 17.553 8.572 -8.673 1.00 97.94 330 ALA A O 1
ATOM 2631 N N . GLY A 1 331 ? 16.161 7.534 -10.085 1.00 96.75 331 GLY A N 1
ATOM 2632 C CA . GLY A 1 331 ? 17.076 6.429 -10.379 1.00 96.75 331 GLY A CA 1
ATOM 2633 C C . GLY A 1 331 ? 18.380 6.897 -11.032 1.00 96.75 331 GLY A C 1
ATOM 2634 O O . GLY A 1 331 ? 19.467 6.472 -10.643 1.00 96.75 331 GLY A O 1
ATOM 2635 N N . ALA A 1 332 ? 18.272 7.840 -11.969 1.00 96.75 332 ALA A N 1
ATOM 2636 C CA . ALA A 1 332 ? 19.405 8.513 -12.596 1.00 96.75 332 ALA A CA 1
ATOM 2637 C C . ALA A 1 332 ? 20.233 9.296 -11.565 1.00 96.75 332 ALA A C 1
ATOM 2639 O O . ALA A 1 332 ? 21.445 9.136 -11.487 1.00 96.75 332 ALA A O 1
ATOM 2640 N N . ALA A 1 333 ? 19.576 10.070 -10.701 1.00 97.38 333 ALA A N 1
ATOM 2641 C CA . ALA A 1 333 ? 20.236 10.849 -9.658 1.00 97.38 333 ALA A CA 1
ATOM 2642 C C . ALA A 1 333 ? 20.944 9.981 -8.599 1.00 97.38 333 ALA A C 1
ATOM 2644 O O . ALA A 1 333 ? 21.959 10.400 -8.050 1.00 97.38 333 ALA A O 1
ATOM 2645 N N . ALA A 1 334 ? 20.432 8.778 -8.319 1.00 97.12 334 ALA A N 1
ATOM 2646 C CA . ALA A 1 334 ? 21.067 7.821 -7.411 1.00 97.12 334 ALA A CA 1
ATOM 2647 C C . ALA A 1 334 ? 22.328 7.179 -8.007 1.00 97.12 334 ALA A C 1
ATOM 2649 O O . ALA A 1 334 ? 23.249 6.842 -7.271 1.00 97.12 334 ALA A O 1
ATOM 2650 N N . THR A 1 335 ? 22.353 6.990 -9.327 1.00 96.00 335 THR A N 1
ATOM 2651 C CA . THR A 1 335 ? 23.425 6.281 -10.046 1.00 96.00 335 THR A CA 1
ATOM 2652 C C . THR A 1 335 ? 24.417 7.216 -10.738 1.00 96.00 335 THR A C 1
ATOM 2654 O O . THR A 1 335 ? 25.450 6.761 -11.211 1.00 96.00 335 THR A O 1
ATOM 2657 N N . GLY A 1 336 ? 24.113 8.513 -10.838 1.00 93.81 336 GLY A N 1
ATOM 2658 C CA . GLY A 1 336 ? 24.887 9.470 -11.635 1.00 93.81 336 GLY A CA 1
ATOM 2659 C C . GLY A 1 336 ? 24.710 9.306 -13.151 1.00 93.81 336 GLY A C 1
ATOM 2660 O O . GLY A 1 336 ? 25.350 10.019 -13.920 1.00 93.81 336 GLY A O 1
ATOM 2661 N N . ILE A 1 337 ? 23.840 8.395 -13.599 1.00 93.38 337 ILE A N 1
ATOM 2662 C CA . ILE A 1 337 ? 23.576 8.155 -15.020 1.00 93.38 337 ILE A CA 1
ATOM 2663 C C . ILE A 1 337 ? 22.677 9.268 -15.553 1.00 93.38 337 ILE A C 1
ATOM 2665 O O . ILE A 1 337 ? 21.562 9.455 -15.070 1.00 93.38 337 ILE A O 1
ATOM 2669 N N . VAL A 1 338 ? 23.118 9.964 -16.600 1.00 91.19 338 VAL A N 1
ATOM 2670 C CA . VAL A 1 338 ? 22.286 10.955 -17.291 1.00 91.19 338 VAL A CA 1
ATOM 2671 C C . VAL A 1 338 ? 21.254 10.223 -18.161 1.00 91.19 338 VAL A C 1
ATOM 2673 O O . VAL A 1 338 ? 21.639 9.486 -19.071 1.00 91.19 338 VAL A O 1
ATOM 2676 N N . PRO A 1 339 ? 19.941 10.384 -17.910 1.00 88.69 339 PRO A N 1
ATOM 2677 C CA . PRO A 1 339 ? 18.921 9.748 -18.729 1.00 88.69 339 PRO A CA 1
ATOM 2678 C C . PRO A 1 339 ? 18.863 10.428 -20.100 1.00 88.69 339 PRO A C 1
ATOM 2680 O O . PRO A 1 339 ? 18.955 11.653 -20.201 1.00 88.69 339 PRO A O 1
ATOM 2683 N N . SER A 1 340 ? 18.665 9.649 -21.164 1.00 89.06 340 SER A N 1
ATOM 2684 C CA . SER A 1 340 ? 18.513 10.226 -22.500 1.00 89.06 340 SER A CA 1
ATOM 2685 C C . SER A 1 340 ? 17.222 11.044 -22.600 1.00 89.06 340 SER A C 1
ATOM 2687 O O . SER A 1 340 ? 16.193 10.701 -22.007 1.00 89.06 340 SER A O 1
ATOM 2689 N N . PHE A 1 341 ? 17.262 12.112 -23.401 1.00 90.19 341 PHE A N 1
ATOM 2690 C CA . PHE A 1 341 ? 16.079 12.913 -23.724 1.00 90.19 341 PHE A CA 1
ATOM 2691 C C . PHE A 1 341 ? 14.923 12.027 -24.214 1.00 90.19 341 PHE A C 1
ATOM 2693 O O . PHE A 1 341 ? 13.792 12.140 -23.739 1.00 90.19 341 PHE A O 1
ATOM 2700 N N . TRP A 1 342 ? 15.239 11.078 -25.098 1.00 91.69 342 TRP A N 1
ATOM 2701 C CA . TRP A 1 342 ? 14.289 10.129 -25.666 1.00 91.69 342 TRP A CA 1
ATOM 2702 C C . TRP A 1 342 ? 13.631 9.227 -24.619 1.00 91.69 342 TRP A C 1
ATOM 2704 O O . TRP A 1 342 ? 12.418 9.032 -24.671 1.00 91.69 342 TRP A O 1
ATOM 2714 N N . LEU A 1 343 ? 14.388 8.721 -23.636 1.00 90.56 343 LEU A N 1
ATOM 2715 C CA . LEU A 1 343 ? 13.840 7.904 -22.549 1.00 90.56 343 LEU A CA 1
ATOM 2716 C C . LEU A 1 343 ? 12.821 8.698 -21.724 1.00 90.56 343 LEU A C 1
ATOM 2718 O O . LEU A 1 343 ? 11.734 8.196 -21.431 1.00 90.56 343 LEU A O 1
ATOM 2722 N N . LEU A 1 344 ? 13.152 9.944 -21.370 1.00 93.38 344 LEU A N 1
ATOM 2723 C CA . LEU A 1 344 ? 12.251 10.802 -20.602 1.00 93.38 344 LEU A CA 1
ATOM 2724 C C . LEU A 1 344 ? 10.996 11.159 -21.407 1.00 93.38 344 LEU A C 1
ATOM 2726 O O . LEU A 1 344 ? 9.890 10.991 -20.889 1.00 93.38 344 LEU A O 1
ATOM 2730 N N . ALA A 1 345 ? 11.143 11.561 -22.673 1.00 94.69 345 ALA A N 1
ATOM 2731 C CA . ALA A 1 345 ? 10.022 11.880 -23.557 1.00 94.69 345 ALA A CA 1
ATOM 2732 C C . ALA A 1 345 ? 9.093 10.672 -23.769 1.00 94.69 345 ALA A C 1
ATOM 2734 O O . ALA A 1 345 ? 7.878 10.784 -23.596 1.00 94.69 345 ALA A O 1
ATOM 2735 N N . PHE A 1 346 ? 9.661 9.495 -24.056 1.00 94.44 346 PHE A N 1
ATOM 2736 C CA . PHE A 1 346 ? 8.915 8.243 -24.184 1.00 94.44 346 PHE A CA 1
ATOM 2737 C C . PHE A 1 346 ? 8.124 7.954 -22.907 1.00 94.44 346 PHE A C 1
ATOM 2739 O O . PHE A 1 346 ? 6.911 7.734 -22.949 1.00 94.44 346 PHE A O 1
ATOM 2746 N N . SER A 1 347 ? 8.803 8.012 -21.758 1.00 94.06 347 SER A N 1
ATOM 2747 C CA . SER A 1 347 ? 8.197 7.715 -20.464 1.00 94.06 347 SER A CA 1
ATOM 2748 C C . SER A 1 347 ? 7.040 8.659 -20.136 1.00 94.06 347 SER A C 1
ATOM 2750 O O . SER A 1 347 ? 5.985 8.202 -19.696 1.00 94.06 347 SER A O 1
ATOM 2752 N N . MET A 1 348 ? 7.188 9.953 -20.431 1.00 94.62 348 MET A N 1
ATOM 2753 C CA . MET A 1 348 ? 6.160 10.957 -20.189 1.00 94.62 348 MET A CA 1
ATOM 2754 C C . MET A 1 348 ? 4.869 10.608 -20.938 1.00 94.62 348 MET A C 1
ATOM 2756 O O . MET A 1 348 ? 3.807 10.549 -20.318 1.00 94.62 348 MET A O 1
ATOM 2760 N N . PHE A 1 349 ? 4.956 10.300 -22.236 1.00 97.31 349 PHE A N 1
ATOM 2761 C CA . PHE A 1 349 ? 3.791 9.955 -23.055 1.00 97.31 349 PHE A CA 1
ATOM 2762 C C . PHE A 1 349 ? 3.159 8.608 -22.675 1.00 97.31 349 PHE A C 1
ATOM 2764 O O . PHE A 1 349 ? 1.931 8.519 -22.566 1.00 97.31 349 PHE A O 1
ATOM 2771 N N . VAL A 1 350 ? 3.967 7.572 -22.397 1.00 95.62 350 VAL A N 1
ATOM 2772 C CA . VAL A 1 350 ? 3.446 6.277 -21.917 1.00 95.62 350 VAL A CA 1
ATOM 2773 C C . VAL A 1 350 ? 2.699 6.457 -20.597 1.00 95.62 350 VAL A C 1
ATOM 2775 O O . VAL A 1 350 ? 1.574 5.977 -20.445 1.00 95.62 350 VAL A O 1
ATOM 2778 N N . PHE A 1 351 ? 3.289 7.159 -19.627 1.00 95.50 351 PHE A N 1
ATOM 2779 C CA . PHE A 1 351 ? 2.667 7.333 -18.317 1.00 95.50 351 PHE A CA 1
ATOM 2780 C C . PHE A 1 351 ? 1.467 8.272 -18.343 1.00 95.50 351 PHE A C 1
ATOM 2782 O O . PHE A 1 351 ? 0.527 8.052 -17.578 1.00 95.50 351 PHE A O 1
ATOM 2789 N N . LEU A 1 352 ? 1.454 9.259 -19.240 1.00 96.56 352 LEU A N 1
ATOM 2790 C CA . LEU A 1 352 ? 0.284 10.095 -19.486 1.00 96.56 352 LEU A CA 1
ATOM 2791 C C . LEU A 1 352 ? -0.880 9.255 -20.030 1.00 96.56 352 LEU A C 1
ATOM 2793 O O . LEU A 1 352 ? -1.982 9.315 -19.484 1.00 96.56 352 LEU A O 1
ATOM 2797 N N . SER A 1 353 ? -0.618 8.380 -21.006 1.00 97.19 353 SER A N 1
ATOM 2798 C CA . SER A 1 353 ? -1.599 7.408 -21.505 1.00 97.19 353 SER A CA 1
ATOM 2799 C C . SER A 1 353 ? -2.144 6.508 -20.387 1.00 97.19 353 SER A C 1
ATOM 2801 O O . SER A 1 353 ? -3.356 6.436 -20.188 1.00 97.19 353 SER A O 1
ATOM 2803 N N . LEU A 1 354 ? -1.280 5.891 -19.571 1.00 94.44 354 LEU A N 1
ATOM 2804 C CA . LEU A 1 354 ? -1.717 5.041 -18.451 1.00 94.44 354 LEU A CA 1
ATOM 2805 C C . LEU A 1 354 ? -2.487 5.821 -17.369 1.00 94.44 354 LEU A C 1
ATOM 2807 O O . LEU A 1 354 ? -3.415 5.291 -16.751 1.00 94.44 354 LEU A O 1
ATOM 2811 N N . ALA A 1 355 ? -2.143 7.086 -17.130 1.00 94.31 355 ALA A N 1
ATOM 2812 C CA . ALA A 1 355 ? -2.894 7.943 -16.222 1.00 94.31 355 ALA A CA 1
ATOM 2813 C C . ALA A 1 355 ? -4.301 8.253 -16.772 1.00 94.31 355 ALA A C 1
ATOM 2815 O O . ALA A 1 355 ? -5.273 8.208 -16.009 1.00 94.31 355 ALA A O 1
ATOM 2816 N N . PHE A 1 356 ? -4.440 8.462 -18.085 1.00 95.69 356 PHE A N 1
ATOM 2817 C CA . PHE A 1 356 ? -5.744 8.588 -18.739 1.00 95.69 356 PHE A CA 1
ATOM 2818 C C . PHE A 1 356 ? -6.544 7.282 -18.709 1.00 95.69 356 PHE A C 1
ATOM 2820 O O . PHE A 1 356 ? -7.733 7.329 -18.407 1.00 95.69 356 PHE A O 1
ATOM 2827 N N . VAL A 1 357 ? -5.914 6.116 -18.895 1.00 95.25 357 VAL A N 1
ATOM 2828 C CA . VAL A 1 357 ? -6.569 4.801 -18.726 1.00 95.25 357 VAL A CA 1
ATOM 2829 C C . VAL A 1 357 ? -7.208 4.691 -17.341 1.00 95.25 357 VAL A C 1
ATOM 2831 O O . VAL A 1 357 ? -8.377 4.321 -17.202 1.00 95.25 357 VAL A O 1
ATOM 2834 N N . LYS A 1 358 ? -6.457 5.058 -16.295 1.00 91.62 358 LYS A N 1
ATOM 2835 C CA . LYS A 1 358 ? -6.974 5.070 -14.924 1.00 91.62 358 LYS A CA 1
ATOM 2836 C C . LYS A 1 358 ? -8.179 6.005 -14.802 1.00 91.62 358 LYS A C 1
ATOM 2838 O O . LYS A 1 358 ? -9.212 5.593 -14.274 1.00 91.62 358 LYS A O 1
ATOM 2843 N N . ARG A 1 359 ? -8.074 7.237 -15.306 1.00 91.38 359 ARG A N 1
ATOM 2844 C CA . ARG A 1 359 ? -9.160 8.227 -15.244 1.00 91.38 359 ARG A CA 1
ATOM 2845 C C . ARG A 1 359 ? -10.406 7.756 -15.998 1.00 91.38 359 ARG A C 1
ATOM 2847 O O . ARG A 1 359 ? -11.501 7.839 -15.443 1.00 91.38 359 ARG A O 1
ATOM 2854 N N . PHE A 1 360 ? -10.237 7.188 -17.189 1.00 92.50 360 PHE A N 1
ATOM 2855 C CA . PHE A 1 360 ? -11.313 6.595 -17.977 1.00 92.50 360 PHE A CA 1
ATOM 2856 C C . PHE A 1 360 ? -12.017 5.480 -17.201 1.00 92.50 360 PHE A C 1
ATOM 2858 O O . PHE A 1 360 ? -13.238 5.491 -17.085 1.00 92.50 360 PHE A O 1
ATOM 2865 N N . SER A 1 361 ? -11.264 4.544 -16.611 1.00 90.25 361 SER A N 1
ATOM 2866 C CA . SER A 1 361 ? -11.850 3.426 -15.856 1.00 90.25 361 SER A CA 1
ATOM 2867 C C . SER A 1 361 ? -12.691 3.895 -14.658 1.00 90.25 361 SER A C 1
ATOM 2869 O O . SER A 1 361 ? -13.775 3.361 -14.407 1.00 90.25 361 SER A O 1
ATOM 2871 N N . GLU A 1 362 ? -12.240 4.940 -13.952 1.00 87.00 362 GLU A N 1
ATOM 2872 C CA . GLU A 1 362 ? -12.974 5.550 -12.839 1.00 87.00 362 GLU A CA 1
ATOM 2873 C C . GLU A 1 362 ? -14.263 6.244 -13.324 1.00 87.00 362 GLU A C 1
ATOM 2875 O O . GLU A 1 362 ? -15.317 6.071 -12.704 1.00 87.00 362 GLU A O 1
ATOM 2880 N N . LEU A 1 363 ? -14.202 6.981 -14.443 1.00 87.00 363 LEU A N 1
ATOM 2881 C CA . LEU A 1 363 ? -15.353 7.654 -15.064 1.00 87.00 363 LEU A CA 1
ATOM 2882 C C . LEU A 1 363 ? -16.392 6.662 -15.588 1.00 87.00 363 LEU A C 1
ATOM 2884 O O . LEU A 1 363 ? -17.582 6.791 -15.295 1.00 87.00 363 LEU A O 1
ATOM 2888 N N . TYR A 1 364 ? -15.942 5.626 -16.292 1.00 88.12 364 TYR A N 1
ATOM 2889 C CA . TYR A 1 364 ? -16.798 4.585 -16.848 1.00 88.12 364 TYR A CA 1
ATOM 2890 C C . TYR A 1 364 ? -17.539 3.825 -15.737 1.00 88.12 364 TYR A C 1
ATOM 2892 O O . TYR A 1 364 ? -18.753 3.612 -15.806 1.00 88.12 364 TYR A O 1
ATOM 2900 N N . ALA A 1 365 ? -16.837 3.484 -14.650 1.00 83.38 365 ALA A N 1
ATOM 2901 C CA . ALA A 1 365 ? -17.439 2.837 -13.487 1.00 83.38 365 ALA A CA 1
ATOM 2902 C C . ALA A 1 365 ? -18.454 3.734 -12.752 1.00 83.38 365 ALA A C 1
ATOM 2904 O O . ALA A 1 365 ? -19.424 3.219 -12.188 1.00 83.38 365 ALA A O 1
ATOM 2905 N N . ALA A 1 366 ? -18.245 5.055 -12.735 1.00 79.94 366 ALA A N 1
ATOM 2906 C CA . ALA A 1 366 ? -19.193 6.007 -12.158 1.00 79.94 366 ALA A CA 1
ATOM 2907 C C . ALA A 1 366 ? -20.450 6.168 -13.026 1.00 79.94 366 ALA A C 1
ATOM 2909 O O . ALA A 1 366 ? -21.556 6.111 -12.480 1.00 79.94 366 ALA A O 1
ATOM 2910 N N . LYS A 1 367 ? -20.283 6.269 -14.354 1.00 82.88 367 LYS A N 1
ATOM 2911 C CA . LYS A 1 367 ? -21.377 6.313 -15.339 1.00 82.88 367 LYS A CA 1
ATOM 2912 C C . LYS A 1 367 ? -22.288 5.093 -15.211 1.00 82.88 367 LYS A C 1
ATOM 2914 O O . LYS A 1 367 ? -23.490 5.242 -15.033 1.00 82.88 367 LYS A O 1
ATOM 2919 N N . LYS A 1 368 ? -21.713 3.885 -15.136 1.00 80.88 368 LYS A N 1
ATOM 2920 C CA . LYS A 1 368 ? -22.477 2.633 -14.964 1.00 80.88 368 LYS A CA 1
ATOM 2921 C C . LYS A 1 368 ? -23.312 2.576 -13.674 1.00 80.88 368 LYS A C 1
ATOM 2923 O O . LYS A 1 368 ? -24.286 1.836 -13.610 1.00 80.88 368 LYS A O 1
ATOM 2928 N N . LYS A 1 369 ? -22.933 3.319 -12.628 1.00 74.31 369 LYS A N 1
ATOM 2929 C CA . LYS A 1 369 ? -23.633 3.325 -11.331 1.00 74.31 369 LYS A CA 1
ATOM 2930 C C . LYS A 1 369 ? -24.684 4.436 -11.199 1.00 74.31 369 LYS A C 1
ATOM 2932 O O . LYS A 1 369 ? -25.187 4.610 -10.092 1.00 74.31 369 LYS A O 1
ATOM 2937 N N . ASN A 1 370 ? -24.969 5.208 -12.256 1.00 66.88 370 ASN A N 1
ATOM 2938 C CA . ASN A 1 370 ? -25.862 6.380 -12.223 1.00 66.88 370 ASN A CA 1
ATOM 2939 C C . ASN A 1 370 ? -25.570 7.351 -11.058 1.00 66.88 370 ASN A C 1
ATOM 2941 O O . ASN A 1 370 ? -26.454 8.045 -10.561 1.00 66.88 370 ASN A O 1
ATOM 2945 N N . LYS A 1 371 ? -24.310 7.424 -10.599 1.00 60.28 371 LYS A N 1
ATOM 2946 C CA . LYS A 1 371 ? -23.905 8.286 -9.479 1.00 60.28 371 LYS A CA 1
ATOM 2947 C C . LYS A 1 371 ? -23.685 9.730 -9.945 1.00 60.28 371 LYS A C 1
ATOM 2949 O O . LYS A 1 371 ? -22.560 10.211 -9.901 1.00 60.28 371 LYS A O 1
ATOM 2954 N N . GLY A 1 372 ? -24.758 10.403 -10.369 1.00 56.81 372 GLY A N 1
ATOM 2955 C CA . GLY A 1 372 ? -24.788 11.833 -10.712 1.00 56.81 372 GLY A CA 1
ATOM 2956 C C . GLY A 1 372 ? -23.902 12.255 -11.898 1.00 56.81 372 GLY A C 1
ATOM 2957 O O . GLY A 1 372 ? -23.015 11.526 -12.333 1.00 56.81 372 GLY A O 1
ATOM 2958 N N . LYS A 1 373 ? -24.123 13.467 -12.431 1.00 56.00 373 LYS A N 1
ATOM 2959 C CA . LYS A 1 373 ? -23.400 13.987 -13.616 1.00 56.00 373 LYS A CA 1
ATOM 2960 C C . LYS A 1 373 ? -21.898 14.255 -13.388 1.00 56.00 373 LYS A C 1
ATOM 2962 O O . LYS A 1 373 ? -21.140 14.274 -14.352 1.00 56.00 373 LYS A O 1
ATOM 2967 N N . LYS A 1 374 ? -21.448 14.452 -12.139 1.00 56.91 374 LYS A N 1
ATOM 2968 C CA . LYS A 1 374 ? -20.053 14.804 -11.795 1.00 56.91 374 LYS A CA 1
ATOM 2969 C C . LYS A 1 374 ? -19.410 13.778 -10.867 1.00 56.91 374 LYS A C 1
ATOM 2971 O O . LYS A 1 374 ? -20.007 13.363 -9.873 1.00 56.91 374 LYS A O 1
ATOM 2976 N N . LEU A 1 375 ? -18.155 13.425 -11.142 1.00 59.88 375 LEU A N 1
ATOM 2977 C CA . LEU A 1 375 ? -17.386 12.517 -10.298 1.00 59.88 375 LEU A CA 1
ATOM 2978 C C . LEU A 1 375 ? -16.987 13.226 -8.991 1.00 59.88 375 LEU A C 1
ATOM 2980 O O . LEU A 1 375 ? -16.276 14.237 -9.006 1.00 59.88 375 LEU A O 1
ATOM 2984 N N . ARG A 1 376 ? -17.441 12.699 -7.845 1.00 60.59 376 ARG A N 1
ATOM 2985 C CA . ARG A 1 376 ? -17.188 13.279 -6.511 1.00 60.59 376 ARG A CA 1
ATOM 2986 C C . ARG A 1 376 ? -15.682 13.534 -6.303 1.00 60.59 376 ARG A C 1
ATOM 2988 O O . ARG A 1 376 ? -14.883 12.600 -6.312 1.00 60.59 376 ARG A O 1
ATOM 2995 N N . GLY A 1 377 ? -15.302 14.802 -6.120 1.00 61.41 377 GLY A N 1
ATOM 2996 C CA . GLY A 1 377 ? -13.951 15.223 -5.722 1.00 61.41 377 GLY A CA 1
ATOM 2997 C C . GLY A 1 377 ? -12.868 15.246 -6.813 1.00 61.41 377 GLY A C 1
ATOM 2998 O O . GLY A 1 377 ? -11.700 15.409 -6.466 1.00 61.41 377 GLY A O 1
ATOM 2999 N N . ARG A 1 378 ? -13.209 15.073 -8.101 1.00 66.50 378 ARG A N 1
ATOM 3000 C CA . ARG A 1 378 ? -12.225 15.037 -9.212 1.00 66.50 378 ARG A CA 1
ATOM 3001 C C . ARG A 1 378 ? -12.455 16.065 -10.324 1.00 66.50 378 ARG A C 1
ATOM 3003 O O . ARG A 1 378 ? -11.564 16.261 -11.137 1.00 66.50 378 ARG A O 1
ATOM 3010 N N . GLY A 1 379 ? -13.631 16.690 -10.371 1.00 71.56 379 GLY A N 1
ATOM 3011 C CA . GLY A 1 379 ? -13.958 17.749 -11.335 1.00 71.56 379 GLY A CA 1
ATOM 3012 C C . GLY A 1 379 ? -14.374 17.273 -12.732 1.00 71.56 379 GLY A C 1
ATOM 3013 O O . GLY A 1 379 ? -14.915 18.079 -13.475 1.00 71.56 379 GLY A O 1
ATOM 3014 N N . TYR A 1 380 ? -14.187 15.992 -13.064 1.00 81.56 380 TYR A N 1
ATOM 3015 C CA . TYR A 1 380 ? -14.628 15.407 -14.336 1.00 81.56 380 TYR A CA 1
ATOM 3016 C C . TYR A 1 380 ? -16.140 15.138 -14.372 1.00 81.56 380 TYR A C 1
ATOM 3018 O O . TYR A 1 380 ? -16.749 14.756 -13.359 1.00 81.56 380 TYR A O 1
ATOM 3026 N N . SER A 1 381 ? -16.719 15.292 -15.558 1.00 80.44 381 SER A N 1
ATOM 3027 C CA . SER A 1 381 ? -18.091 14.943 -15.916 1.00 80.44 381 SER A CA 1
ATOM 3028 C C . SER A 1 381 ? -18.150 13.585 -16.629 1.00 80.44 381 SER A C 1
ATOM 3030 O O . SER A 1 381 ? -17.144 13.090 -17.135 1.00 80.44 381 SER A O 1
ATOM 3032 N N . GLN A 1 382 ? -19.324 12.950 -16.668 1.00 76.62 382 GLN A N 1
ATOM 3033 C CA . GLN A 1 382 ? -19.497 11.703 -17.430 1.00 76.62 382 GLN A CA 1
ATOM 3034 C C . GLN A 1 382 ? -19.345 11.895 -18.950 1.00 76.62 382 GLN A C 1
ATOM 3036 O O . GLN A 1 382 ? -19.082 10.916 -19.654 1.00 76.62 382 GLN A O 1
ATOM 3041 N N . ASP A 1 383 ? -19.497 13.130 -19.430 1.00 82.94 383 ASP A N 1
ATOM 3042 C CA . ASP A 1 383 ? -19.416 13.497 -20.845 1.00 82.94 383 ASP A CA 1
ATOM 3043 C C . ASP A 1 383 ? -17.952 13.600 -21.316 1.00 82.94 383 ASP A C 1
ATOM 3045 O O . ASP A 1 383 ? -17.661 13.456 -22.498 1.00 82.94 383 ASP A O 1
ATOM 3049 N N . ASP A 1 384 ? -16.999 13.705 -20.381 1.00 87.69 384 ASP A N 1
ATOM 3050 C CA . ASP A 1 384 ? -15.564 13.809 -20.683 1.00 87.69 384 ASP A CA 1
ATOM 3051 C C . ASP A 1 384 ? -14.932 12.469 -21.117 1.00 87.69 384 ASP A C 1
ATOM 3053 O O . ASP A 1 384 ? -13.739 12.418 -21.418 1.00 87.69 384 ASP A O 1
ATOM 3057 N N . LEU A 1 385 ? -15.684 11.358 -21.105 1.00 89.12 385 LEU A N 1
ATOM 3058 C CA . LEU A 1 385 ? -15.161 10.009 -21.371 1.00 89.12 385 LEU A CA 1
ATOM 3059 C C . LEU A 1 385 ? -14.464 9.896 -22.728 1.00 89.12 385 LEU A C 1
ATOM 3061 O O . LEU A 1 385 ? -13.372 9.329 -22.810 1.00 89.12 385 LEU A O 1
ATOM 3065 N N . GLU A 1 386 ? -15.095 10.430 -23.772 1.00 91.38 386 GLU A N 1
ATOM 3066 C CA . GLU A 1 386 ? -14.566 10.381 -25.133 1.00 91.38 386 GLU A CA 1
ATOM 3067 C C . GLU A 1 386 ? -13.278 11.201 -25.233 1.00 91.38 386 GLU A C 1
ATOM 3069 O O . GLU A 1 386 ? -12.243 10.668 -25.632 1.00 91.38 386 GLU A O 1
ATOM 3074 N N . LEU A 1 387 ? -13.294 12.438 -24.728 1.00 93.00 387 LEU A N 1
ATOM 3075 C CA . LEU A 1 387 ? -12.125 13.317 -24.698 1.00 93.00 387 LEU A CA 1
ATOM 3076 C C . LEU A 1 387 ? -10.941 12.692 -23.944 1.00 93.00 387 LEU A C 1
ATOM 3078 O O . LEU A 1 387 ? -9.820 12.669 -24.451 1.00 93.00 387 LEU A O 1
ATOM 3082 N N . VAL A 1 388 ? -11.193 12.140 -22.752 1.00 93.75 388 VAL A N 1
ATOM 3083 C CA . VAL A 1 388 ? -10.187 11.433 -21.942 1.00 93.75 388 VAL A CA 1
ATOM 3084 C C . VAL A 1 388 ? -9.591 10.256 -22.711 1.00 93.75 388 VAL A C 1
ATOM 3086 O O . VAL A 1 388 ? -8.389 9.999 -22.613 1.00 93.75 388 VAL A O 1
ATOM 3089 N N . SER A 1 389 ? -10.413 9.535 -23.476 1.00 94.44 389 SER A N 1
ATOM 3090 C CA . SER A 1 389 ? -9.934 8.409 -24.269 1.00 94.44 389 SER A CA 1
ATOM 3091 C C . SER A 1 389 ? -9.085 8.834 -25.460 1.00 94.44 389 SER A C 1
ATOM 3093 O O . SER A 1 389 ? -8.008 8.273 -25.647 1.00 94.44 389 SER A O 1
ATOM 3095 N N . THR A 1 390 ? -9.499 9.867 -26.196 1.00 95.88 390 THR A N 1
ATOM 3096 C CA . THR A 1 390 ? -8.750 10.407 -27.334 1.00 95.88 390 THR A CA 1
ATOM 3097 C C . THR A 1 390 ? -7.389 10.918 -26.878 1.00 95.88 390 THR A C 1
ATOM 3099 O O . THR A 1 390 ? -6.368 10.478 -27.399 1.00 95.88 390 THR A O 1
ATOM 3102 N N . MET A 1 391 ? -7.342 11.746 -25.825 1.00 96.50 391 MET A N 1
ATOM 3103 C CA . MET A 1 391 ? -6.075 12.237 -25.263 1.00 96.50 391 MET A CA 1
ATOM 3104 C C . MET A 1 391 ? -5.151 11.094 -24.830 1.00 96.50 391 MET A C 1
ATOM 3106 O O . MET A 1 391 ? -3.937 11.135 -25.050 1.00 96.50 391 MET A O 1
ATOM 3110 N N . GLY A 1 392 ? -5.723 10.054 -24.227 1.00 96.50 392 GLY A N 1
ATOM 3111 C CA . GLY A 1 392 ? -4.983 8.891 -23.773 1.00 96.50 392 GLY A CA 1
ATOM 3112 C C . GLY A 1 392 ? -4.420 8.020 -24.901 1.00 96.50 392 GLY A C 1
ATOM 3113 O O . GLY A 1 392 ? -3.244 7.657 -24.854 1.00 96.50 392 GLY A O 1
ATOM 3114 N N . ILE A 1 393 ? -5.216 7.727 -25.933 1.00 96.94 393 ILE A N 1
ATOM 3115 C CA . ILE A 1 393 ? -4.791 6.952 -27.110 1.00 96.94 393 ILE A CA 1
ATOM 3116 C C . ILE A 1 393 ? -3.743 7.732 -27.911 1.00 96.94 393 ILE A C 1
ATOM 3118 O O . ILE A 1 393 ? -2.698 7.173 -28.244 1.00 96.94 393 ILE A O 1
ATOM 3122 N N . THR A 1 394 ? -3.952 9.033 -28.142 1.00 97.94 394 THR A N 1
ATOM 3123 C CA . THR A 1 394 ? -2.967 9.889 -28.819 1.00 97.94 394 THR A CA 1
ATOM 3124 C C . THR A 1 394 ? -1.648 9.920 -28.050 1.00 97.94 394 THR A C 1
ATOM 3126 O O . THR A 1 394 ? -0.595 9.723 -28.650 1.00 97.94 394 THR A O 1
ATOM 3129 N N . SER A 1 395 ? -1.680 10.060 -26.719 1.00 97.88 395 SER A N 1
ATOM 3130 C CA . SER A 1 395 ? -0.467 9.974 -25.887 1.00 97.88 395 SER A CA 1
ATOM 3131 C C . SER A 1 395 ? 0.236 8.620 -26.044 1.00 97.88 395 SER A C 1
ATOM 3133 O O . SER A 1 395 ? 1.460 8.555 -26.125 1.00 97.88 395 SER A O 1
ATOM 3135 N N . ALA A 1 396 ? -0.525 7.527 -26.144 1.00 97.19 396 ALA A N 1
ATOM 3136 C CA . ALA A 1 396 ? 0.032 6.199 -26.368 1.00 97.19 396 ALA A CA 1
ATOM 3137 C C . ALA A 1 396 ? 0.769 6.101 -27.712 1.00 97.19 396 ALA A C 1
ATOM 3139 O O . ALA A 1 396 ? 1.898 5.620 -27.760 1.00 97.19 396 ALA A O 1
ATOM 3140 N N . TYR A 1 397 ? 0.163 6.583 -28.795 1.00 97.38 397 TYR A N 1
ATOM 3141 C CA . TYR A 1 397 ? 0.773 6.540 -30.126 1.00 97.38 397 TYR A CA 1
ATOM 3142 C C . TYR A 1 397 ? 1.947 7.511 -30.262 1.00 97.38 397 TYR A C 1
ATOM 3144 O O . TYR A 1 397 ? 2.960 7.147 -30.855 1.00 97.38 397 TYR A O 1
ATOM 3152 N N . MET A 1 398 ? 1.893 8.672 -29.602 1.00 97.88 398 MET A N 1
ATOM 3153 C CA . MET A 1 398 ? 3.040 9.578 -29.498 1.00 97.88 398 MET A CA 1
ATOM 3154 C C . MET A 1 398 ? 4.235 8.917 -28.810 1.00 97.88 398 MET A C 1
ATOM 3156 O O . MET A 1 398 ? 5.363 9.112 -29.250 1.00 97.88 398 MET A O 1
ATOM 3160 N N . SER A 1 399 ? 4.019 8.073 -27.794 1.00 97.12 399 SER A N 1
ATOM 3161 C CA . SER A 1 399 ? 5.132 7.323 -27.198 1.00 97.12 399 SER A CA 1
ATOM 3162 C C . SER A 1 399 ? 5.806 6.375 -28.196 1.00 97.12 399 SER A C 1
ATOM 3164 O O . SER A 1 399 ? 7.025 6.252 -28.205 1.00 97.12 399 SER A O 1
ATOM 3166 N N . ILE A 1 400 ? 5.039 5.755 -29.094 1.00 96.38 400 ILE A N 1
ATOM 3167 C CA . ILE A 1 400 ? 5.582 4.857 -30.122 1.00 96.38 400 ILE A CA 1
ATOM 3168 C C . ILE A 1 400 ? 6.333 5.656 -31.183 1.00 96.38 400 ILE A C 1
ATOM 3170 O O . ILE A 1 400 ? 7.401 5.232 -31.615 1.00 96.38 400 ILE A O 1
ATOM 3174 N N . LEU A 1 401 ? 5.821 6.829 -31.561 1.00 95.75 401 LEU A N 1
ATOM 3175 C CA . LEU A 1 401 ? 6.539 7.744 -32.444 1.00 95.75 401 LEU A CA 1
ATOM 3176 C C . LEU A 1 401 ? 7.883 8.158 -31.830 1.00 95.75 401 LEU A C 1
ATOM 3178 O O . LEU A 1 401 ? 8.906 8.085 -32.499 1.00 95.75 401 LEU A O 1
ATOM 3182 N N . VAL A 1 402 ? 7.905 8.518 -30.544 1.00 95.56 402 VAL A N 1
ATOM 3183 C CA . VAL A 1 402 ? 9.148 8.846 -29.828 1.00 95.56 402 VAL A CA 1
ATOM 3184 C C . VAL A 1 402 ? 10.113 7.655 -29.803 1.00 95.56 402 VAL A C 1
ATOM 3186 O O . VAL A 1 402 ? 11.309 7.843 -30.001 1.00 95.56 402 VAL A O 1
ATOM 3189 N N . LEU A 1 403 ? 9.613 6.429 -29.619 1.00 92.19 403 LEU A N 1
ATOM 3190 C CA . LEU A 1 403 ? 10.432 5.217 -29.715 1.00 92.19 403 LEU A CA 1
ATOM 3191 C C . LEU A 1 403 ? 11.012 5.025 -31.127 1.00 92.19 403 LEU A C 1
ATOM 3193 O O . LEU A 1 403 ? 12.178 4.671 -31.260 1.00 92.19 403 LEU A O 1
ATOM 3197 N N . ALA A 1 404 ? 10.234 5.285 -32.177 1.00 91.81 404 ALA A N 1
ATOM 3198 C CA . ALA A 1 404 ? 10.717 5.211 -33.554 1.00 91.81 404 ALA A CA 1
ATOM 3199 C C . ALA A 1 404 ? 11.814 6.253 -33.838 1.00 91.81 404 ALA A C 1
ATOM 3201 O O . ALA A 1 404 ? 12.817 5.927 -34.470 1.00 91.81 404 ALA A O 1
ATOM 3202 N N . LEU A 1 405 ? 11.659 7.477 -33.320 1.00 91.38 405 LEU A N 1
ATOM 3203 C CA . LEU A 1 405 ? 12.673 8.533 -33.421 1.00 91.38 405 LEU A CA 1
ATOM 3204 C C . LEU A 1 405 ? 13.952 8.172 -32.654 1.00 91.38 405 LEU A C 1
ATOM 3206 O O . LEU A 1 405 ? 15.047 8.354 -33.175 1.00 91.38 405 LEU A O 1
ATOM 3210 N N . TYR A 1 406 ? 13.821 7.582 -31.464 1.00 88.56 406 TYR A N 1
ATOM 3211 C CA . TYR A 1 406 ? 14.954 7.074 -30.687 1.00 88.56 406 TYR A CA 1
ATOM 3212 C C . TYR A 1 406 ? 15.796 6.055 -31.469 1.00 88.56 406 TYR A C 1
ATOM 3214 O O . TYR A 1 406 ? 17.020 6.111 -31.427 1.00 88.56 406 TYR A O 1
ATOM 3222 N N . ILE A 1 407 ? 15.163 5.150 -32.224 1.00 86.44 407 ILE A N 1
ATOM 3223 C CA . ILE A 1 407 ? 15.872 4.131 -33.021 1.00 86.44 407 ILE A CA 1
ATOM 3224 C C . ILE A 1 407 ? 16.722 4.763 -34.136 1.00 86.44 407 ILE A C 1
ATOM 3226 O O . ILE A 1 407 ? 17.722 4.179 -34.553 1.00 86.44 407 ILE A O 1
ATOM 3230 N N . GLN A 1 408 ? 16.338 5.946 -34.620 1.00 85.12 408 GLN A N 1
ATOM 3231 C CA . GLN A 1 408 ? 17.065 6.680 -35.659 1.00 85.12 408 GLN A CA 1
ATOM 3232 C C . GLN A 1 408 ? 18.152 7.612 -35.098 1.00 85.12 408 GLN A C 1
ATOM 3234 O O . GLN A 1 408 ? 18.913 8.190 -35.871 1.00 85.12 408 GLN A O 1
ATOM 3239 N N . ASP A 1 409 ? 18.248 7.758 -33.775 1.00 86.06 409 ASP A N 1
ATOM 3240 C CA . ASP A 1 409 ? 19.226 8.635 -33.139 1.00 86.06 409 ASP A CA 1
ATOM 3241 C C . ASP A 1 409 ? 20.662 8.083 -33.297 1.00 86.06 409 ASP A C 1
ATOM 3243 O O . ASP A 1 409 ? 20.924 6.932 -32.920 1.00 86.06 409 ASP A O 1
ATOM 3247 N N . PRO A 1 410 ? 21.626 8.881 -33.799 1.00 80.19 410 PRO A N 1
ATOM 3248 C CA . PRO A 1 410 ? 22.994 8.415 -34.033 1.00 80.19 410 PRO A CA 1
ATOM 3249 C C . PRO A 1 410 ? 23.701 7.871 -32.783 1.00 80.19 410 PRO A C 1
ATOM 3251 O O . PRO A 1 410 ? 24.449 6.898 -32.877 1.00 80.19 410 PRO A O 1
ATOM 3254 N N . ASN A 1 411 ? 23.444 8.442 -31.599 1.00 78.12 411 ASN A N 1
ATOM 3255 C CA . ASN A 1 411 ? 24.061 7.973 -30.352 1.00 78.12 411 ASN A CA 1
ATOM 3256 C C . ASN A 1 411 ? 23.517 6.598 -29.945 1.00 78.12 411 ASN A C 1
ATOM 3258 O O . ASN A 1 411 ? 24.230 5.766 -29.381 1.00 78.12 411 ASN A O 1
ATOM 3262 N N . THR A 1 412 ? 22.252 6.338 -30.274 1.00 74.69 412 THR A N 1
ATOM 3263 C CA . THR A 1 412 ? 21.600 5.050 -30.031 1.00 74.69 412 THR A CA 1
ATOM 3264 C C . THR A 1 412 ? 22.140 3.975 -30.964 1.00 74.69 412 THR A C 1
ATOM 3266 O O . THR A 1 412 ? 22.510 2.899 -30.500 1.00 74.69 412 THR A O 1
ATOM 3269 N N . ILE A 1 413 ? 22.253 4.272 -32.261 1.00 76.94 413 ILE A N 1
ATOM 3270 C CA . ILE A 1 413 ? 22.766 3.339 -33.278 1.00 76.94 413 ILE A CA 1
ATOM 3271 C C . ILE A 1 413 ? 24.141 2.784 -32.881 1.00 76.94 413 ILE A C 1
ATOM 3273 O O . ILE A 1 413 ? 24.368 1.583 -32.994 1.00 76.94 413 ILE A O 1
ATOM 3277 N N . ASN A 1 414 ? 25.017 3.625 -32.329 1.00 77.19 414 ASN A N 1
ATOM 3278 C CA . ASN A 1 414 ? 26.374 3.234 -31.936 1.00 77.19 414 ASN A CA 1
ATOM 3279 C C . ASN A 1 414 ? 26.443 2.351 -30.676 1.00 77.19 414 ASN A C 1
ATOM 3281 O O . ASN A 1 414 ? 27.484 1.763 -30.393 1.00 77.19 414 ASN A O 1
ATOM 3285 N N . THR A 1 415 ? 25.349 2.236 -29.918 1.00 75.94 415 THR A N 1
ATOM 3286 C CA . THR A 1 415 ? 25.300 1.457 -28.668 1.00 75.94 415 THR A CA 1
ATOM 3287 C C . THR A 1 415 ? 24.858 0.001 -28.898 1.00 75.94 415 THR A C 1
ATOM 3289 O O . THR A 1 415 ? 25.087 -0.870 -28.054 1.00 75.94 415 THR A O 1
ATOM 3292 N N . TYR A 1 416 ? 24.249 -0.297 -30.052 1.00 77.69 416 TYR A N 1
ATOM 3293 C CA . TYR A 1 416 ? 23.689 -1.610 -30.383 1.00 77.69 416 TYR A CA 1
ATOM 3294 C C . TYR A 1 416 ? 24.407 -2.249 -31.577 1.00 77.69 416 TYR A C 1
ATOM 3296 O O . TYR A 1 416 ? 24.669 -1.601 -32.583 1.00 77.69 416 TYR A O 1
ATOM 3304 N N . ALA A 1 417 ? 24.662 -3.558 -31.502 1.00 77.88 417 ALA A N 1
ATOM 3305 C CA . ALA A 1 417 ? 25.277 -4.319 -32.592 1.00 77.88 417 ALA A CA 1
ATOM 3306 C C . ALA A 1 417 ? 24.359 -4.449 -33.822 1.00 77.88 417 ALA A C 1
ATOM 3308 O O . ALA A 1 417 ? 24.825 -4.593 -34.949 1.00 77.88 417 ALA A O 1
ATOM 3309 N N . SER A 1 418 ? 23.038 -4.445 -33.628 1.00 81.25 418 SER A N 1
ATOM 3310 C CA . SER A 1 418 ? 22.048 -4.542 -34.708 1.00 81.25 418 SER A CA 1
ATOM 3311 C C . SER A 1 418 ? 20.836 -3.636 -34.445 1.00 81.25 418 SER A C 1
ATOM 3313 O O . SER A 1 418 ? 19.745 -4.130 -34.149 1.00 81.25 418 SER A O 1
ATOM 3315 N N . PRO A 1 419 ? 20.981 -2.302 -34.594 1.00 80.00 419 PRO A N 1
ATOM 3316 C CA . PRO A 1 419 ? 19.936 -1.323 -34.262 1.00 80.00 419 PRO A CA 1
ATOM 3317 C C . PRO A 1 419 ? 18.634 -1.517 -35.051 1.00 80.00 419 PRO A C 1
ATOM 3319 O O . PRO A 1 419 ? 17.548 -1.245 -34.546 1.00 80.00 419 PRO A O 1
ATOM 3322 N N . LYS A 1 420 ? 18.722 -2.060 -36.276 1.00 83.38 420 LYS A N 1
ATOM 3323 C CA . LYS A 1 420 ? 17.556 -2.353 -37.128 1.00 83.38 420 LYS A CA 1
ATOM 3324 C C . LYS A 1 420 ? 16.554 -3.298 -36.457 1.00 83.38 420 LYS A C 1
ATOM 3326 O O . LYS A 1 420 ? 15.362 -3.170 -36.706 1.00 83.38 420 LYS A O 1
ATOM 3331 N N . LEU A 1 421 ? 17.008 -4.205 -35.587 1.00 83.00 421 LEU A N 1
ATOM 3332 C CA . LEU A 1 421 ? 16.121 -5.128 -34.872 1.00 83.00 421 LEU A CA 1
ATOM 3333 C C . LEU A 1 421 ? 15.226 -4.408 -33.857 1.00 83.00 421 LEU A C 1
ATOM 3335 O O . LEU A 1 421 ? 14.121 -4.873 -33.589 1.00 83.00 421 LEU A O 1
ATOM 3339 N N . ILE A 1 422 ? 15.647 -3.246 -33.347 1.00 85.81 422 ILE A N 1
ATOM 3340 C CA . ILE A 1 422 ? 14.868 -2.469 -32.374 1.00 85.81 422 ILE A CA 1
ATOM 3341 C C . ILE A 1 422 ? 13.537 -1.999 -32.982 1.00 85.81 422 ILE A C 1
ATOM 3343 O O . ILE A 1 422 ? 12.567 -1.817 -32.253 1.00 85.81 422 ILE A O 1
ATOM 3347 N N . TRP A 1 423 ? 13.414 -1.921 -34.314 1.00 88.44 423 TRP A N 1
ATOM 3348 C CA . TRP A 1 423 ? 12.140 -1.622 -34.980 1.00 88.44 423 TRP A CA 1
ATOM 3349 C C . TRP A 1 423 ? 11.011 -2.588 -34.620 1.00 88.44 423 TRP A C 1
ATOM 3351 O O . TRP A 1 423 ? 9.856 -2.168 -34.617 1.00 88.44 423 TRP A O 1
ATOM 3361 N N . PHE A 1 424 ? 11.309 -3.837 -34.241 1.00 88.94 424 PHE A N 1
ATOM 3362 C CA . PHE A 1 424 ? 10.296 -4.779 -33.753 1.00 88.94 424 PHE A CA 1
ATOM 3363 C C . PHE A 1 424 ? 9.690 -4.372 -32.399 1.00 88.94 424 PHE A C 1
ATOM 3365 O O . PHE A 1 424 ? 8.585 -4.800 -32.066 1.00 88.94 424 PHE A O 1
ATOM 3372 N N . ALA A 1 425 ? 10.346 -3.492 -31.637 1.00 89.50 425 ALA A N 1
ATOM 3373 C CA . ALA A 1 425 ? 9.802 -2.937 -30.402 1.00 89.50 425 ALA A CA 1
ATOM 3374 C C . ALA A 1 425 ? 8.576 -2.036 -30.655 1.00 89.50 425 ALA A C 1
ATOM 3376 O O . ALA A 1 425 ? 7.653 -2.015 -29.838 1.00 89.50 425 ALA A O 1
ATOM 3377 N N . CYS A 1 426 ? 8.520 -1.346 -31.801 1.00 92.94 426 CYS A N 1
ATOM 3378 C CA . CYS A 1 426 ? 7.409 -0.468 -32.180 1.00 92.94 426 CYS A CA 1
ATOM 3379 C C . CYS A 1 426 ? 6.064 -1.210 -32.336 1.00 92.94 426 CYS A C 1
ATOM 3381 O O . CYS A 1 426 ? 5.123 -0.851 -31.623 1.00 92.94 426 CYS A O 1
ATOM 3383 N N . PRO A 1 427 ? 5.922 -2.250 -33.189 1.00 92.88 427 PRO A N 1
ATOM 3384 C CA . PRO A 1 427 ? 4.664 -2.986 -33.321 1.00 92.88 427 PRO A CA 1
ATOM 3385 C C . PRO A 1 427 ? 4.277 -3.730 -32.035 1.00 92.88 427 PRO A C 1
ATOM 3387 O O . PRO A 1 427 ? 3.089 -3.826 -31.726 1.00 92.88 427 PRO A O 1
ATOM 3390 N N . LEU A 1 428 ? 5.250 -4.195 -31.238 1.00 90.56 428 LEU A N 1
ATOM 3391 C CA . LEU A 1 428 ? 4.990 -4.788 -29.921 1.00 90.56 428 LEU A CA 1
ATOM 3392 C C . LEU A 1 428 ? 4.348 -3.775 -28.964 1.00 90.56 428 LEU A C 1
ATOM 3394 O O . LEU A 1 428 ? 3.304 -4.054 -28.369 1.00 90.56 428 LEU A O 1
ATOM 3398 N N . MET A 1 429 ? 4.929 -2.578 -28.851 1.00 93.19 429 MET A N 1
ATOM 3399 C CA . MET A 1 429 ? 4.359 -1.506 -28.034 1.00 93.19 429 MET A CA 1
ATOM 3400 C C . MET A 1 429 ? 3.001 -1.051 -28.560 1.00 93.19 429 MET A C 1
ATOM 3402 O O . MET A 1 429 ? 2.088 -0.854 -27.759 1.00 93.19 429 MET A O 1
ATOM 3406 N N . LEU A 1 430 ? 2.836 -0.952 -29.883 1.00 94.75 430 LEU A N 1
ATOM 3407 C CA . LEU A 1 430 ? 1.565 -0.617 -30.526 1.00 94.75 430 LEU A CA 1
ATOM 3408 C C . LEU A 1 430 ? 0.460 -1.603 -30.161 1.00 94.75 430 LEU A C 1
ATOM 3410 O O . LEU A 1 430 ? -0.628 -1.181 -29.756 1.00 94.75 430 LEU A O 1
ATOM 3414 N N . TYR A 1 431 ? 0.746 -2.902 -30.244 1.00 95.38 431 TYR A N 1
ATOM 3415 C CA . TYR A 1 431 ? -0.177 -3.942 -29.810 1.00 95.38 431 TYR A CA 1
ATOM 3416 C C . TYR A 1 431 ? -0.520 -3.795 -28.324 1.00 95.38 431 TYR A C 1
ATOM 3418 O O . TYR A 1 431 ? -1.699 -3.789 -27.961 1.00 95.38 431 TYR A O 1
ATOM 3426 N N . TRP A 1 432 ? 0.488 -3.635 -27.460 1.00 94.69 432 TRP A N 1
ATOM 3427 C CA . TRP A 1 432 ? 0.275 -3.561 -26.016 1.00 94.69 432 TRP A CA 1
ATOM 3428 C C . TRP A 1 432 ? -0.591 -2.369 -25.611 1.00 94.69 432 TRP A C 1
ATOM 3430 O O . TRP A 1 432 ? -1.603 -2.560 -24.930 1.00 94.69 432 TRP A O 1
ATOM 3440 N N . VAL A 1 433 ? -0.256 -1.154 -26.061 1.00 94.75 433 VAL A N 1
ATOM 3441 C CA . VAL A 1 433 ? -1.029 0.041 -25.690 1.00 94.75 433 VAL A CA 1
ATOM 3442 C C . VAL A 1 433 ? -2.442 0.002 -26.266 1.00 94.75 433 VAL A C 1
ATOM 3444 O O . VAL A 1 433 ? -3.396 0.321 -25.554 1.00 94.75 433 VAL A O 1
ATOM 3447 N N . SER A 1 434 ? -2.606 -0.468 -27.508 1.00 95.06 434 SER A N 1
ATOM 3448 C CA . SER A 1 434 ? -3.927 -0.603 -28.135 1.00 95.06 434 SER A CA 1
ATOM 3449 C C . SER A 1 434 ? -4.785 -1.622 -27.386 1.00 95.06 434 SER A C 1
ATOM 3451 O O . SER A 1 434 ? -5.964 -1.383 -27.130 1.00 95.06 434 SER A O 1
ATOM 3453 N N . ARG A 1 435 ? -4.191 -2.736 -26.940 1.00 94.38 435 ARG A N 1
ATOM 3454 C CA . ARG A 1 435 ? -4.888 -3.745 -26.138 1.00 94.38 435 ARG A CA 1
ATOM 3455 C C . ARG A 1 435 ? -5.287 -3.219 -24.760 1.00 94.38 435 ARG A C 1
ATOM 3457 O O . ARG A 1 435 ? -6.398 -3.504 -24.312 1.00 94.38 435 ARG A O 1
ATOM 3464 N N . ILE A 1 436 ? -4.422 -2.460 -24.085 1.00 94.12 436 ILE A N 1
ATOM 3465 C CA . ILE A 1 436 ? -4.757 -1.822 -22.802 1.00 94.12 436 ILE A CA 1
ATOM 3466 C C . ILE A 1 436 ? -5.972 -0.901 -22.973 1.00 94.12 436 ILE A C 1
ATOM 3468 O O . ILE A 1 436 ? -6.927 -0.998 -22.195 1.00 94.12 436 ILE A O 1
ATOM 3472 N N . TRP A 1 437 ? -5.991 -0.070 -24.017 1.00 95.69 437 TRP A N 1
ATOM 3473 C CA . TRP A 1 437 ? -7.124 0.807 -24.316 1.00 95.69 437 TRP A CA 1
ATOM 3474 C C . TRP A 1 437 ? -8.395 0.038 -24.691 1.00 95.69 437 TRP A C 1
ATOM 3476 O O . TRP A 1 437 ? -9.463 0.364 -24.173 1.00 95.69 437 TRP A O 1
ATOM 3486 N N . LEU A 1 438 ? -8.287 -1.041 -25.472 1.00 94.31 438 LEU A N 1
ATOM 3487 C CA . LEU A 1 438 ? -9.414 -1.913 -25.822 1.00 94.31 438 LEU A CA 1
ATOM 3488 C C . LEU A 1 438 ? -10.074 -2.535 -24.578 1.00 94.31 438 LEU A C 1
ATOM 3490 O O . LEU A 1 438 ? -11.296 -2.511 -24.431 1.00 94.31 438 LEU A O 1
ATOM 3494 N N . ILE A 1 439 ? -9.275 -3.078 -23.654 1.00 92.69 439 ILE A N 1
ATOM 3495 C CA . ILE A 1 439 ? -9.763 -3.677 -22.397 1.00 92.69 439 ILE A CA 1
ATOM 3496 C C . ILE A 1 439 ? -10.432 -2.625 -21.512 1.00 92.69 439 ILE A C 1
ATOM 3498 O O . ILE A 1 439 ? -11.446 -2.895 -20.861 1.00 92.69 439 ILE A O 1
ATOM 3502 N N . THR A 1 440 ? -9.867 -1.421 -21.505 1.00 93.50 440 THR A N 1
ATOM 3503 C CA . THR A 1 440 ? -10.374 -0.294 -20.725 1.00 93.50 440 THR A CA 1
ATOM 3504 C C . THR A 1 440 ? -11.720 0.184 -21.258 1.00 93.50 440 THR A C 1
ATOM 3506 O O . THR A 1 440 ? -12.657 0.326 -20.474 1.00 93.50 440 THR A O 1
ATOM 3509 N N . HIS A 1 441 ? -11.861 0.322 -22.579 1.00 92.00 441 HIS A N 1
ATOM 3510 C CA . HIS A 1 441 ? -13.126 0.664 -23.236 1.00 92.00 441 HIS A CA 1
ATOM 3511 C C . HIS A 1 441 ? -14.230 -0.367 -22.980 1.00 92.00 441 HIS A C 1
ATOM 3513 O O . HIS A 1 441 ? -15.391 -0.011 -22.797 1.00 92.00 441 HIS A O 1
ATOM 3519 N N . ARG A 1 442 ? -13.865 -1.652 -22.888 1.00 90.88 442 ARG A N 1
ATOM 3520 C CA . ARG A 1 442 ? -14.791 -2.741 -22.532 1.00 90.88 442 ARG A CA 1
ATOM 3521 C C . ARG A 1 442 ? -15.175 -2.767 -21.045 1.00 90.88 442 ARG A C 1
ATOM 3523 O O . ARG A 1 442 ? -15.964 -3.609 -20.631 1.00 90.88 442 ARG A O 1
ATOM 3530 N N . GLY A 1 443 ? -14.615 -1.879 -20.220 1.00 87.19 443 GLY A N 1
ATOM 3531 C CA . GLY A 1 443 ? -14.937 -1.784 -18.796 1.00 87.19 443 GLY A CA 1
ATOM 3532 C C . GLY A 1 443 ? -14.337 -2.893 -17.926 1.00 87.19 443 GLY A C 1
ATOM 3533 O O . GLY A 1 443 ? -14.757 -3.051 -16.780 1.00 87.19 443 GLY A O 1
ATOM 3534 N N . HIS A 1 444 ? -13.359 -3.651 -18.436 1.00 86.75 444 HIS A N 1
ATOM 3535 C CA . HIS A 1 444 ? -12.695 -4.742 -17.705 1.00 86.75 444 HIS A CA 1
ATOM 3536 C C . HIS A 1 444 ? -11.456 -4.285 -16.908 1.00 86.75 444 HIS A C 1
ATOM 3538 O O . HIS A 1 444 ? -10.836 -5.082 -16.203 1.00 86.75 444 HIS A O 1
ATOM 3544 N N . MET A 1 445 ? -11.090 -3.002 -16.994 1.00 86.38 445 MET A N 1
ATOM 3545 C CA . MET A 1 445 ? -9.987 -2.407 -16.235 1.00 86.38 445 MET A CA 1
ATOM 3546 C C . MET A 1 445 ? -10.470 -1.980 -14.837 1.00 86.38 445 MET A C 1
ATOM 3548 O O . MET A 1 445 ? -11.030 -0.902 -14.664 1.00 86.38 445 MET A O 1
ATOM 3552 N N . HIS A 1 446 ? -10.300 -2.847 -13.834 1.00 76.06 446 HIS A N 1
ATOM 3553 C CA . HIS A 1 446 ? -10.759 -2.597 -12.451 1.00 76.06 446 HIS A CA 1
ATOM 3554 C C . HIS A 1 446 ? -9.648 -2.181 -11.476 1.00 76.06 446 HIS A C 1
ATOM 3556 O O . HIS A 1 446 ? -9.928 -1.691 -10.377 1.00 76.06 446 HIS A O 1
ATOM 3562 N N . ASP A 1 447 ? -8.399 -2.419 -11.863 1.00 67.25 447 ASP A N 1
ATOM 3563 C CA . ASP A 1 447 ? -7.207 -2.138 -11.073 1.00 67.25 447 ASP A CA 1
ATOM 3564 C C . ASP A 1 447 ? -6.415 -0.974 -11.690 1.00 67.25 447 ASP A C 1
ATOM 3566 O O . ASP A 1 447 ? -6.698 -0.515 -12.794 1.00 67.25 447 ASP A O 1
ATOM 3570 N N . ASP A 1 448 ? -5.406 -0.490 -10.962 1.00 81.44 448 ASP A N 1
ATOM 3571 C CA . ASP A 1 448 ? -4.411 0.433 -11.516 1.00 81.44 448 ASP A CA 1
ATOM 3572 C C . ASP A 1 448 ? -3.758 -0.206 -12.764 1.00 81.44 448 ASP A C 1
ATOM 3574 O O . ASP A 1 448 ? -3.395 -1.383 -12.688 1.00 81.44 448 ASP A O 1
ATOM 3578 N N . PRO A 1 449 ? -3.585 0.516 -13.889 1.00 84.00 449 PRO A N 1
ATOM 3579 C CA . PRO A 1 449 ? -3.101 -0.069 -15.145 1.00 84.00 449 PRO A CA 1
ATOM 3580 C C . PRO A 1 449 ? -1.752 -0.782 -15.027 1.00 84.00 449 PRO A C 1
ATOM 3582 O O . PRO A 1 449 ? -1.530 -1.797 -15.683 1.00 84.00 449 PRO A O 1
ATOM 3585 N N . ILE A 1 450 ? -0.873 -0.311 -14.138 1.00 78.12 450 ILE A N 1
ATOM 3586 C CA . ILE A 1 450 ? 0.416 -0.964 -13.876 1.00 78.12 450 ILE A CA 1
ATOM 3587 C C . ILE A 1 450 ? 0.197 -2.286 -13.135 1.00 78.12 450 ILE A C 1
ATOM 3589 O O . ILE A 1 450 ? 0.782 -3.309 -13.478 1.00 78.12 450 ILE A O 1
ATOM 3593 N N . VAL A 1 451 ? -0.694 -2.296 -12.140 1.00 74.25 451 VAL A N 1
ATOM 3594 C CA . VAL A 1 451 ? -1.056 -3.519 -11.407 1.00 74.25 451 VAL A CA 1
ATOM 3595 C C . VAL A 1 451 ? -1.768 -4.516 -12.321 1.00 74.25 451 VAL A C 1
ATOM 3597 O O . VAL A 1 451 ? -1.553 -5.720 -12.193 1.00 74.25 451 VAL A O 1
ATOM 3600 N N . PHE A 1 452 ? -2.590 -4.032 -13.253 1.00 80.38 452 PHE A N 1
ATOM 3601 C CA . PHE A 1 452 ? -3.201 -4.860 -14.285 1.00 80.38 452 PHE A CA 1
ATOM 3602 C C . PHE A 1 452 ? -2.136 -5.501 -15.182 1.00 80.38 452 PHE A C 1
ATOM 3604 O O . PHE A 1 452 ? -2.149 -6.720 -15.342 1.00 80.38 452 PHE A O 1
ATOM 3611 N N . ALA A 1 453 ? -1.181 -4.717 -15.694 1.00 75.19 453 ALA A N 1
ATOM 3612 C CA . ALA A 1 453 ? -0.107 -5.216 -16.552 1.00 75.19 453 ALA A CA 1
ATOM 3613 C C . ALA A 1 453 ? 0.717 -6.331 -15.881 1.00 75.19 453 ALA A C 1
ATOM 3615 O O . ALA A 1 453 ? 1.083 -7.303 -16.531 1.00 75.19 453 ALA A O 1
ATOM 3616 N N . LEU A 1 454 ? 0.924 -6.255 -14.562 1.00 70.75 454 LEU A N 1
ATOM 3617 C CA . LEU A 1 454 ? 1.618 -7.297 -13.790 1.00 70.75 454 LEU A CA 1
ATOM 3618 C C . LEU A 1 454 ? 0.817 -8.597 -13.626 1.00 70.75 454 LEU A C 1
ATOM 3620 O O . LEU A 1 454 ? 1.395 -9.647 -13.352 1.00 70.75 454 LEU A O 1
ATOM 3624 N N . LYS A 1 455 ? -0.512 -8.551 -13.752 1.00 70.50 455 LYS A N 1
ATOM 3625 C CA . LYS A 1 455 ? -1.390 -9.731 -13.657 1.00 70.50 455 LYS A CA 1
ATOM 3626 C C . LYS A 1 455 ? -1.742 -10.308 -15.029 1.00 70.50 455 LYS A C 1
ATOM 3628 O O . LYS A 1 455 ? -2.147 -11.469 -15.127 1.00 70.50 455 LYS A O 1
ATOM 3633 N N . ASP A 1 456 ? -1.645 -9.494 -16.072 1.00 78.38 456 ASP A N 1
ATOM 3634 C CA . ASP A 1 456 ? -2.084 -9.821 -17.419 1.00 78.38 456 ASP A CA 1
ATOM 3635 C C . ASP A 1 456 ? -1.004 -10.573 -18.210 1.00 78.38 456 ASP A C 1
ATOM 3637 O O . ASP A 1 456 ? 0.120 -10.111 -18.391 1.00 78.38 456 ASP A O 1
ATOM 3641 N N . LYS A 1 457 ? -1.368 -11.752 -18.725 1.00 73.69 457 LYS A N 1
ATOM 3642 C CA . LYS A 1 457 ? -0.433 -12.633 -19.442 1.00 73.69 457 LYS A CA 1
ATOM 3643 C C . LYS A 1 457 ? 0.105 -12.003 -20.725 1.00 73.69 457 LYS A C 1
ATOM 3645 O O . LYS A 1 457 ? 1.288 -12.131 -21.010 1.00 73.69 457 LYS A O 1
ATOM 3650 N N . ALA A 1 458 ? -0.753 -11.338 -21.496 1.00 79.19 458 ALA A N 1
ATOM 3651 C CA . ALA A 1 458 ? -0.337 -10.725 -22.755 1.00 79.19 458 ALA A CA 1
ATOM 3652 C C . ALA A 1 458 ? 0.622 -9.549 -22.517 1.00 79.19 458 ALA A C 1
ATOM 3654 O O . ALA A 1 458 ? 1.550 -9.356 -23.298 1.00 79.19 458 ALA A O 1
ATOM 3655 N N . SER A 1 459 ? 0.439 -8.808 -21.420 1.00 79.12 459 SER A N 1
ATOM 3656 C CA . SER A 1 459 ? 1.370 -7.764 -20.983 1.00 79.12 459 SER A CA 1
ATOM 3657 C C . SER A 1 459 ? 2.755 -8.334 -20.684 1.00 79.12 459 SER A C 1
ATOM 3659 O O . SER A 1 459 ? 3.736 -7.789 -21.175 1.00 79.12 459 SER A O 1
ATOM 3661 N N . TRP A 1 460 ? 2.847 -9.473 -19.987 1.00 78.44 460 TRP A N 1
ATOM 3662 C CA . TRP A 1 460 ? 4.125 -10.165 -19.775 1.00 78.44 460 TRP A CA 1
ATOM 3663 C C . TRP A 1 460 ? 4.767 -10.650 -21.074 1.00 78.44 460 TRP A C 1
ATOM 3665 O O . TRP A 1 460 ? 5.943 -10.387 -21.295 1.00 78.44 460 TRP A O 1
ATOM 3675 N N . VAL A 1 461 ? 4.004 -11.310 -21.953 1.00 75.75 461 VAL A N 1
ATOM 3676 C CA . VAL A 1 461 ? 4.514 -11.760 -23.262 1.00 75.75 461 VAL A CA 1
ATOM 3677 C C . VAL A 1 461 ? 5.063 -10.580 -24.061 1.00 75.75 461 VAL A C 1
ATOM 3679 O O . VAL A 1 461 ? 6.155 -10.669 -24.620 1.00 75.75 461 VAL A O 1
ATOM 3682 N N . THR A 1 462 ? 4.345 -9.455 -24.070 1.00 79.75 462 THR A N 1
ATOM 3683 C CA . THR A 1 462 ? 4.787 -8.258 -24.792 1.00 79.75 462 THR A CA 1
ATOM 3684 C C . THR A 1 462 ? 6.028 -7.641 -24.152 1.00 79.75 462 THR A C 1
ATOM 3686 O O . THR A 1 462 ? 6.962 -7.303 -24.869 1.00 79.75 462 THR A O 1
ATOM 3689 N N . LEU A 1 463 ? 6.086 -7.555 -22.818 1.00 79.75 463 LEU A N 1
ATOM 3690 C CA . LEU A 1 463 ? 7.249 -7.047 -22.088 1.00 79.75 463 LEU A CA 1
ATOM 3691 C C . LEU A 1 463 ? 8.499 -7.900 -22.340 1.00 79.75 463 LEU A C 1
ATOM 3693 O O . LEU A 1 463 ? 9.556 -7.349 -22.629 1.00 79.75 463 LEU A O 1
ATOM 3697 N N . PHE A 1 464 ? 8.394 -9.231 -22.275 1.00 76.19 464 PHE A N 1
ATOM 3698 C CA . PHE A 1 464 ? 9.530 -10.112 -22.563 1.00 76.19 464 PHE A CA 1
ATOM 3699 C C . PHE A 1 464 ? 9.966 -10.027 -24.018 1.00 76.19 464 PHE A C 1
ATOM 3701 O O . PHE A 1 464 ? 11.161 -9.957 -24.275 1.00 76.19 464 PHE A O 1
ATOM 3708 N N . SER A 1 465 ? 9.017 -9.971 -24.955 1.00 78.50 465 SER A N 1
ATOM 3709 C CA . SER A 1 465 ? 9.331 -9.787 -26.376 1.00 78.50 465 SER A CA 1
ATOM 3710 C C . SER A 1 465 ? 10.042 -8.453 -26.609 1.00 78.50 465 SER A C 1
ATOM 3712 O O . SER A 1 465 ? 11.043 -8.401 -27.315 1.00 78.50 465 SER A O 1
ATOM 3714 N N . PHE A 1 466 ? 9.575 -7.386 -25.956 1.00 83.56 466 PHE A N 1
ATOM 3715 C CA . PHE A 1 466 ? 10.191 -6.064 -26.015 1.00 83.56 466 PHE A CA 1
ATOM 3716 C C . PHE A 1 466 ? 11.627 -6.101 -25.477 1.00 83.56 466 PHE A C 1
ATOM 3718 O O . PHE A 1 466 ? 12.551 -5.707 -26.178 1.00 83.56 466 PHE A O 1
ATOM 3725 N N . LEU A 1 467 ? 11.849 -6.647 -24.277 1.00 80.00 467 LEU A N 1
ATOM 3726 C CA . LEU A 1 467 ? 13.192 -6.774 -23.698 1.00 80.00 467 LEU A CA 1
ATOM 3727 C C . LEU A 1 467 ? 14.112 -7.680 -24.533 1.00 80.00 467 LEU A C 1
ATOM 3729 O O . LEU A 1 467 ? 15.294 -7.376 -24.677 1.00 80.00 467 LEU A O 1
ATOM 3733 N N . ALA A 1 468 ? 13.580 -8.759 -25.114 1.00 75.38 468 ALA A N 1
ATOM 3734 C CA . ALA A 1 468 ? 14.331 -9.655 -25.987 1.00 75.38 468 ALA A CA 1
ATOM 3735 C C . ALA A 1 468 ? 14.811 -8.939 -27.255 1.00 75.38 468 ALA A C 1
ATOM 3737 O O . ALA A 1 468 ? 15.966 -9.107 -27.633 1.00 75.38 468 ALA A O 1
ATOM 3738 N N . VAL A 1 469 ? 13.975 -8.090 -27.865 1.00 83.12 469 VAL A N 1
ATOM 3739 C CA . VAL A 1 469 ? 14.370 -7.267 -29.019 1.00 83.12 469 VAL A CA 1
ATOM 3740 C C . VAL A 1 469 ? 15.590 -6.402 -28.686 1.00 83.12 469 VAL A C 1
ATOM 3742 O O . VAL A 1 469 ? 16.566 -6.415 -29.434 1.00 83.12 469 VAL A O 1
ATOM 3745 N N . PHE A 1 470 ? 15.581 -5.709 -27.544 1.00 80.94 470 PHE A N 1
ATOM 3746 C CA . PHE A 1 470 ? 16.718 -4.894 -27.102 1.00 80.94 470 PHE A CA 1
ATOM 3747 C C . PHE A 1 470 ? 17.956 -5.733 -26.753 1.00 80.94 470 PHE A C 1
ATOM 3749 O O . PHE A 1 470 ? 19.075 -5.349 -27.092 1.00 80.94 470 PHE A O 1
ATOM 3756 N N . GLY A 1 471 ? 17.771 -6.897 -26.123 1.00 76.56 471 GLY A N 1
ATOM 3757 C CA . GLY A 1 471 ? 18.862 -7.823 -25.810 1.00 76.56 471 GLY A CA 1
ATOM 3758 C C . GLY A 1 471 ? 19.554 -8.364 -27.064 1.00 76.56 471 GLY A C 1
ATOM 3759 O O . GLY A 1 471 ? 20.775 -8.283 -27.175 1.00 76.56 471 GLY A O 1
ATOM 3760 N N . VAL A 1 472 ? 18.781 -8.849 -28.041 1.00 76.94 472 VAL A N 1
ATOM 3761 C CA . VAL A 1 472 ? 19.306 -9.354 -29.322 1.00 76.94 472 VAL A CA 1
ATOM 3762 C C . VAL A 1 472 ? 19.936 -8.225 -30.140 1.00 76.94 472 VAL A C 1
ATOM 3764 O O . VAL A 1 472 ? 20.994 -8.412 -30.731 1.00 76.94 472 VAL A O 1
ATOM 3767 N N . ALA A 1 473 ? 19.343 -7.027 -30.144 1.00 80.75 473 ALA A N 1
ATOM 3768 C CA . ALA A 1 473 ? 19.941 -5.874 -30.813 1.00 80.75 473 ALA A CA 1
ATOM 3769 C C . ALA A 1 473 ? 21.309 -5.498 -30.216 1.00 80.75 473 ALA A C 1
ATOM 3771 O O . ALA A 1 473 ? 22.174 -4.994 -30.933 1.00 80.75 473 ALA A O 1
ATOM 3772 N N . ARG A 1 474 ? 21.520 -5.724 -28.910 1.00 75.25 474 ARG A N 1
ATOM 3773 C CA . ARG A 1 474 ? 22.760 -5.361 -28.206 1.00 75.25 474 ARG A CA 1
ATOM 3774 C C . ARG A 1 474 ? 23.872 -6.387 -28.398 1.00 75.25 474 ARG A C 1
ATOM 3776 O O . ARG A 1 474 ? 25.028 -5.994 -28.564 1.00 75.25 474 ARG A O 1
ATOM 3783 N N . PHE A 1 475 ? 23.540 -7.672 -28.338 1.00 65.81 475 PHE A N 1
ATOM 3784 C CA . PHE A 1 475 ? 24.483 -8.779 -28.470 1.00 65.81 475 PHE A CA 1
ATOM 3785 C C . PHE A 1 475 ? 24.271 -9.434 -29.836 1.00 65.81 475 PHE A C 1
ATOM 3787 O O . PHE A 1 475 ? 23.355 -10.233 -30.002 1.00 65.81 475 PHE A O 1
ATOM 3794 N N . GLY A 1 476 ? 25.094 -9.080 -30.829 1.00 53.53 476 GLY A N 1
ATOM 3795 C CA . GLY A 1 476 ? 25.060 -9.730 -32.146 1.00 53.53 476 GLY A CA 1
ATOM 3796 C C . GLY A 1 476 ? 25.213 -11.260 -32.054 1.00 53.53 476 GLY A C 1
ATOM 3797 O O . GLY A 1 476 ? 25.639 -11.791 -31.025 1.00 53.53 476 GLY A O 1
ATOM 3798 N N . GLY A 1 477 ? 24.893 -11.969 -33.145 1.00 47.19 477 GLY A N 1
ATOM 3799 C CA . GLY A 1 477 ? 24.676 -13.428 -33.177 1.00 47.19 477 GLY A CA 1
ATOM 3800 C C . GLY A 1 477 ? 25.724 -14.320 -32.486 1.00 47.19 477 GLY A C 1
ATOM 3801 O O . GLY A 1 477 ? 25.352 -15.358 -31.951 1.00 47.19 477 GLY A O 1
ATOM 3802 N N . ASN A 1 478 ? 26.995 -13.904 -32.398 1.00 41.50 478 ASN A N 1
ATOM 3803 C CA . ASN A 1 478 ? 28.074 -14.719 -31.818 1.00 41.50 478 ASN A CA 1
ATOM 3804 C C . ASN A 1 478 ? 28.281 -14.577 -30.293 1.00 41.50 478 ASN A C 1
ATOM 3806 O O . ASN A 1 478 ? 28.955 -15.418 -29.708 1.00 41.50 478 ASN A O 1
ATOM 3810 N N . GLN A 1 479 ? 27.706 -13.571 -29.615 1.00 47.34 479 GLN A N 1
ATOM 3811 C CA . GLN A 1 479 ? 27.773 -13.438 -28.138 1.00 47.34 479 GLN A CA 1
ATOM 3812 C C . GLN A 1 479 ? 26.435 -13.719 -27.438 1.00 47.34 479 GLN A C 1
ATOM 3814 O O . GLN A 1 479 ? 26.285 -13.512 -26.229 1.00 47.34 479 GLN A O 1
ATOM 3819 N N . LEU A 1 480 ? 25.471 -14.260 -28.186 1.00 45.34 480 LEU A N 1
ATOM 3820 C CA . LEU A 1 480 ? 24.135 -14.585 -27.703 1.00 45.34 480 LEU A CA 1
ATOM 3821 C C . LEU A 1 480 ? 24.158 -15.540 -26.497 1.00 45.34 480 LEU A C 1
ATOM 3823 O O . LEU A 1 480 ? 23.241 -15.496 -25.699 1.00 45.34 480 LEU A O 1
ATOM 3827 N N . ILE A 1 481 ? 25.210 -16.344 -26.303 1.00 41.53 481 ILE A N 1
ATOM 3828 C CA . ILE A 1 481 ? 25.336 -17.332 -25.213 1.00 41.53 481 ILE A CA 1
ATOM 3829 C C . ILE A 1 481 ? 25.446 -16.673 -23.819 1.00 41.53 481 ILE A C 1
ATOM 3831 O O . ILE A 1 481 ? 24.843 -17.159 -22.863 1.00 41.53 481 ILE A O 1
ATOM 3835 N N . LEU A 1 482 ? 26.134 -15.530 -23.694 1.00 42.06 482 LEU A N 1
ATOM 3836 C CA . LEU A 1 482 ? 26.218 -14.749 -22.443 1.00 42.06 482 LEU A CA 1
ATOM 3837 C C . LEU A 1 482 ? 24.995 -13.837 -22.240 1.00 42.06 482 LEU A C 1
ATOM 3839 O O . LEU A 1 482 ? 24.573 -13.589 -21.113 1.00 42.06 482 LEU A O 1
ATOM 3843 N N . GLY A 1 483 ? 24.373 -13.373 -23.327 1.00 41.62 483 GLY A N 1
ATOM 3844 C CA . GLY A 1 483 ? 23.080 -12.685 -23.269 1.00 41.62 483 GLY A CA 1
ATOM 3845 C C . GLY A 1 483 ? 21.933 -13.633 -22.895 1.00 41.62 483 GLY A C 1
ATOM 3846 O O . GLY A 1 483 ? 21.058 -13.272 -22.114 1.00 41.62 483 GLY A O 1
ATOM 3847 N N . LEU A 1 484 ? 21.969 -14.873 -23.387 1.00 43.78 484 LEU A N 1
ATOM 3848 C CA . LEU A 1 484 ? 21.006 -15.940 -23.112 1.00 43.78 484 LEU A CA 1
ATOM 3849 C C . LEU A 1 484 ? 21.144 -16.513 -21.703 1.00 43.78 484 LEU A C 1
ATOM 3851 O O . LEU A 1 484 ? 20.154 -17.012 -21.185 1.00 43.78 484 LEU A O 1
ATOM 3855 N N . SER A 1 485 ? 22.302 -16.411 -21.043 1.00 43.16 485 SER A N 1
ATOM 3856 C CA . SER A 1 485 ? 22.413 -16.759 -19.620 1.00 43.16 485 SER A CA 1
ATOM 3857 C C . SER A 1 485 ? 21.711 -15.719 -18.734 1.00 43.16 485 SER A C 1
ATOM 3859 O O . SER A 1 485 ? 20.979 -16.088 -17.819 1.00 43.16 485 SER A O 1
ATOM 3861 N N . MET A 1 486 ? 21.803 -14.429 -19.072 1.00 42.34 486 MET A N 1
ATOM 3862 C CA . MET A 1 486 ? 21.047 -13.338 -18.432 1.00 42.34 486 MET A CA 1
ATOM 3863 C C . MET A 1 486 ? 19.552 -13.366 -18.773 1.00 42.34 486 MET A C 1
ATOM 3865 O O . MET A 1 486 ? 18.712 -13.198 -17.890 1.00 42.34 486 MET A O 1
ATOM 3869 N N . VAL A 1 487 ? 19.194 -13.648 -20.029 1.00 43.53 487 VAL A N 1
ATOM 3870 C CA . VAL A 1 487 ? 17.805 -13.915 -20.434 1.00 43.53 487 VAL A CA 1
ATOM 3871 C C . VAL A 1 487 ? 17.308 -15.204 -19.790 1.00 43.53 487 VAL A C 1
ATOM 3873 O O . VAL A 1 487 ? 16.158 -15.251 -19.403 1.00 43.53 487 VAL A O 1
ATOM 3876 N N . GLY A 1 488 ? 18.150 -16.210 -19.574 1.00 40.91 488 GLY A N 1
ATOM 3877 C CA . GLY A 1 488 ? 17.834 -17.432 -18.837 1.00 40.91 488 GLY A CA 1
ATOM 3878 C C . GLY A 1 488 ? 17.546 -17.161 -17.362 1.00 40.91 488 GLY A C 1
ATOM 3879 O O . GLY A 1 488 ? 16.594 -17.715 -16.824 1.00 40.91 488 GLY A O 1
ATOM 3880 N N . VAL A 1 489 ? 18.277 -16.239 -16.729 1.00 45.00 489 VAL A N 1
ATOM 3881 C CA . VAL A 1 489 ? 17.981 -15.738 -15.375 1.00 45.00 489 VAL A CA 1
ATOM 3882 C C . VAL A 1 489 ? 16.688 -14.919 -15.363 1.00 45.00 489 VAL A C 1
ATOM 3884 O O . VAL A 1 489 ? 15.845 -15.128 -14.496 1.00 45.00 489 VAL A O 1
ATOM 3887 N N . LEU A 1 490 ? 16.465 -14.042 -16.343 1.00 44.62 490 LEU A N 1
ATOM 3888 C CA . LEU A 1 490 ? 15.227 -13.265 -16.465 1.00 44.62 490 LEU A CA 1
ATOM 3889 C C . LEU A 1 490 ? 14.018 -14.137 -16.811 1.00 44.62 490 LEU A C 1
ATOM 3891 O O . LEU A 1 490 ? 12.935 -13.875 -16.306 1.00 44.62 490 LEU A O 1
ATOM 3895 N N . VAL A 1 491 ? 14.196 -15.190 -17.607 1.00 44.78 491 VAL A N 1
ATOM 3896 C CA . VAL A 1 491 ? 13.199 -16.212 -17.943 1.00 44.78 491 VAL A CA 1
ATOM 3897 C C . VAL A 1 491 ? 12.975 -17.117 -16.744 1.00 44.78 491 VAL A C 1
ATOM 3899 O O . VAL A 1 491 ? 11.833 -17.463 -16.488 1.00 44.78 491 VAL A O 1
ATOM 3902 N N . ALA A 1 492 ? 13.989 -17.440 -15.941 1.00 43.44 492 ALA A N 1
ATOM 3903 C CA . ALA A 1 492 ? 13.810 -18.131 -14.668 1.00 43.44 492 ALA A CA 1
ATOM 3904 C C . ALA A 1 492 ? 13.015 -17.259 -13.686 1.00 43.44 492 ALA A C 1
ATOM 3906 O O . ALA A 1 492 ? 12.030 -17.728 -13.128 1.00 43.44 492 ALA A O 1
ATOM 3907 N N . ILE A 1 493 ? 13.338 -15.969 -13.551 1.00 46.38 493 ILE A N 1
ATOM 3908 C CA . ILE A 1 493 ? 12.579 -15.002 -12.739 1.00 46.38 493 ILE A CA 1
ATOM 3909 C C . ILE A 1 493 ? 11.149 -14.847 -13.280 1.00 46.38 493 ILE A C 1
ATOM 3911 O O . ILE A 1 493 ? 10.188 -14.890 -12.517 1.00 46.38 493 ILE A O 1
ATOM 3915 N N . ALA A 1 494 ? 10.979 -14.739 -14.596 1.00 43.78 494 ALA A N 1
ATOM 3916 C CA . ALA A 1 494 ? 9.689 -14.672 -15.275 1.00 43.78 494 ALA A CA 1
ATOM 3917 C C . ALA A 1 494 ? 8.856 -15.932 -15.075 1.00 43.78 494 ALA A C 1
ATOM 3919 O O . ALA A 1 494 ? 7.654 -15.849 -14.856 1.00 43.78 494 ALA A O 1
ATOM 3920 N N . THR A 1 495 ? 9.497 -17.095 -15.138 1.00 43.16 495 THR A N 1
ATOM 3921 C CA . THR A 1 495 ? 8.897 -18.415 -14.949 1.00 43.16 495 THR A CA 1
ATOM 3922 C C . THR A 1 495 ? 8.512 -18.591 -13.490 1.00 43.16 495 THR A C 1
ATOM 3924 O O . THR A 1 495 ? 7.417 -19.062 -13.216 1.00 43.16 495 THR A O 1
ATOM 3927 N N . VAL A 1 496 ? 9.317 -18.097 -12.547 1.00 45.06 496 VAL A N 1
ATOM 3928 C CA . VAL A 1 496 ? 8.967 -17.997 -11.126 1.00 45.06 496 VAL A CA 1
ATOM 3929 C C . VAL A 1 496 ? 7.754 -17.093 -10.938 1.00 45.06 496 VAL A C 1
ATOM 3931 O O . VAL A 1 496 ? 6.791 -17.506 -10.302 1.00 45.06 496 VAL A O 1
ATOM 3934 N N . VAL A 1 497 ? 7.721 -15.910 -11.550 1.00 46.31 497 VAL A N 1
ATOM 3935 C CA . VAL A 1 497 ? 6.585 -14.972 -11.486 1.00 46.31 497 VAL A CA 1
ATOM 3936 C C . VAL A 1 497 ? 5.331 -15.531 -12.184 1.00 46.31 497 VAL A C 1
ATOM 3938 O O . VAL A 1 497 ? 4.211 -15.355 -11.699 1.00 46.31 497 VAL A O 1
ATOM 3941 N N . TYR A 1 498 ? 5.489 -16.277 -13.276 1.00 45.47 498 TYR A N 1
ATOM 3942 C CA . TYR A 1 498 ? 4.402 -16.888 -14.040 1.00 45.47 498 TYR A CA 1
ATOM 3943 C C . TYR A 1 498 ? 3.834 -18.136 -13.352 1.00 45.47 498 TYR A C 1
ATOM 3945 O O . TYR A 1 498 ? 2.612 -18.250 -13.229 1.00 45.47 498 TYR A O 1
ATOM 3953 N N . LEU A 1 499 ? 4.679 -19.032 -12.825 1.00 41.84 499 LEU A N 1
ATOM 3954 C CA . LEU A 1 499 ? 4.255 -20.136 -11.956 1.00 41.84 499 LEU A CA 1
ATOM 3955 C C . LEU A 1 499 ? 3.638 -19.602 -10.662 1.00 41.84 499 LEU A C 1
ATOM 3957 O O . LEU A 1 499 ? 2.636 -20.158 -10.218 1.00 41.84 499 LEU A O 1
ATOM 3961 N N . SER A 1 500 ? 4.130 -18.479 -10.121 1.00 41.50 500 SER A N 1
ATOM 3962 C CA . SER A 1 500 ? 3.453 -17.754 -9.034 1.00 41.50 500 SER A CA 1
ATOM 3963 C C . SER A 1 500 ? 2.033 -17.391 -9.439 1.00 41.50 500 SER A C 1
ATOM 3965 O O . SER A 1 500 ? 1.087 -17.745 -8.743 1.00 41.50 500 SER A O 1
ATOM 3967 N N . GLY A 1 501 ? 1.852 -16.764 -10.603 1.00 39.56 501 GLY A N 1
ATOM 3968 C CA . GLY A 1 501 ? 0.541 -16.402 -11.145 1.00 39.56 501 GLY A CA 1
ATOM 3969 C C . GLY A 1 501 ? -0.374 -17.593 -11.462 1.00 39.56 501 GLY A C 1
ATOM 3970 O O . GLY A 1 501 ? -1.592 -17.499 -11.302 1.00 39.56 501 GLY A O 1
ATOM 3971 N N . HIS A 1 502 ? 0.183 -18.724 -11.898 1.00 43.16 502 HIS A N 1
ATOM 3972 C CA . HIS A 1 502 ? -0.576 -19.924 -12.248 1.00 43.16 502 HIS A CA 1
ATOM 3973 C C . HIS A 1 502 ? -0.999 -20.734 -11.010 1.00 43.16 502 HIS A C 1
ATOM 3975 O O . HIS A 1 502 ? -2.151 -21.159 -10.924 1.00 43.16 502 HIS A O 1
ATOM 3981 N N . LEU A 1 503 ? -0.129 -20.859 -10.003 1.00 40.09 503 LEU A N 1
ATOM 3982 C CA . LEU A 1 503 ? -0.458 -21.458 -8.704 1.00 40.09 503 LEU A CA 1
ATOM 3983 C C . LEU A 1 503 ? -1.443 -20.581 -7.912 1.00 40.09 503 LEU A C 1
ATOM 3985 O O . LEU A 1 503 ? -2.364 -21.105 -7.282 1.00 40.09 503 LEU A O 1
ATOM 3989 N N . LEU A 1 504 ? -1.345 -19.251 -8.047 1.00 39.97 504 LEU A N 1
ATOM 3990 C CA . LEU A 1 504 ? -2.332 -18.286 -7.540 1.00 39.97 504 LEU A CA 1
ATOM 3991 C C . LEU A 1 504 ? -3.733 -18.472 -8.151 1.00 39.97 504 LEU A C 1
ATOM 3993 O O . LEU A 1 504 ? -4.722 -18.167 -7.488 1.00 39.97 504 LEU A O 1
ATOM 3997 N N . ARG A 1 505 ? -3.851 -18.990 -9.385 1.00 41.22 505 ARG A N 1
ATOM 3998 C CA . ARG A 1 505 ? -5.155 -19.258 -10.026 1.00 41.22 505 ARG A CA 1
ATOM 3999 C C . ARG A 1 505 ? -5.866 -20.489 -9.469 1.00 41.22 505 ARG A C 1
ATOM 4001 O O . ARG A 1 505 ? -7.092 -20.513 -9.491 1.00 41.22 505 ARG A O 1
ATOM 4008 N N . LYS A 1 506 ? -5.131 -21.498 -8.984 1.00 39.19 506 LYS A N 1
ATOM 4009 C CA . LYS A 1 506 ? -5.726 -22.737 -8.445 1.00 39.19 506 LYS A CA 1
ATOM 4010 C C . LYS A 1 506 ? -5.952 -22.678 -6.928 1.00 39.19 506 LYS A C 1
ATOM 4012 O O . LYS A 1 506 ? -6.808 -23.390 -6.419 1.00 39.19 506 LYS A O 1
ATOM 4017 N N . ALA A 1 507 ? -5.250 -21.791 -6.220 1.00 37.72 507 ALA A N 1
ATOM 4018 C CA . ALA A 1 507 ? -5.420 -21.530 -4.790 1.00 37.72 507 ALA A CA 1
ATOM 4019 C C . ALA A 1 507 ? -6.309 -20.299 -4.537 1.00 37.72 507 ALA A C 1
ATOM 4021 O O . ALA A 1 507 ? -5.887 -19.297 -3.955 1.00 37.72 507 ALA A O 1
ATOM 4022 N N . ASN A 1 508 ? -7.567 -20.357 -4.973 1.00 40.22 508 ASN A N 1
ATOM 4023 C CA . ASN A 1 508 ? -8.557 -19.397 -4.501 1.00 40.22 508 ASN A CA 1
ATOM 4024 C C . ASN A 1 508 ? -8.866 -19.747 -3.032 1.00 40.22 508 ASN A C 1
ATOM 4026 O O . ASN A 1 508 ? -9.551 -20.735 -2.784 1.00 40.22 508 ASN A O 1
ATOM 4030 N N . ARG A 1 509 ? -8.336 -18.939 -2.096 1.00 41.41 509 ARG A N 1
ATOM 4031 C CA . ARG A 1 509 ? -8.303 -19.095 -0.616 1.00 41.41 509 ARG A CA 1
ATOM 4032 C C . ARG A 1 509 ? -6.999 -19.701 -0.061 1.00 41.41 509 ARG A C 1
ATOM 4034 O O . ARG A 1 509 ? -6.998 -20.843 0.368 1.00 41.41 509 ARG A O 1
ATOM 4041 N N . ASN A 1 510 ? -5.892 -18.946 -0.056 1.00 39.78 510 ASN A N 1
ATOM 4042 C CA . ASN A 1 510 ? -4.940 -18.798 1.075 1.00 39.78 510 ASN A CA 1
ATOM 4043 C C . ASN A 1 510 ? -3.603 -18.176 0.621 1.00 39.78 510 ASN A C 1
ATOM 4045 O O . ASN A 1 510 ? -3.142 -18.394 -0.496 1.00 39.78 510 ASN A O 1
ATOM 4049 N N . SER A 1 511 ? -2.946 -17.428 1.516 1.00 46.16 511 SER A N 1
ATOM 4050 C CA . SER A 1 511 ? -1.619 -16.797 1.346 1.00 46.16 511 SER A CA 1
AT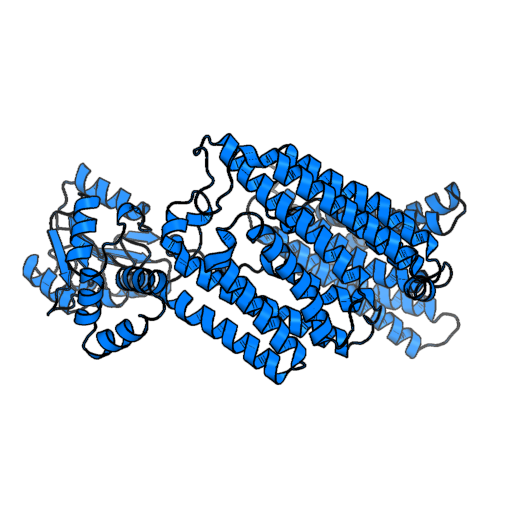OM 4051 C C . SER A 1 511 ? -0.466 -17.768 1.029 1.00 46.16 511 SER A C 1
ATOM 4053 O O . SER A 1 511 ? 0.634 -17.325 0.709 1.00 46.16 511 SER A O 1
ATOM 4055 N N . ALA A 1 512 ? -0.716 -19.078 1.080 1.00 48.66 512 ALA A N 1
ATOM 4056 C CA . ALA A 1 512 ? 0.269 -20.135 0.879 1.00 48.66 512 ALA A CA 1
ATOM 4057 C C . ALA A 1 512 ? 0.750 -20.278 -0.580 1.00 48.66 512 ALA A C 1
ATOM 4059 O O . ALA A 1 512 ? 1.909 -20.608 -0.807 1.00 48.66 512 ALA A O 1
ATOM 4060 N N . GLY A 1 513 ? -0.092 -19.993 -1.584 1.00 48.81 513 GLY A N 1
ATOM 4061 C CA . GLY A 1 513 ? 0.276 -20.191 -2.999 1.00 48.81 513 GLY A CA 1
ATOM 4062 C C . GLY A 1 513 ? 1.407 -19.274 -3.487 1.00 48.81 513 GLY A C 1
ATOM 4063 O O . GLY A 1 513 ? 2.277 -19.708 -4.238 1.00 48.81 513 GLY A O 1
ATOM 4064 N N . PHE A 1 514 ? 1.434 -18.026 -3.008 1.00 47.88 514 PHE A N 1
ATOM 4065 C CA . PHE A 1 514 ? 2.516 -17.074 -3.288 1.00 47.88 514 PHE A CA 1
ATOM 4066 C C . PHE A 1 514 ? 3.832 -17.495 -2.621 1.00 47.88 514 PHE A C 1
ATOM 4068 O O . PHE A 1 514 ? 4.886 -17.439 -3.247 1.00 47.88 514 PHE A O 1
ATOM 4075 N N . GLN A 1 515 ? 3.763 -17.964 -1.370 1.00 55.91 515 GLN A N 1
ATOM 4076 C CA . GLN A 1 515 ? 4.932 -18.448 -0.633 1.00 55.91 515 GLN A CA 1
ATOM 4077 C C . GLN A 1 515 ? 5.565 -19.657 -1.326 1.00 55.91 515 GLN A C 1
ATOM 4079 O O . GLN A 1 515 ? 6.776 -19.685 -1.503 1.00 55.91 515 GLN A O 1
ATOM 4084 N N . ILE A 1 516 ? 4.751 -20.615 -1.779 1.00 60.34 516 ILE A N 1
ATOM 4085 C CA . ILE A 1 516 ? 5.239 -21.814 -2.470 1.00 60.34 516 ILE A CA 1
ATOM 4086 C C . ILE A 1 516 ? 5.982 -21.445 -3.756 1.00 60.34 516 ILE A C 1
ATOM 4088 O O . ILE A 1 516 ? 7.065 -21.963 -4.000 1.00 60.34 516 ILE A O 1
ATOM 4092 N N . ALA A 1 517 ? 5.444 -20.532 -4.565 1.00 54.47 517 ALA A N 1
ATOM 4093 C CA . ALA A 1 517 ? 6.083 -20.156 -5.821 1.00 54.47 517 ALA A CA 1
ATOM 4094 C C . ALA A 1 517 ? 7.368 -19.333 -5.625 1.00 54.47 517 ALA A C 1
ATOM 4096 O O . ALA A 1 517 ? 8.359 -19.573 -6.316 1.00 54.47 517 ALA A O 1
ATOM 4097 N N . ALA A 1 518 ? 7.379 -18.417 -4.650 1.00 56.91 518 ALA A N 1
ATOM 4098 C CA . ALA A 1 518 ? 8.580 -17.674 -4.275 1.00 56.91 518 ALA A CA 1
ATOM 4099 C C . ALA A 1 518 ? 9.686 -18.611 -3.757 1.00 56.91 518 ALA A C 1
ATOM 4101 O O . ALA A 1 518 ? 10.838 -18.485 -4.167 1.00 56.91 518 ALA A O 1
ATOM 4102 N N . LEU A 1 519 ? 9.330 -19.595 -2.920 1.00 68.88 519 LEU A N 1
ATOM 4103 C CA . LEU A 1 519 ? 10.255 -20.628 -2.444 1.00 68.88 519 LEU A CA 1
ATOM 4104 C C . LEU A 1 519 ? 10.759 -21.508 -3.592 1.00 68.88 519 LEU A C 1
ATOM 4106 O O . LEU A 1 519 ? 11.952 -21.770 -3.672 1.00 68.88 519 LEU A O 1
ATOM 4110 N N . TYR A 1 520 ? 9.884 -21.907 -4.520 1.00 71.81 520 TYR A N 1
ATOM 4111 C CA . TYR A 1 520 ? 10.269 -22.734 -5.667 1.00 71.81 520 TYR A CA 1
ATOM 4112 C C . TYR A 1 520 ? 11.318 -22.035 -6.543 1.00 71.81 520 TYR A C 1
ATOM 4114 O O . TYR A 1 520 ? 12.287 -22.663 -6.975 1.00 71.81 520 TYR A O 1
ATOM 4122 N N . GLY A 1 521 ? 11.159 -20.722 -6.748 1.00 61.16 521 GLY A N 1
ATOM 4123 C CA . GLY A 1 521 ? 12.142 -19.889 -7.436 1.00 61.16 521 GLY A CA 1
ATOM 4124 C C . GLY A 1 521 ? 13.444 -19.709 -6.669 1.00 61.16 521 GLY A C 1
ATOM 4125 O O . GLY A 1 521 ? 14.517 -19.887 -7.239 1.00 61.16 521 GLY A O 1
ATOM 4126 N N . LEU A 1 522 ? 13.362 -19.425 -5.369 1.00 72.25 522 LEU A N 1
ATOM 4127 C CA . LEU A 1 522 ? 14.535 -19.316 -4.504 1.00 72.25 522 LEU A CA 1
ATOM 4128 C C . LEU A 1 522 ? 15.362 -20.611 -4.507 1.00 72.25 522 LEU A C 1
ATOM 4130 O O . LEU A 1 522 ? 16.582 -20.559 -4.623 1.00 72.25 522 LEU A O 1
ATOM 4134 N N . PHE A 1 523 ? 14.717 -21.777 -4.440 1.00 82.19 523 PHE A N 1
ATOM 4135 C CA . PHE A 1 523 ? 15.410 -23.067 -4.461 1.00 82.19 523 PHE A CA 1
ATOM 4136 C C . PHE A 1 523 ? 16.039 -23.378 -5.813 1.00 82.19 523 PHE A C 1
ATOM 4138 O O . PHE A 1 523 ? 17.112 -23.975 -5.855 1.00 82.19 523 PHE A O 1
ATOM 4145 N N . ALA A 1 524 ? 15.411 -22.954 -6.913 1.00 72.12 524 ALA A N 1
ATOM 4146 C CA . ALA A 1 524 ? 16.025 -23.042 -8.232 1.00 72.12 524 ALA A CA 1
ATOM 4147 C C . ALA A 1 524 ? 17.300 -22.188 -8.305 1.00 72.12 524 ALA A C 1
ATOM 4149 O O . ALA A 1 524 ? 18.316 -22.674 -8.796 1.00 72.12 524 ALA A O 1
ATOM 4150 N N . ILE A 1 525 ? 17.282 -20.970 -7.750 1.00 66.12 525 ILE A N 1
ATOM 4151 C CA . ILE A 1 525 ? 18.470 -20.108 -7.664 1.00 66.12 525 ILE A CA 1
ATOM 4152 C C . ILE A 1 525 ? 19.554 -20.778 -6.813 1.00 66.12 525 ILE A C 1
ATOM 4154 O O . ILE A 1 525 ? 20.667 -20.941 -7.295 1.00 66.12 525 ILE A O 1
ATOM 4158 N N . ILE A 1 526 ? 19.234 -21.241 -5.599 1.00 69.88 526 ILE A N 1
ATOM 4159 C CA . ILE A 1 526 ? 20.202 -21.900 -4.700 1.00 69.88 526 ILE A CA 1
ATOM 4160 C C . ILE A 1 526 ? 20.847 -23.119 -5.369 1.00 69.88 526 ILE A C 1
ATOM 4162 O O . ILE A 1 526 ? 22.071 -23.242 -5.374 1.00 69.88 526 ILE A O 1
ATOM 4166 N N . ALA A 1 527 ? 20.043 -24.002 -5.965 1.00 72.75 527 ALA A N 1
ATOM 4167 C CA . ALA A 1 527 ? 20.548 -25.196 -6.636 1.00 72.75 527 ALA A CA 1
ATOM 4168 C C . ALA A 1 527 ? 21.401 -24.858 -7.868 1.00 72.75 527 ALA A C 1
ATOM 4170 O O . ALA A 1 527 ? 22.411 -25.514 -8.109 1.00 72.75 527 ALA A O 1
ATOM 4171 N N . THR A 1 528 ? 21.026 -23.822 -8.625 1.00 69.31 528 THR A N 1
ATOM 4172 C CA . THR A 1 528 ? 21.789 -23.359 -9.795 1.00 69.31 528 THR A CA 1
ATOM 4173 C C . THR A 1 528 ? 23.116 -22.738 -9.374 1.00 69.31 528 THR A C 1
ATOM 4175 O O . THR A 1 528 ? 24.146 -23.061 -9.955 1.00 69.31 528 THR A O 1
ATOM 4178 N N . THR A 1 529 ? 23.123 -21.910 -8.328 1.00 65.06 529 THR A N 1
ATOM 4179 C CA . THR A 1 529 ? 24.348 -21.325 -7.770 1.00 65.06 529 THR A CA 1
ATOM 4180 C C . THR A 1 529 ? 25.283 -22.406 -7.240 1.00 65.06 529 THR A C 1
ATOM 4182 O O . THR A 1 529 ? 26.474 -22.361 -7.528 1.00 65.06 529 THR A O 1
ATOM 4185 N N . ALA A 1 530 ? 24.758 -23.404 -6.521 1.00 67.75 530 ALA A N 1
ATOM 4186 C CA . ALA A 1 530 ? 25.554 -24.539 -6.060 1.00 67.75 530 ALA A CA 1
ATOM 4187 C C . ALA A 1 530 ? 26.132 -25.338 -7.239 1.00 67.75 530 ALA A C 1
ATOM 4189 O O . ALA A 1 530 ? 27.322 -25.626 -7.250 1.00 67.75 530 ALA A O 1
ATOM 4190 N N . ASN A 1 531 ? 25.319 -25.623 -8.262 1.00 83.06 531 ASN A N 1
ATOM 4191 C CA . ASN A 1 531 ? 25.758 -26.313 -9.475 1.00 83.06 531 ASN A CA 1
ATOM 4192 C C . ASN A 1 531 ? 26.895 -25.550 -10.179 1.00 83.06 531 ASN A C 1
ATOM 4194 O O . ASN A 1 531 ? 27.975 -26.105 -10.367 1.00 83.06 531 ASN A O 1
ATOM 4198 N N . ILE A 1 532 ? 26.691 -24.268 -10.501 1.00 64.00 532 ILE A N 1
ATOM 4199 C CA . ILE A 1 532 ? 27.689 -23.427 -11.182 1.00 64.00 532 ILE A CA 1
ATOM 4200 C C . ILE A 1 532 ? 28.946 -23.260 -10.320 1.00 64.00 532 ILE A C 1
ATOM 4202 O O . ILE A 1 532 ? 30.054 -23.349 -10.841 1.00 64.00 532 ILE A O 1
ATOM 4206 N N . GLY A 1 533 ? 28.793 -23.068 -9.007 1.00 63.69 533 GLY A N 1
ATOM 4207 C CA . GLY A 1 533 ? 29.914 -22.982 -8.073 1.00 63.69 533 GLY A CA 1
ATOM 4208 C C . GLY A 1 533 ? 30.762 -24.255 -8.064 1.00 63.69 533 GLY A C 1
ATOM 4209 O O . GLY A 1 533 ? 31.986 -24.178 -8.129 1.00 63.69 533 GLY A O 1
ATOM 4210 N N . THR A 1 534 ? 30.129 -25.433 -8.070 1.00 71.94 534 THR A N 1
ATOM 4211 C CA . THR A 1 534 ? 30.832 -26.717 -8.193 1.00 71.94 534 THR A CA 1
ATOM 4212 C C . THR A 1 534 ? 31.501 -26.872 -9.557 1.00 71.94 534 THR A C 1
ATOM 4214 O O . THR A 1 534 ? 32.645 -27.315 -9.610 1.00 71.94 534 THR A O 1
ATOM 4217 N N . GLN A 1 535 ? 30.849 -26.472 -10.654 1.00 73.31 535 GLN A N 1
ATOM 4218 C CA . GLN A 1 535 ? 31.476 -26.499 -11.980 1.00 73.31 535 GLN A CA 1
ATOM 4219 C C . GLN A 1 535 ? 32.733 -25.619 -12.027 1.00 73.31 535 GLN A C 1
ATOM 4221 O O . GLN A 1 535 ? 33.786 -26.070 -12.475 1.00 73.31 535 GLN A O 1
ATOM 4226 N N . ALA A 1 536 ? 32.636 -24.388 -11.519 1.00 63.97 536 ALA A N 1
ATOM 4227 C CA . ALA A 1 536 ? 33.747 -23.445 -11.449 1.00 63.97 536 ALA A CA 1
ATOM 4228 C C . ALA A 1 536 ? 34.898 -23.974 -10.579 1.00 63.97 536 ALA A C 1
ATOM 4230 O O . ALA A 1 536 ? 36.064 -23.837 -10.949 1.00 63.97 536 ALA A O 1
ATOM 4231 N N . LEU A 1 537 ? 34.582 -24.637 -9.463 1.00 75.12 537 LEU A N 1
ATOM 4232 C CA . LEU A 1 537 ? 35.576 -25.271 -8.601 1.00 75.12 537 LEU A CA 1
ATOM 4233 C C . LEU A 1 537 ? 36.300 -26.419 -9.320 1.00 75.12 537 LEU A C 1
ATOM 4235 O O . LEU A 1 537 ? 37.525 -26.479 -9.289 1.00 75.12 537 LEU A O 1
ATOM 4239 N N . VAL A 1 538 ? 35.568 -27.297 -10.011 1.00 77.44 538 VAL A N 1
ATOM 4240 C CA . VAL A 1 538 ? 36.165 -28.425 -10.749 1.00 77.44 538 VAL A CA 1
ATOM 4241 C C . VAL A 1 538 ? 37.055 -27.940 -11.888 1.00 77.44 538 VAL A C 1
ATOM 4243 O O . VAL A 1 538 ? 38.146 -28.472 -12.057 1.00 77.44 538 VAL A O 1
ATOM 4246 N N . ILE A 1 539 ? 36.638 -26.902 -12.617 1.00 74.75 539 ILE A N 1
ATOM 4247 C CA . ILE A 1 539 ? 37.448 -26.298 -13.687 1.00 74.75 539 ILE A CA 1
ATOM 4248 C C . ILE A 1 539 ? 38.714 -25.638 -13.118 1.00 74.75 539 ILE A C 1
ATOM 4250 O O . ILE A 1 539 ? 39.761 -25.670 -13.757 1.00 74.75 539 ILE A O 1
ATOM 4254 N N . THR A 1 540 ? 38.641 -25.077 -11.907 1.00 75.38 540 THR A N 1
ATOM 4255 C CA . THR A 1 540 ? 39.812 -24.514 -11.214 1.00 75.38 540 THR A CA 1
ATOM 4256 C C . THR A 1 540 ? 40.789 -25.601 -10.742 1.00 75.38 540 THR A C 1
ATOM 4258 O O . THR A 1 540 ? 41.996 -25.383 -10.761 1.00 75.38 540 THR A O 1
ATOM 4261 N N . ILE A 1 541 ? 40.289 -26.768 -10.317 1.00 84.06 541 ILE A N 1
ATOM 4262 C CA . ILE A 1 541 ? 41.106 -27.856 -9.746 1.00 84.06 541 ILE A CA 1
ATOM 4263 C C . ILE A 1 541 ? 41.673 -28.791 -10.824 1.00 84.06 541 ILE A C 1
ATOM 4265 O O . ILE A 1 541 ? 42.765 -29.330 -10.657 1.00 84.06 541 ILE A O 1
ATOM 4269 N N . TYR A 1 542 ? 40.947 -29.011 -11.921 1.00 83.75 542 TYR A N 1
ATOM 4270 C CA . TYR A 1 542 ? 41.313 -29.974 -12.955 1.00 83.75 542 TYR A CA 1
ATOM 4271 C C . TYR A 1 542 ? 41.198 -29.365 -14.354 1.00 83.75 542 TYR A C 1
ATOM 4273 O O . TYR A 1 542 ? 40.119 -28.989 -14.804 1.00 83.75 542 TYR A O 1
ATOM 4281 N N . THR A 1 543 ? 42.324 -29.336 -15.068 1.00 82.06 543 THR A N 1
ATOM 4282 C CA . THR A 1 543 ? 42.476 -28.726 -16.402 1.00 82.06 543 THR A CA 1
ATOM 4283 C C . THR A 1 543 ? 42.745 -29.748 -17.515 1.00 82.06 543 THR A C 1
ATOM 4285 O O . THR A 1 543 ? 43.166 -29.381 -18.609 1.00 82.06 543 THR A O 1
ATOM 4288 N N . GLY A 1 544 ? 42.512 -31.042 -17.264 1.00 85.44 544 GLY A N 1
ATOM 4289 C CA . GLY A 1 544 ? 42.713 -32.095 -18.266 1.00 85.44 544 GLY A CA 1
ATOM 4290 C C . GLY A 1 544 ? 41.634 -32.133 -19.357 1.00 85.44 544 GLY A C 1
ATOM 4291 O O . GLY A 1 544 ? 40.640 -31.410 -19.307 1.00 85.44 544 GLY A O 1
ATOM 4292 N N . SER A 1 545 ? 41.787 -33.038 -20.329 1.00 82.94 545 SER A N 1
ATOM 4293 C CA . SER A 1 545 ? 40.898 -33.164 -21.502 1.00 82.94 545 SER A CA 1
ATOM 4294 C C . SER A 1 545 ? 39.418 -33.400 -21.162 1.00 82.94 545 SER A C 1
ATOM 4296 O O . SER A 1 545 ? 38.550 -33.130 -21.986 1.00 82.94 545 SER A O 1
ATOM 4298 N N . TYR A 1 546 ? 39.119 -33.867 -19.945 1.00 81.88 546 TYR A N 1
ATOM 4299 C CA . TYR A 1 546 ? 37.758 -34.108 -19.457 1.00 81.88 546 TYR A CA 1
ATOM 4300 C C . TYR A 1 546 ? 37.228 -33.015 -18.518 1.00 81.88 546 TYR A C 1
ATOM 4302 O O . TYR A 1 546 ? 36.188 -33.216 -17.894 1.00 81.88 546 TYR A O 1
ATOM 4310 N N . ALA A 1 547 ? 37.906 -31.869 -18.381 1.00 68.62 547 ALA A N 1
ATOM 4311 C CA . ALA A 1 547 ? 37.576 -30.858 -17.371 1.00 68.62 547 ALA A CA 1
ATOM 4312 C C . ALA A 1 547 ? 36.136 -30.349 -17.452 1.00 68.62 547 ALA A C 1
ATOM 4314 O O . ALA A 1 547 ? 35.452 -30.245 -16.436 1.00 68.62 547 ALA A O 1
ATOM 4315 N N . VAL A 1 548 ? 35.645 -30.111 -18.667 1.00 63.81 548 VAL A N 1
ATOM 4316 C CA . VAL A 1 548 ? 34.266 -29.667 -18.901 1.00 63.81 548 VAL A CA 1
ATOM 4317 C C . VAL A 1 548 ? 33.262 -30.784 -18.604 1.00 63.81 548 VAL A C 1
ATOM 4319 O O . VAL A 1 548 ? 32.229 -30.551 -17.985 1.00 63.81 548 VAL A O 1
ATOM 4322 N N . THR A 1 549 ? 33.558 -32.021 -19.000 1.00 70.50 549 THR A N 1
ATOM 4323 C CA . THR A 1 549 ? 32.664 -33.160 -18.751 1.00 70.50 549 THR A CA 1
ATOM 4324 C C . THR A 1 549 ? 32.561 -33.466 -17.257 1.00 70.50 549 THR A C 1
ATOM 4326 O O . THR A 1 549 ? 31.462 -33.635 -16.731 1.00 70.50 549 THR A O 1
ATOM 4329 N N . LEU A 1 550 ? 33.695 -33.483 -16.554 1.00 76.12 550 LEU A N 1
ATOM 4330 C CA . LEU A 1 550 ? 33.758 -33.711 -15.112 1.00 76.12 550 LEU A CA 1
ATOM 4331 C C . LEU A 1 550 ? 33.099 -32.579 -14.326 1.00 76.12 550 LEU A C 1
ATOM 4333 O O . LEU A 1 550 ? 32.411 -32.857 -13.344 1.00 76.12 550 LEU A O 1
ATOM 4337 N N . SER A 1 551 ? 33.250 -31.325 -14.760 1.00 74.19 551 SER A N 1
ATOM 4338 C CA . SER A 1 551 ? 32.597 -30.199 -14.096 1.00 74.19 551 SER A CA 1
ATOM 4339 C C . SER A 1 551 ? 31.080 -30.297 -14.213 1.00 74.19 551 SER A C 1
ATOM 4341 O O . SER A 1 551 ? 30.400 -30.220 -13.192 1.00 74.19 551 SER A O 1
ATOM 4343 N N . ILE A 1 552 ? 30.539 -30.576 -15.404 1.00 71.12 552 ILE A N 1
ATOM 4344 C CA . ILE A 1 552 ? 29.094 -30.757 -15.621 1.00 71.12 552 ILE A CA 1
ATOM 4345 C C . ILE A 1 552 ? 28.548 -31.917 -14.779 1.00 71.12 552 ILE A C 1
ATOM 4347 O O . ILE A 1 552 ? 27.498 -31.770 -14.143 1.00 71.12 552 ILE A O 1
ATOM 4351 N N . LEU A 1 553 ? 29.255 -33.054 -14.735 1.00 77.81 553 LEU A N 1
ATOM 4352 C CA . LEU A 1 553 ? 28.862 -34.207 -13.920 1.00 77.81 553 LEU A CA 1
ATOM 4353 C C . LEU A 1 553 ? 28.849 -33.861 -12.427 1.00 77.81 553 LEU A C 1
ATOM 4355 O O . LEU A 1 553 ? 27.850 -34.113 -11.755 1.00 77.81 553 LEU A O 1
ATOM 4359 N N . ALA A 1 554 ? 29.906 -33.225 -11.921 1.00 77.88 554 ALA A N 1
ATOM 4360 C CA . ALA A 1 554 ? 30.008 -32.824 -10.520 1.00 77.88 554 ALA A CA 1
ATOM 4361 C C . ALA A 1 554 ? 28.964 -31.762 -10.141 1.00 77.88 554 ALA A C 1
ATOM 4363 O O . ALA A 1 554 ? 28.276 -31.893 -9.131 1.00 77.88 554 ALA A O 1
ATOM 4364 N N . GLY A 1 555 ? 28.785 -30.737 -10.977 1.00 73.56 555 GLY A N 1
ATOM 4365 C CA . GLY A 1 555 ? 27.784 -29.693 -10.775 1.00 73.56 555 GLY A CA 1
ATOM 4366 C C . GLY A 1 555 ? 26.364 -30.251 -10.752 1.00 73.56 555 GLY A C 1
ATOM 4367 O O . GLY A 1 555 ? 25.566 -29.881 -9.890 1.00 73.56 555 GLY A O 1
ATOM 4368 N N . THR A 1 556 ? 26.056 -31.203 -11.636 1.00 79.12 556 THR A N 1
ATOM 4369 C CA . THR A 1 556 ? 24.756 -31.892 -11.654 1.00 79.12 556 THR A CA 1
ATOM 4370 C C . THR A 1 556 ? 24.579 -32.792 -10.431 1.00 79.12 556 THR A C 1
ATOM 4372 O O . THR A 1 556 ? 23.510 -32.775 -9.817 1.00 79.12 556 THR A O 1
ATOM 4375 N N . ALA A 1 557 ? 25.630 -33.513 -10.026 1.00 82.50 557 ALA A N 1
ATOM 4376 C CA . ALA A 1 557 ? 25.636 -34.358 -8.833 1.00 82.50 557 ALA A CA 1
ATOM 4377 C C . ALA A 1 557 ? 25.448 -33.566 -7.528 1.00 82.50 557 ALA A C 1
ATOM 4379 O O . ALA A 1 557 ? 24.952 -34.124 -6.556 1.00 82.50 557 ALA A O 1
ATOM 4380 N N . VAL A 1 558 ? 25.783 -32.272 -7.503 1.00 81.00 558 VAL A N 1
ATOM 4381 C CA . VAL A 1 558 ? 25.555 -31.384 -6.349 1.00 81.00 558 VAL A CA 1
ATOM 4382 C C . VAL A 1 558 ? 24.218 -30.644 -6.449 1.00 81.00 558 VAL A C 1
ATOM 4384 O O . VAL A 1 558 ? 23.425 -30.640 -5.505 1.00 81.00 558 VAL A O 1
ATOM 4387 N N . GLY A 1 559 ? 23.924 -30.032 -7.596 1.00 73.50 559 GLY A N 1
ATOM 4388 C CA . GLY A 1 559 ? 22.733 -29.202 -7.775 1.00 73.50 559 GLY A CA 1
ATOM 4389 C C . GLY A 1 559 ? 21.421 -29.988 -7.711 1.00 73.50 559 GLY A C 1
ATOM 4390 O O . GLY A 1 559 ? 20.448 -29.518 -7.115 1.00 73.50 559 GLY A O 1
ATOM 4391 N N . LEU A 1 560 ? 21.383 -31.194 -8.290 1.00 83.44 560 LEU A N 1
ATOM 4392 C CA . LEU A 1 560 ? 20.162 -32.000 -8.368 1.00 83.44 560 LEU A CA 1
ATOM 4393 C C . LEU A 1 560 ? 19.703 -32.508 -6.982 1.00 83.44 560 LEU A C 1
ATOM 4395 O O . LEU A 1 560 ? 18.527 -32.305 -6.660 1.00 83.44 560 LEU A O 1
ATOM 4399 N N . PRO A 1 561 ? 20.570 -33.080 -6.114 1.00 87.00 561 PRO A N 1
ATOM 4400 C CA . PRO A 1 561 ? 20.179 -33.444 -4.750 1.00 87.00 561 PRO A CA 1
ATOM 4401 C C . PRO A 1 561 ? 19.754 -32.250 -3.898 1.00 87.00 561 PRO A C 1
ATOM 4403 O O . PRO A 1 561 ? 18.752 -32.345 -3.191 1.00 87.00 561 PRO A O 1
ATOM 4406 N N . ILE A 1 562 ? 20.451 -31.111 -3.996 1.00 80.81 562 ILE A N 1
ATOM 4407 C CA . ILE A 1 562 ? 20.076 -29.888 -3.267 1.00 80.81 562 ILE A CA 1
ATOM 4408 C C . ILE A 1 562 ? 18.654 -29.469 -3.646 1.00 80.81 562 ILE A C 1
ATOM 4410 O O . ILE A 1 562 ? 17.821 -29.237 -2.766 1.00 80.81 562 ILE A O 1
ATOM 4414 N N . LYS A 1 563 ? 18.343 -29.427 -4.948 1.00 86.56 563 LYS A N 1
ATOM 4415 C CA . LYS A 1 563 ? 16.999 -29.068 -5.412 1.00 86.56 563 LYS A CA 1
ATOM 4416 C C . LYS A 1 563 ? 15.944 -30.059 -4.925 1.00 86.56 563 LYS A C 1
ATOM 4418 O O . LYS A 1 563 ? 14.900 -29.630 -4.435 1.00 86.56 563 LYS A O 1
ATOM 4423 N N . TYR A 1 564 ? 16.228 -31.359 -5.018 1.00 88.06 564 TYR A N 1
ATOM 4424 C CA . TYR A 1 564 ? 15.337 -32.413 -4.536 1.00 88.06 564 TYR A CA 1
ATOM 4425 C C . TYR A 1 564 ? 15.018 -32.259 -3.044 1.00 88.06 564 TYR A C 1
ATOM 4427 O O . TYR A 1 564 ? 13.850 -32.275 -2.658 1.00 88.06 564 TYR A O 1
ATOM 4435 N N . ILE A 1 565 ? 16.042 -32.067 -2.207 1.00 85.31 565 ILE A N 1
ATOM 4436 C CA . ILE A 1 565 ? 15.884 -31.924 -0.756 1.00 85.31 565 ILE A CA 1
ATOM 4437 C C . ILE A 1 565 ? 15.037 -30.691 -0.430 1.00 85.31 565 ILE A C 1
ATOM 4439 O O . ILE A 1 565 ? 14.085 -30.790 0.346 1.00 85.31 565 ILE A O 1
ATOM 4443 N N . LEU A 1 566 ? 15.342 -29.545 -1.044 1.00 82.69 566 LEU A N 1
ATOM 4444 C CA . LEU A 1 566 ? 14.611 -28.300 -0.808 1.00 82.69 566 LEU A CA 1
ATOM 4445 C C . LEU A 1 566 ? 13.139 -28.408 -1.234 1.00 82.69 566 LEU A C 1
ATOM 4447 O O . LEU A 1 566 ? 12.244 -28.022 -0.478 1.00 82.69 566 LEU A O 1
ATOM 4451 N N . ASP A 1 567 ? 12.869 -28.998 -2.399 1.00 82.94 567 ASP A N 1
ATOM 4452 C CA . ASP A 1 567 ? 11.500 -29.214 -2.871 1.00 82.94 567 ASP A CA 1
ATOM 4453 C C . ASP A 1 567 ? 10.734 -30.180 -1.965 1.00 82.94 567 ASP A C 1
ATOM 4455 O O . ASP A 1 567 ? 9.601 -29.895 -1.562 1.00 82.94 567 ASP A O 1
ATOM 4459 N N . LYS A 1 568 ? 11.358 -31.298 -1.586 1.00 87.06 568 LYS A N 1
ATOM 4460 C CA . LYS A 1 568 ? 10.760 -32.296 -0.696 1.00 87.06 568 LYS A CA 1
ATOM 4461 C C . LYS A 1 568 ? 10.375 -31.688 0.651 1.00 87.06 568 LYS A C 1
ATOM 4463 O O . LYS A 1 568 ? 9.249 -31.885 1.106 1.00 87.06 568 LYS A O 1
ATOM 4468 N N . LEU A 1 569 ? 11.277 -30.926 1.273 1.00 83.75 569 LEU A N 1
ATOM 4469 C CA . LEU A 1 569 ? 11.082 -30.387 2.622 1.00 83.75 569 LEU A CA 1
ATOM 4470 C C . LEU A 1 569 ? 10.111 -29.204 2.664 1.00 83.75 569 LEU A C 1
ATOM 4472 O O . LEU A 1 569 ? 9.256 -29.141 3.548 1.00 83.75 569 LEU A O 1
ATOM 4476 N N . TYR A 1 570 ? 10.228 -28.268 1.723 1.00 78.81 570 TYR A N 1
ATOM 4477 C CA . TYR A 1 570 ? 9.578 -26.961 1.850 1.00 78.81 570 TYR A CA 1
ATOM 4478 C C . TYR A 1 570 ? 8.430 -26.736 0.862 1.00 78.81 570 TYR A C 1
ATOM 4480 O O . TYR A 1 570 ? 7.519 -25.964 1.168 1.00 78.81 570 TYR A O 1
ATOM 4488 N N . ILE A 1 571 ? 8.439 -27.407 -0.295 1.00 79.00 571 ILE A N 1
ATOM 4489 C CA . ILE A 1 571 ? 7.398 -27.260 -1.326 1.00 79.00 571 ILE A CA 1
ATOM 4490 C C . ILE A 1 571 ? 6.323 -28.323 -1.144 1.00 79.00 571 ILE A C 1
ATOM 4492 O O . ILE A 1 571 ? 5.150 -27.994 -0.969 1.00 79.00 571 ILE A O 1
ATOM 4496 N N . PHE A 1 572 ? 6.731 -29.591 -1.159 1.00 81.19 572 PHE A N 1
ATOM 4497 C CA . PHE A 1 572 ? 5.822 -30.730 -1.059 1.00 81.19 572 PHE A CA 1
ATOM 4498 C C . PHE A 1 572 ? 5.626 -31.209 0.380 1.00 81.19 572 PHE A C 1
ATOM 4500 O O . PHE A 1 572 ? 4.658 -31.915 0.645 1.00 81.19 572 PHE A O 1
ATOM 4507 N N . LYS A 1 573 ? 6.500 -30.789 1.311 1.00 82.00 573 LYS A N 1
ATOM 4508 C CA . LYS A 1 573 ? 6.478 -31.175 2.734 1.00 82.00 573 LYS A CA 1
ATOM 4509 C C . LYS A 1 573 ? 6.338 -32.692 2.925 1.00 82.00 573 LYS A C 1
ATOM 4511 O O . LYS A 1 573 ? 5.635 -33.154 3.821 1.00 82.00 573 LYS A O 1
ATOM 4516 N N . PHE A 1 574 ? 6.996 -33.457 2.059 1.00 80.75 574 PHE A N 1
ATOM 4517 C CA . PHE A 1 574 ? 6.834 -34.900 1.956 1.00 80.75 574 PHE A CA 1
ATOM 4518 C C . PHE A 1 574 ? 7.823 -35.620 2.880 1.00 80.75 574 PHE A C 1
ATOM 4520 O O . PHE A 1 574 ? 9.024 -35.336 2.856 1.00 80.75 574 PHE A O 1
ATOM 4527 N N . LYS A 1 575 ? 7.336 -36.568 3.688 1.00 84.25 575 LYS A N 1
ATOM 4528 C CA . LYS A 1 575 ? 8.177 -37.403 4.560 1.00 84.25 575 LYS A CA 1
ATOM 4529 C C . LYS A 1 575 ? 8.319 -38.802 3.971 1.00 84.25 575 LYS A C 1
ATOM 4531 O O . LYS A 1 575 ? 7.340 -39.533 3.855 1.00 84.25 575 LYS A O 1
ATOM 4536 N N . ALA A 1 576 ? 9.548 -39.187 3.638 1.00 84.00 576 ALA A N 1
ATOM 4537 C CA . ALA A 1 576 ? 9.832 -40.543 3.192 1.00 84.00 576 ALA A CA 1
ATOM 4538 C C . ALA A 1 576 ? 9.728 -41.544 4.360 1.00 84.00 576 ALA A C 1
ATOM 4540 O O . ALA A 1 576 ? 10.116 -41.234 5.485 1.00 84.00 576 ALA A O 1
ATOM 4541 N N . LYS A 1 577 ? 9.220 -42.753 4.090 1.00 81.62 577 LYS A N 1
ATOM 4542 C CA . LYS A 1 577 ? 9.038 -43.820 5.092 1.00 81.62 577 LYS A CA 1
ATOM 4543 C C . LYS A 1 577 ? 10.357 -44.448 5.554 1.00 81.62 577 LYS A C 1
ATOM 4545 O O . LYS A 1 577 ? 10.473 -44.851 6.703 1.00 81.62 577 LYS A O 1
ATOM 4550 N N . ASN A 1 578 ? 11.326 -44.564 4.650 1.00 83.94 578 ASN A N 1
ATOM 4551 C CA . ASN A 1 578 ? 12.662 -45.100 4.897 1.00 83.94 578 ASN A CA 1
ATOM 4552 C C . ASN A 1 578 ? 13.626 -44.636 3.787 1.00 83.94 578 ASN A C 1
ATOM 4554 O O . ASN A 1 578 ? 13.203 -44.016 2.805 1.00 83.94 578 ASN A O 1
ATOM 4558 N N . LEU A 1 579 ? 14.914 -44.954 3.934 1.00 79.81 579 LEU A N 1
ATOM 4559 C CA . LEU A 1 579 ? 15.962 -44.549 2.992 1.00 79.81 579 LEU A CA 1
ATOM 4560 C C . LEU A 1 579 ? 15.756 -45.126 1.579 1.00 79.81 579 LEU A C 1
ATOM 4562 O O . LEU A 1 579 ? 15.990 -44.433 0.590 1.00 79.81 579 LEU A O 1
ATOM 4566 N N . ALA A 1 580 ? 15.266 -46.365 1.468 1.00 77.94 580 ALA A N 1
ATOM 4567 C CA . ALA A 1 580 ? 14.980 -46.998 0.179 1.00 77.94 580 ALA A CA 1
ATOM 4568 C C . ALA A 1 580 ? 13.846 -46.277 -0.574 1.00 77.94 580 ALA A C 1
ATOM 4570 O O . ALA A 1 580 ? 13.932 -46.040 -1.777 1.00 77.94 580 ALA A O 1
ATOM 4571 N N . HIS A 1 581 ? 12.800 -45.861 0.142 1.00 83.25 581 HIS A N 1
ATOM 4572 C CA . HIS A 1 581 ? 11.707 -45.076 -0.418 1.00 83.25 581 HIS A CA 1
ATOM 4573 C C . HIS A 1 581 ? 12.172 -43.679 -0.843 1.00 83.25 581 HIS A C 1
ATOM 4575 O O . HIS A 1 581 ? 11.803 -43.227 -1.922 1.00 83.25 581 HIS A O 1
ATOM 4581 N N . ASP A 1 582 ? 13.015 -43.022 -0.042 1.00 85.44 582 ASP A N 1
ATOM 4582 C CA . ASP A 1 582 ? 13.579 -41.710 -0.386 1.00 85.44 582 ASP A CA 1
ATOM 4583 C C . ASP A 1 582 ? 14.499 -41.778 -1.615 1.00 85.44 582 ASP A C 1
ATOM 4585 O O . ASP A 1 582 ? 14.466 -40.899 -2.472 1.00 85.44 582 ASP A O 1
ATOM 4589 N N . SER A 1 583 ? 15.260 -42.867 -1.746 1.00 78.06 583 SER A N 1
ATOM 4590 C CA . SER A 1 583 ? 16.108 -43.120 -2.915 1.00 78.06 583 SER A CA 1
ATOM 4591 C C . SER A 1 583 ? 15.266 -43.312 -4.179 1.00 78.06 583 SER A C 1
ATOM 4593 O O . SER A 1 583 ? 15.533 -42.685 -5.200 1.00 78.06 583 SER A O 1
ATOM 4595 N N . ASN A 1 584 ? 14.190 -44.103 -4.107 1.00 81.31 584 ASN A N 1
ATOM 4596 C CA . ASN A 1 584 ? 13.262 -44.285 -5.229 1.00 81.31 584 ASN A CA 1
ATOM 4597 C C . ASN A 1 584 ? 12.561 -42.976 -5.630 1.00 81.31 584 ASN A C 1
ATOM 4599 O O . ASN A 1 584 ? 12.387 -42.710 -6.819 1.00 81.31 584 ASN A O 1
ATOM 4603 N N . LEU A 1 585 ? 12.191 -42.138 -4.657 1.00 85.31 585 LEU A N 1
ATOM 4604 C CA . LEU A 1 585 ? 11.638 -40.805 -4.908 1.00 85.31 585 LEU A CA 1
ATOM 4605 C C . LEU A 1 585 ? 12.647 -39.895 -5.605 1.00 85.31 585 LEU A C 1
ATOM 4607 O O . LEU A 1 585 ? 12.285 -39.210 -6.560 1.00 85.31 585 LEU A O 1
ATOM 4611 N N . PHE A 1 586 ? 13.906 -39.915 -5.169 1.00 87.88 586 PHE A N 1
ATOM 4612 C CA . PHE A 1 586 ? 14.981 -39.176 -5.820 1.00 87.88 586 PHE A CA 1
ATOM 4613 C C . PHE A 1 586 ? 15.193 -39.636 -7.268 1.00 87.88 586 PHE A C 1
ATOM 4615 O O . PHE A 1 586 ? 15.256 -38.793 -8.161 1.00 87.88 586 PHE A O 1
ATOM 4622 N N . PHE A 1 587 ? 15.226 -40.947 -7.533 1.00 83.69 587 PHE A N 1
ATOM 4623 C CA . PHE A 1 587 ? 15.339 -41.469 -8.900 1.00 83.69 587 PHE A CA 1
ATOM 4624 C C . PHE A 1 587 ? 14.161 -41.050 -9.777 1.00 83.69 587 PHE A C 1
ATOM 4626 O O . PHE A 1 587 ? 14.363 -40.617 -10.910 1.00 83.69 587 PHE A O 1
ATOM 4633 N N . LEU A 1 588 ? 12.936 -41.113 -9.252 1.00 82.88 588 LEU A N 1
ATOM 4634 C CA . LEU A 1 588 ? 11.754 -40.681 -9.991 1.00 82.88 588 LEU A CA 1
ATOM 4635 C C . LEU A 1 588 ? 11.776 -39.167 -10.246 1.00 82.88 588 LEU A C 1
ATOM 4637 O O . LEU A 1 588 ? 11.460 -38.718 -11.346 1.00 82.88 588 LEU A O 1
ATOM 4641 N N . TYR A 1 589 ? 12.216 -38.377 -9.265 1.00 85.75 589 TYR A N 1
ATOM 4642 C CA . TYR A 1 589 ? 12.410 -36.936 -9.402 1.00 85.75 589 TYR A CA 1
ATOM 4643 C C . TYR A 1 589 ? 13.454 -36.593 -10.471 1.00 85.75 589 TYR A C 1
ATOM 4645 O O . TYR A 1 589 ? 13.214 -35.715 -11.305 1.00 85.75 589 TYR A O 1
ATOM 4653 N N . ALA A 1 590 ? 14.590 -37.294 -10.461 1.00 82.69 590 ALA A N 1
ATOM 4654 C CA . ALA A 1 590 ? 15.667 -37.155 -11.432 1.00 82.69 590 ALA A CA 1
ATOM 4655 C C . ALA A 1 590 ? 15.212 -37.562 -12.838 1.00 82.69 590 ALA A C 1
ATOM 4657 O O . ALA A 1 590 ? 15.488 -36.850 -13.801 1.00 82.69 590 ALA A O 1
ATOM 4658 N N . PHE A 1 591 ? 14.447 -38.649 -12.953 1.00 83.00 591 PHE A N 1
ATOM 4659 C CA . PHE A 1 591 ? 13.862 -39.092 -14.214 1.00 83.00 591 PHE A CA 1
ATOM 4660 C C . PHE A 1 591 ? 12.893 -38.051 -14.783 1.00 83.00 591 PHE A C 1
ATOM 4662 O O . PHE A 1 591 ? 12.973 -37.725 -15.965 1.00 83.00 591 PHE A O 1
ATOM 4669 N N . MET A 1 592 ? 12.033 -37.455 -13.948 1.00 82.69 592 MET A N 1
ATOM 4670 C CA . MET A 1 592 ? 11.168 -36.354 -14.387 1.00 82.69 592 MET A CA 1
ATOM 4671 C C . MET A 1 592 ? 11.984 -35.145 -14.852 1.00 82.69 592 MET A C 1
ATOM 4673 O O . MET A 1 592 ? 11.603 -34.498 -15.824 1.00 82.69 592 MET A O 1
ATOM 4677 N N . SER A 1 593 ? 13.115 -34.852 -14.202 1.00 77.62 593 SER A N 1
ATOM 4678 C CA . SER A 1 593 ? 14.026 -33.786 -14.639 1.00 77.62 593 SER A CA 1
ATOM 4679 C C . SER A 1 593 ? 14.617 -34.102 -16.008 1.00 77.62 593 SER A C 1
ATOM 4681 O O . SER A 1 593 ? 14.513 -33.270 -16.905 1.00 77.62 593 SER A O 1
ATOM 4683 N N . LEU A 1 594 ? 15.130 -35.320 -16.203 1.00 79.00 594 LEU A N 1
ATOM 4684 C CA . LEU A 1 594 ? 15.682 -35.778 -17.476 1.00 79.00 594 LEU A CA 1
ATOM 4685 C C . LEU A 1 594 ? 14.637 -35.732 -18.596 1.00 79.00 594 LEU A C 1
ATOM 4687 O O . LEU A 1 594 ? 14.927 -35.242 -19.682 1.00 79.00 594 LEU A O 1
ATOM 4691 N N . PHE A 1 595 ? 13.407 -36.163 -18.316 1.00 77.81 595 PHE A N 1
ATOM 4692 C CA . PHE A 1 595 ? 12.292 -36.084 -19.257 1.00 77.81 595 PHE A CA 1
ATOM 4693 C C . PHE A 1 595 ? 12.002 -34.635 -19.673 1.00 77.81 595 PHE A C 1
ATOM 4695 O O . PHE A 1 595 ? 11.857 -34.338 -20.858 1.00 77.81 595 PHE A O 1
ATOM 4702 N N . THR A 1 596 ? 11.971 -33.701 -18.719 1.00 79.06 596 THR A N 1
ATOM 4703 C CA . THR A 1 596 ? 11.749 -32.281 -19.031 1.00 79.06 596 THR A CA 1
ATOM 4704 C C . THR A 1 596 ? 12.937 -31.622 -19.735 1.00 79.06 596 THR A C 1
ATOM 4706 O O . THR A 1 596 ? 12.733 -30.737 -20.563 1.00 79.06 596 THR A O 1
ATOM 4709 N N . THR A 1 597 ? 14.164 -32.078 -19.477 1.00 76.38 597 THR A N 1
ATOM 4710 C CA . THR A 1 597 ? 15.365 -31.650 -20.208 1.00 76.38 597 THR A CA 1
ATOM 4711 C C . THR A 1 597 ? 15.372 -32.191 -21.638 1.00 76.38 597 THR A C 1
ATOM 4713 O O . THR A 1 597 ? 15.695 -31.457 -22.567 1.00 76.38 597 THR A O 1
ATOM 4716 N N . ALA A 1 598 ? 14.944 -33.438 -21.841 1.00 73.62 598 ALA A N 1
ATOM 4717 C CA . ALA A 1 598 ? 14.782 -34.025 -23.167 1.00 73.62 598 ALA A CA 1
ATOM 4718 C C . ALA A 1 598 ? 13.696 -33.304 -23.974 1.00 73.62 598 ALA A C 1
ATOM 4720 O O . ALA A 1 598 ? 13.865 -33.099 -25.171 1.00 73.62 598 ALA A O 1
ATOM 4721 N N . LEU A 1 599 ? 12.616 -32.853 -23.324 1.00 73.38 599 LEU A N 1
ATOM 4722 C CA . LEU A 1 599 ? 11.609 -32.007 -23.963 1.00 73.38 599 LEU A CA 1
ATOM 4723 C C . LEU A 1 599 ? 12.221 -30.687 -24.452 1.00 73.38 599 LEU A C 1
ATOM 4725 O O . LEU A 1 599 ? 11.968 -30.294 -25.586 1.00 73.38 599 LEU A O 1
ATOM 4729 N N . PHE A 1 600 ? 13.058 -30.046 -23.629 1.00 76.81 600 PHE A N 1
ATOM 4730 C CA . PHE A 1 600 ? 13.795 -28.839 -24.007 1.00 76.81 600 PHE A CA 1
ATOM 4731 C C . PHE A 1 600 ? 14.691 -29.066 -25.233 1.00 76.81 600 PHE A C 1
ATOM 4733 O O . PHE A 1 600 ? 14.513 -28.385 -26.247 1.00 76.81 600 PHE A O 1
ATOM 4740 N N . TRP A 1 601 ? 15.594 -30.049 -25.179 1.00 71.94 601 TRP A N 1
ATOM 4741 C CA . TRP A 1 601 ? 16.484 -30.362 -26.301 1.00 71.94 601 TRP A CA 1
ATOM 4742 C C . TRP A 1 601 ? 15.723 -30.821 -27.541 1.00 71.94 601 TRP A C 1
ATOM 4744 O O . TRP A 1 601 ? 16.073 -30.435 -28.649 1.00 71.94 601 TRP A O 1
ATOM 4754 N N . GLY A 1 602 ? 14.646 -31.587 -27.367 1.00 77.88 602 GLY A N 1
ATOM 4755 C CA . GLY A 1 602 ? 13.789 -32.037 -28.457 1.00 77.88 602 GLY A CA 1
ATOM 4756 C C . GLY A 1 602 ? 13.146 -30.867 -29.193 1.00 77.88 602 GLY A C 1
ATOM 4757 O O . GLY A 1 602 ? 13.182 -30.823 -30.417 1.00 77.88 602 GLY A O 1
ATOM 4758 N N . THR A 1 603 ? 12.619 -29.876 -28.470 1.00 75.50 603 THR A N 1
ATOM 4759 C CA . THR A 1 603 ? 12.061 -28.663 -29.089 1.00 75.50 603 THR A CA 1
ATOM 4760 C C . THR A 1 603 ? 13.125 -27.754 -29.701 1.00 75.50 603 THR A C 1
ATOM 4762 O O . THR A 1 603 ? 12.892 -27.190 -30.767 1.00 75.50 603 THR A O 1
ATOM 4765 N N . GLU A 1 604 ? 14.295 -27.631 -29.071 1.00 72.19 604 GLU A N 1
ATOM 4766 C CA . GLU A 1 604 ? 15.431 -26.879 -29.615 1.00 72.19 604 GLU A CA 1
ATOM 4767 C C . GLU A 1 604 ? 15.904 -27.490 -30.942 1.00 72.19 604 GLU A C 1
ATOM 4769 O O . GLU A 1 604 ? 16.014 -26.792 -31.953 1.00 72.19 604 GLU A O 1
ATOM 4774 N N . TYR A 1 605 ? 16.117 -28.807 -30.958 1.00 73.88 605 TYR A N 1
ATOM 4775 C CA . TYR A 1 605 ? 16.583 -29.543 -32.127 1.00 73.88 605 TYR A CA 1
ATOM 4776 C C . TYR A 1 605 ? 15.526 -29.598 -33.229 1.00 73.88 605 TYR A C 1
ATOM 4778 O O . TYR A 1 605 ? 15.853 -29.415 -34.396 1.00 73.88 605 TYR A O 1
ATOM 4786 N N . LEU A 1 606 ? 14.248 -29.769 -32.874 1.00 78.12 606 LEU A N 1
ATOM 4787 C CA . LEU A 1 606 ? 13.143 -29.733 -33.830 1.00 78.12 606 LEU A CA 1
ATOM 4788 C C . LEU A 1 606 ? 13.083 -28.388 -34.556 1.00 78.12 606 LEU A C 1
ATOM 4790 O O . LEU A 1 606 ? 12.927 -28.353 -35.771 1.00 78.12 606 LEU A O 1
ATOM 4794 N N . PHE A 1 607 ? 13.237 -27.277 -33.835 1.00 77.88 607 PHE A N 1
ATOM 4795 C CA . PHE A 1 607 ? 13.239 -25.961 -34.467 1.00 77.88 607 PHE A CA 1
ATOM 4796 C C . PHE A 1 607 ? 14.513 -25.720 -35.282 1.00 77.88 607 PHE A C 1
ATOM 4798 O O . PHE A 1 607 ? 14.456 -25.095 -36.339 1.00 77.88 607 PHE A O 1
ATOM 4805 N N . HIS A 1 608 ? 15.660 -26.233 -34.840 1.00 73.44 608 HIS A N 1
ATOM 4806 C CA . HIS A 1 608 ? 16.872 -26.184 -35.652 1.00 73.44 608 HIS A CA 1
ATOM 4807 C C . HIS A 1 608 ? 16.714 -26.967 -36.961 1.00 73.44 608 HIS A C 1
ATOM 4809 O O . HIS A 1 608 ? 17.088 -26.476 -38.023 1.00 73.44 608 HIS A O 1
ATOM 4815 N N . TRP A 1 609 ? 16.110 -28.153 -36.890 1.00 84.38 609 TRP A N 1
ATOM 4816 C CA . TRP A 1 609 ? 15.867 -29.017 -38.038 1.00 84.38 609 TRP A CA 1
ATOM 4817 C C . TRP A 1 609 ? 14.824 -28.436 -38.999 1.00 84.38 609 TRP A C 1
ATOM 4819 O O . TRP A 1 609 ? 15.033 -28.473 -40.202 1.00 84.38 609 TRP A O 1
ATOM 4829 N N . LEU A 1 610 ? 13.735 -27.854 -38.486 1.00 76.19 610 LEU A N 1
ATOM 4830 C CA . LEU A 1 610 ? 12.664 -27.284 -39.314 1.00 76.19 610 LEU A CA 1
ATOM 4831 C C . LEU A 1 610 ? 13.063 -25.987 -40.025 1.00 76.19 610 LEU A C 1
ATOM 4833 O O . LEU A 1 610 ? 12.547 -25.697 -41.101 1.00 76.19 610 LEU A O 1
ATOM 4837 N N . PHE A 1 611 ? 13.917 -25.173 -39.403 1.00 79.69 611 PHE A N 1
ATOM 4838 C CA . PHE A 1 611 ? 14.143 -23.795 -39.847 1.00 79.69 611 PHE A CA 1
ATOM 4839 C C . PHE A 1 611 ? 15.601 -23.471 -40.175 1.00 79.69 611 PHE A C 1
ATOM 4841 O O . PHE A 1 611 ? 15.876 -22.341 -40.573 1.00 79.69 611 PHE A O 1
ATOM 4848 N N . HIS A 1 612 ? 16.528 -24.414 -39.974 1.00 74.69 612 HIS A N 1
ATOM 4849 C CA . HIS A 1 612 ? 17.955 -24.324 -40.318 1.00 74.69 612 HIS A CA 1
ATOM 4850 C C . HIS A 1 612 ? 18.654 -23.018 -39.895 1.00 74.69 612 HIS A C 1
ATOM 4852 O O . HIS A 1 612 ? 19.604 -22.568 -40.530 1.00 74.69 612 HIS A O 1
ATOM 4858 N N . THR A 1 613 ? 18.189 -22.386 -38.814 1.00 59.97 613 THR A N 1
ATOM 4859 C CA . THR A 1 613 ? 18.731 -21.123 -38.298 1.00 59.97 613 THR A CA 1
ATOM 4860 C C . THR A 1 613 ? 18.921 -21.205 -36.790 1.00 59.97 613 THR A C 1
ATOM 4862 O O . THR A 1 613 ? 18.094 -21.769 -36.068 1.00 59.97 613 THR A O 1
ATOM 4865 N N . ASP A 1 614 ? 20.001 -20.605 -36.287 1.00 51.56 614 ASP A N 1
ATOM 4866 C CA . ASP A 1 614 ? 20.272 -20.551 -34.846 1.00 51.56 614 ASP A CA 1
ATOM 4867 C C . ASP A 1 614 ? 19.195 -19.778 -34.079 1.00 51.56 614 ASP A C 1
ATOM 4869 O O . ASP A 1 614 ? 18.825 -20.159 -32.972 1.00 51.56 614 ASP A O 1
ATOM 4873 N N . ALA A 1 615 ? 18.613 -18.740 -34.686 1.00 50.38 615 ALA A N 1
ATOM 4874 C CA . ALA A 1 615 ? 17.522 -17.979 -34.080 1.00 50.38 615 ALA A CA 1
ATOM 4875 C C . ALA A 1 615 ? 16.305 -18.864 -33.756 1.00 50.38 615 ALA A C 1
ATOM 4877 O O . ALA A 1 615 ? 15.744 -18.777 -32.662 1.00 50.38 615 ALA A O 1
ATOM 4878 N N . MET A 1 616 ? 15.923 -19.751 -34.680 1.00 63.12 616 MET A N 1
ATOM 4879 C CA . MET A 1 616 ? 14.797 -20.658 -34.472 1.00 63.12 616 MET A CA 1
ATOM 4880 C C . MET A 1 616 ? 15.163 -21.792 -33.519 1.00 63.12 616 MET A C 1
ATOM 4882 O O . MET A 1 616 ? 14.346 -22.124 -32.664 1.00 63.12 616 MET A O 1
ATOM 4886 N N . ARG A 1 617 ? 16.401 -22.303 -33.565 1.00 65.44 617 ARG A N 1
ATOM 4887 C CA . ARG A 1 617 ? 16.925 -23.225 -32.544 1.00 65.44 617 ARG A CA 1
ATOM 4888 C C . ARG A 1 617 ? 16.740 -22.652 -31.135 1.00 65.44 617 ARG A C 1
ATOM 4890 O O . ARG A 1 617 ? 16.101 -23.280 -30.293 1.00 65.44 617 ARG A O 1
ATOM 4897 N N . TYR A 1 618 ? 17.202 -21.424 -30.899 1.00 57.12 618 TYR A N 1
ATOM 4898 C CA . TYR A 1 618 ? 17.060 -20.761 -29.600 1.00 57.12 618 TYR A CA 1
ATOM 4899 C C . TYR A 1 618 ? 15.597 -20.499 -29.215 1.00 57.12 618 TYR A C 1
ATOM 4901 O O . TYR A 1 618 ? 15.235 -20.688 -28.053 1.00 57.12 618 TYR A O 1
ATOM 4909 N N . LEU A 1 619 ? 14.735 -20.122 -30.167 1.00 56.78 619 LEU A N 1
ATOM 4910 C CA . LEU A 1 619 ? 13.294 -19.983 -29.926 1.00 56.78 619 LEU A CA 1
ATOM 4911 C C . LEU A 1 619 ? 12.659 -21.314 -29.493 1.00 56.78 619 LEU A C 1
ATOM 4913 O O . LEU A 1 619 ? 11.899 -21.344 -28.523 1.00 56.78 619 LEU A O 1
ATOM 4917 N N . GLY A 1 620 ? 13.008 -22.411 -30.168 1.00 56.53 620 GLY A N 1
ATOM 4918 C CA . GLY A 1 620 ? 12.597 -23.765 -29.802 1.00 56.53 620 GLY A CA 1
ATOM 4919 C C . GLY A 1 620 ? 13.056 -24.133 -28.395 1.00 56.53 620 GLY A C 1
ATOM 4920 O O . GLY A 1 620 ? 12.258 -24.624 -27.601 1.00 56.53 620 GLY A O 1
ATOM 4921 N N . GLY A 1 621 ? 14.295 -23.791 -28.039 1.00 58.75 621 GLY A N 1
ATOM 4922 C CA . GLY A 1 621 ? 14.818 -23.972 -26.686 1.00 58.75 621 GLY A CA 1
ATOM 4923 C C . GLY A 1 621 ? 14.048 -23.179 -25.621 1.00 58.75 621 GLY A C 1
ATOM 4924 O O . GLY A 1 621 ? 13.694 -23.714 -24.572 1.00 58.75 621 GLY A O 1
ATOM 4925 N N . VAL A 1 622 ? 13.706 -21.919 -25.889 1.00 55.09 622 VAL A N 1
ATOM 4926 C CA . VAL A 1 622 ? 12.913 -21.087 -24.965 1.00 55.09 622 VAL A CA 1
ATOM 4927 C C . VAL A 1 622 ? 11.501 -21.656 -24.758 1.00 55.09 622 VAL A C 1
ATOM 4929 O O . VAL A 1 622 ? 11.019 -21.724 -23.623 1.00 55.09 622 VAL A O 1
ATOM 4932 N N . ILE A 1 623 ? 10.844 -22.108 -25.831 1.00 61.97 623 ILE A N 1
ATOM 4933 C CA . ILE A 1 623 ? 9.531 -22.772 -25.768 1.00 61.97 623 ILE A CA 1
ATOM 4934 C C . ILE A 1 623 ? 9.631 -24.084 -24.978 1.00 61.97 623 ILE A C 1
ATOM 4936 O O . ILE A 1 623 ? 8.810 -24.339 -24.091 1.00 61.97 623 ILE A O 1
ATOM 4940 N N . GLY A 1 624 ? 10.671 -24.872 -25.248 1.00 66.88 624 GLY A N 1
ATOM 4941 C CA . GLY A 1 624 ? 10.997 -26.110 -24.553 1.00 66.88 624 GLY A CA 1
ATOM 4942 C C . GLY A 1 624 ? 11.170 -25.949 -23.055 1.00 66.88 624 GLY A C 1
ATOM 4943 O O . GLY A 1 624 ? 10.559 -26.683 -22.281 1.00 66.88 624 GLY A O 1
ATOM 4944 N N . LEU A 1 625 ? 11.949 -24.951 -22.632 1.00 69.12 625 LEU A N 1
ATOM 4945 C CA . LEU A 1 625 ? 12.153 -24.637 -21.218 1.00 69.12 625 LEU A CA 1
ATOM 4946 C C . LEU A 1 625 ? 10.840 -24.238 -20.538 1.00 69.12 625 LEU A C 1
ATOM 4948 O O . LEU A 1 625 ? 10.526 -24.753 -19.464 1.00 69.12 625 LEU A O 1
ATOM 4952 N N . MET A 1 626 ? 10.040 -23.365 -21.158 1.00 59.56 626 MET A N 1
ATOM 4953 C CA . MET A 1 626 ? 8.748 -22.954 -20.593 1.00 59.56 626 MET A CA 1
ATOM 4954 C C . MET A 1 626 ? 7.781 -24.136 -20.426 1.00 59.56 626 MET A C 1
ATOM 4956 O O . MET A 1 626 ? 7.135 -24.271 -19.378 1.00 59.56 626 MET A O 1
ATOM 4960 N N . ALA A 1 627 ? 7.692 -25.007 -21.435 1.00 67.56 627 ALA A N 1
ATOM 4961 C CA . ALA A 1 627 ? 6.881 -26.219 -21.372 1.00 67.56 627 ALA A CA 1
ATOM 4962 C C . ALA A 1 627 ? 7.412 -27.191 -20.305 1.00 67.56 627 ALA A C 1
ATOM 4964 O O . ALA A 1 627 ? 6.643 -27.651 -19.458 1.00 67.56 627 ALA A O 1
ATOM 4965 N N . GLY A 1 628 ? 8.727 -27.426 -20.289 1.00 72.06 628 GLY A N 1
ATOM 4966 C CA . GLY A 1 628 ? 9.417 -28.307 -19.351 1.00 72.06 628 GLY A CA 1
ATOM 4967 C C . GLY A 1 628 ? 9.188 -27.915 -17.895 1.00 72.06 628 GLY A C 1
ATOM 4968 O O . GLY A 1 628 ? 8.752 -28.749 -17.106 1.00 72.06 628 GLY A O 1
ATOM 4969 N N . TYR A 1 629 ? 9.368 -26.641 -17.534 1.00 66.12 629 TYR A N 1
ATOM 4970 C CA . TYR A 1 629 ? 9.157 -26.176 -16.156 1.00 66.12 629 TYR A CA 1
ATOM 4971 C C . TYR A 1 629 ? 7.695 -26.256 -15.704 1.00 66.12 629 TYR A C 1
ATOM 4973 O O . TYR A 1 629 ? 7.413 -26.625 -14.561 1.00 66.12 629 TYR A O 1
ATOM 4981 N N . THR A 1 630 ? 6.751 -25.941 -16.594 1.00 63.16 630 THR A N 1
ATOM 4982 C CA . THR A 1 630 ? 5.315 -26.026 -16.277 1.00 63.16 630 THR A CA 1
ATOM 4983 C C . THR A 1 630 ? 4.887 -27.480 -16.060 1.00 63.16 630 THR A C 1
ATOM 4985 O O . THR A 1 630 ? 4.112 -27.795 -15.148 1.00 63.16 630 THR A O 1
ATOM 4988 N N . LEU A 1 631 ? 5.422 -28.379 -16.885 1.00 73.38 631 LEU A N 1
ATOM 4989 C CA . LEU A 1 631 ? 5.162 -29.805 -16.805 1.00 73.38 631 LEU A CA 1
ATOM 4990 C C . LEU A 1 631 ? 5.833 -30.427 -15.573 1.00 73.38 631 LEU A C 1
ATOM 4992 O O . LEU A 1 631 ? 5.187 -31.206 -14.877 1.00 73.38 631 LEU A O 1
ATOM 4996 N N . LYS A 1 632 ? 7.063 -30.014 -15.236 1.00 79.31 632 LYS A N 1
ATOM 4997 C CA . LYS A 1 632 ? 7.849 -30.548 -14.112 1.00 79.31 632 LYS A CA 1
ATOM 4998 C C . LYS A 1 632 ? 7.103 -30.492 -12.787 1.00 79.31 632 LYS A C 1
ATOM 5000 O O . LYS A 1 632 ? 6.950 -31.516 -12.131 1.00 79.31 632 LYS A O 1
ATOM 5005 N N . TYR A 1 633 ? 6.570 -29.325 -12.420 1.00 73.62 633 TYR A N 1
ATOM 5006 C CA . TYR A 1 633 ? 5.812 -29.178 -11.173 1.00 73.62 633 TYR A CA 1
ATOM 5007 C C . TYR A 1 633 ? 4.593 -30.116 -11.127 1.00 73.62 633 TYR A C 1
ATOM 5009 O O . TYR A 1 633 ? 4.290 -30.718 -10.096 1.00 73.62 633 TYR A O 1
ATOM 5017 N N . SER A 1 634 ? 3.892 -30.250 -12.255 1.00 72.88 634 SER A N 1
ATOM 5018 C CA . SER A 1 634 ? 2.707 -31.105 -12.361 1.00 72.88 634 SER A CA 1
ATOM 5019 C C . SER A 1 634 ? 3.065 -32.591 -12.284 1.00 72.88 634 SER A C 1
ATOM 5021 O O . SER A 1 634 ? 2.341 -33.354 -11.644 1.00 72.88 634 SER A O 1
ATOM 5023 N N . LEU A 1 635 ? 4.183 -32.990 -12.898 1.00 79.00 635 LEU A N 1
ATOM 5024 C CA . LEU A 1 635 ? 4.715 -34.350 -12.853 1.00 79.00 635 LEU A CA 1
ATOM 5025 C C . LEU A 1 635 ? 5.174 -34.721 -11.442 1.00 79.00 635 LEU A C 1
ATOM 5027 O O . LEU A 1 635 ? 4.753 -35.749 -10.919 1.00 79.00 635 LEU A O 1
ATOM 5031 N N . ASP A 1 636 ? 5.946 -33.856 -10.787 1.00 82.12 636 ASP A N 1
ATOM 5032 C CA . ASP A 1 636 ? 6.452 -34.115 -9.438 1.00 82.12 636 ASP A CA 1
ATOM 5033 C C . ASP A 1 636 ? 5.316 -34.231 -8.426 1.00 82.12 636 ASP A C 1
ATOM 5035 O O . ASP A 1 636 ? 5.306 -35.134 -7.593 1.00 82.12 636 ASP A O 1
ATOM 5039 N N . LYS A 1 637 ? 4.295 -33.378 -8.544 1.00 80.38 637 LYS A N 1
ATOM 5040 C CA . LYS A 1 637 ? 3.105 -33.458 -7.695 1.00 80.38 637 LYS A CA 1
ATOM 5041 C C . LYS A 1 637 ? 2.301 -34.744 -7.910 1.00 80.38 637 LYS A C 1
ATOM 5043 O O . LYS A 1 637 ? 1.697 -35.249 -6.970 1.00 80.38 637 LYS A O 1
ATOM 5048 N N . ARG A 1 638 ? 2.208 -35.219 -9.155 1.00 80.06 638 ARG A N 1
ATOM 5049 C CA . ARG A 1 638 ? 1.321 -36.331 -9.531 1.00 80.06 638 ARG A CA 1
ATOM 5050 C C . ARG A 1 638 ? 1.983 -37.700 -9.418 1.00 80.06 638 ARG A C 1
ATOM 5052 O O . ARG A 1 638 ? 1.268 -38.676 -9.220 1.00 80.06 638 ARG A O 1
ATOM 5059 N N . PHE A 1 639 ? 3.300 -37.771 -9.575 1.00 80.69 639 PHE A N 1
ATOM 5060 C CA . PHE A 1 639 ? 4.030 -39.034 -9.673 1.00 80.69 639 PHE A CA 1
ATOM 5061 C C . PHE A 1 639 ? 5.126 -39.183 -8.620 1.00 80.69 639 PHE A C 1
ATOM 5063 O O . PHE A 1 639 ? 5.321 -40.293 -8.139 1.00 80.69 639 PHE A O 1
ATOM 5070 N N . VAL A 1 640 ? 5.809 -38.099 -8.235 1.00 80.94 640 VAL A N 1
ATOM 5071 C CA . VAL A 1 640 ? 6.917 -38.163 -7.270 1.00 80.94 640 VAL A CA 1
ATOM 5072 C C . VAL A 1 640 ? 6.385 -38.076 -5.841 1.00 80.94 640 VAL A C 1
ATOM 5074 O O . VAL A 1 640 ? 6.472 -39.037 -5.090 1.00 80.94 640 VAL A O 1
ATOM 5077 N N . PHE A 1 641 ? 5.760 -36.966 -5.459 1.00 84.25 641 PHE A N 1
ATOM 5078 C CA . PHE A 1 641 ? 5.340 -36.711 -4.077 1.00 84.25 641 PHE A CA 1
ATOM 5079 C C . PHE A 1 641 ? 3.853 -37.030 -3.859 1.00 84.25 641 PHE A C 1
ATOM 5081 O O . PHE A 1 641 ? 3.045 -36.139 -3.600 1.00 84.25 641 PHE A O 1
ATOM 5088 N N . VAL A 1 642 ? 3.484 -38.308 -3.999 1.00 79.25 642 VAL A N 1
ATOM 5089 C CA . VAL A 1 642 ? 2.094 -38.781 -3.856 1.00 79.25 642 VAL A CA 1
ATOM 5090 C C . VAL A 1 642 ? 1.856 -39.378 -2.470 1.00 79.25 642 VAL A C 1
ATOM 5092 O O . VAL A 1 642 ? 2.402 -40.433 -2.145 1.00 79.25 642 VAL A O 1
ATOM 5095 N N . ASP A 1 643 ? 0.975 -38.762 -1.679 1.00 64.00 643 ASP A N 1
ATOM 5096 C CA . ASP A 1 643 ? 0.487 -39.354 -0.428 1.00 64.00 643 ASP A CA 1
ATOM 5097 C C . ASP A 1 643 ? -0.521 -40.474 -0.723 1.00 64.00 643 ASP A C 1
ATOM 5099 O O . ASP A 1 643 ? -1.725 -40.253 -0.871 1.00 64.00 643 ASP A O 1
ATOM 5103 N N . LYS A 1 644 ? -0.027 -41.713 -0.798 1.00 53.59 644 LYS A N 1
ATOM 5104 C CA . LYS A 1 644 ? -0.868 -42.920 -0.788 1.00 53.59 644 LYS A CA 1
ATOM 5105 C C . LYS A 1 644 ? -1.241 -43.285 0.654 1.00 53.59 644 LYS A C 1
ATOM 5107 O O . LYS A 1 644 ? -0.755 -44.280 1.190 1.00 53.59 644 LYS A O 1
ATOM 5112 N N . SER A 1 645 ? -2.072 -42.462 1.288 1.00 47.50 645 SER A N 1
ATOM 5113 C CA . SER A 1 645 ? -2.787 -42.827 2.520 1.00 47.50 645 SER A CA 1
ATOM 5114 C C . SER A 1 645 ? -4.210 -43.274 2.154 1.00 47.50 645 SER A C 1
ATOM 5116 O O . SER A 1 645 ? -4.812 -42.633 1.296 1.00 47.50 645 SER A O 1
ATOM 5118 N N . PRO A 1 646 ? -4.790 -44.315 2.784 1.00 42.44 646 PRO A N 1
ATOM 5119 C CA . PRO A 1 646 ? -6.102 -44.858 2.396 1.00 42.44 646 PRO A CA 1
ATOM 5120 C C . PRO A 1 646 ? -7.273 -43.857 2.469 1.00 42.44 646 PRO A C 1
ATOM 5122 O O . PRO A 1 646 ? -8.323 -44.100 1.894 1.00 42.44 646 PRO A O 1
ATOM 5125 N N . ALA A 1 647 ? -7.103 -42.720 3.149 1.00 41.91 647 ALA A N 1
ATOM 5126 C CA . ALA A 1 647 ? -8.156 -41.732 3.388 1.00 41.91 647 ALA A CA 1
ATOM 5127 C C . ALA A 1 647 ? -8.375 -40.710 2.248 1.00 41.91 647 ALA A C 1
ATOM 5129 O O . ALA A 1 647 ? -9.182 -39.798 2.407 1.00 41.91 647 ALA A O 1
ATOM 5130 N N . SER A 1 648 ? -7.647 -40.793 1.127 1.00 38.94 648 SER A N 1
ATOM 5131 C CA . SER A 1 648 ? -7.709 -39.793 0.043 1.00 38.94 648 SER A CA 1
ATOM 5132 C C . SER A 1 648 ? -8.491 -40.224 -1.206 1.00 38.94 648 SER A C 1
ATOM 5134 O O . SER A 1 648 ? -8.508 -39.475 -2.180 1.00 38.94 648 SER A O 1
ATOM 5136 N N . GLN A 1 649 ? -9.151 -41.391 -1.193 1.00 34.25 649 GLN A N 1
ATOM 5137 C CA . GLN A 1 649 ? -9.974 -41.862 -2.321 1.00 34.25 649 GLN A CA 1
ATOM 5138 C C . GLN A 1 649 ? -11.459 -41.458 -2.259 1.00 34.25 649 GLN A C 1
ATOM 5140 O O . GLN A 1 649 ? -12.159 -41.633 -3.250 1.00 34.25 649 GLN A O 1
ATOM 5145 N N . GLU A 1 650 ? -11.923 -40.823 -1.181 1.00 36.25 650 GLU A N 1
ATOM 5146 C CA . GLU A 1 650 ? -13.239 -40.169 -1.123 1.00 36.25 650 GLU A CA 1
ATOM 5147 C C . GLU A 1 650 ? -13.073 -38.673 -0.822 1.00 36.25 650 GLU A C 1
ATOM 5149 O O . GLU A 1 650 ? -13.086 -38.262 0.340 1.00 36.25 650 GLU A O 1
ATOM 5154 N N . LYS A 1 651 ? -12.861 -37.845 -1.854 1.00 31.98 651 LYS A N 1
ATOM 5155 C CA . LYS A 1 651 ? -13.197 -36.408 -1.836 1.00 31.98 651 LYS A CA 1
ATOM 5156 C C . LYS A 1 651 ? -13.128 -35.752 -3.206 1.00 31.98 651 LYS A C 1
ATOM 5158 O O . LYS A 1 651 ? -12.093 -35.912 -3.891 1.00 31.98 651 LYS A O 1
#

Secondary structure (DSSP, 8-state):
---EEE-TBTTTBSS-HHHHHHHHHHHH-GGGHHHHHHHHTT-HHHHHHHHHHH----GGGS-B-HHHHHHHHHIIIII---EEEEEEEEHHHHHHHHHHH---SEEEEE-SS----THHHHHHHHHHH-TTSSEEEE-SGGGHHHHHHSSSEEEEES-HHHHHHHHTTS-EEEEEE-----HHHHHHHHH-GGGGGGGGGGGHHHHHTT-TT-HHHHHHHHHHHHHHHHHHHHHHHHHHHHTHHHHHTSTTGGGSTTTTTSS-HHHHHHHHHHHHHHHHHHHHHHS-HHHHHHHHHHHHHHHHHHHTGGGSTTHHHHHHHHHHHHHHHHHHHHHTPPPPHHHHHHHHHHHHHHHHHHHHHHHHHHHHTT--SB-TTT--BGGGHHHHHHHHHHHHHHHHHHHHHHHH-HHHHTT-S-GGGGGGHHHHHHHHHHHHHHHHHTT---S-HHHHHHH-HHHHHHHHHHHHHHHHHHS-TTSHHHHHHHHHHHHHHHHHHHHHHHHHHH--S-THHHHHHHHHHHHHHHHHHHHHHHHHHHHHH--STTHHHHHHHHHHHHHHHHHHHHIIIIIS----SSHHHHHHHHHHHHHHHHHHHHHHHHHHHHHHHHH-SHHHHHHHHHHHHHHHHHHHHHHIIIIIS----GGGS--

Foldseek 3Di:
DFAEEEEDACFFFLAHVLLVLLLQVCLVPVVCNVVLVVQVVVHPLSSLVVSLVPDADPLVLTQGPPVVLVVLVCCCPPVVHAYEYAYQHEPSRVVVNCVVSVRHPYYHYRYSPDRCWAPNVQVVCCVVQNQQRHEYEDEDPSCLNNQLRHQEYEYEEQDPVVVVVSVVRHHYDYYNDPPADDLVVLLCLLLPLVVLVLLVLLCVLVVVVVVCVPPLLVVLSVLLSQLLSLLSSLLSLVLCSSCLSVLSPDPPSCPRCPVNSSDYSVCSVVRSVVSNVVSLVSCVVPFDVQLSVLSVVLSVLSNCLSPPQQQEPPSNLQSQLVSSLSSNSSSCRSNVRDHDPLVSLLSSLLSSLLSLLVVLLQLVVCVVVPVDQDDPRRGDGNVCNVVSLVSNVVSLLVSLVSQVVLLVDPVNLVQFPASVLLNVLSVLSVVVSVVSSVCSVVSNPPDRSVSVLLLDPSSLVSVLVNVVSRLCRHDDPPRVVVSVVVNVLVLLVVLLSVQLSVLVVVCPDDPVSNVLSVLLSVLLVVLQCQLVVQLVVQVVVDVDPCSNVVSNVRSCVRSLVSSLVSCCCPNLVADAPDPVRSVVLSVQLVVLLVVLVCQLQVQLVVQCVVPVDNVSSVVSNSVSNSVSSVVSVVSCDPPRRDPPDVPPPPD